Protein AF-0000000082472138 (afdb_homodimer)

Sequence (760 aa):
MKFISEAADKRIPCYRVLSDDGYPIAGSRFEQVDKETAVKMYKSMVTLQIMDNIFYEAQRQGRISFYLTSTGEEAINIATAAALTSDDVILPQYREPGILLWRGFTLQEFANQCFGNSADYGKGKQMPIHYGSNKHNFFTISSPIATQLPQAAGVAYSLKMDKKEACVVAFTGDGGTSEGDFHAGLNFAAVMDAPVLFICRNNGWAISTPISEQFRSDGVVVKGQA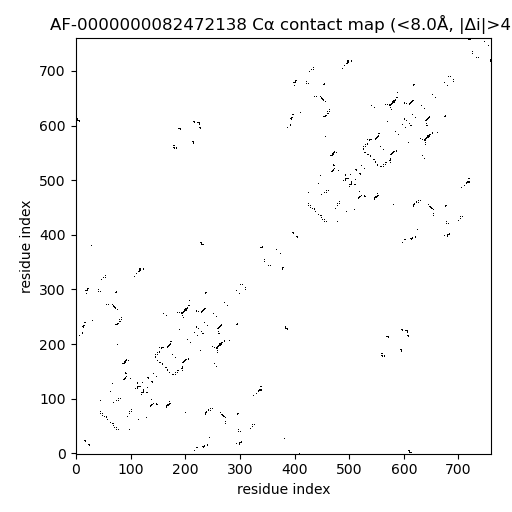YGIRSIRVDGNDALAVYNTIRAAREMVIHEQKPVLVEALSYRVGHHSTSDDSTKYRPVDEIEHWKTARNPLARFRKWVHKNGWWTDDEESELRGSIRKQLLNAIQVAEKMEKPVLAEMFSDVYDDLPSNLHEQEKSLRETIKRHRQDYPTDVPVMKFISEAADKRIPCYRVLSDDGYPIAGSRFEQVDKETAVKMYKSMVTLQIMDNIFYEAQRQGRISFYLTSTGEEAINIATAAALTSDDVILPQYREPGILLWRGFTLQEFANQCFGNSADYGKGKQMPIHYGSNKHNFFTISSPIATQLPQAAGVAYSLKMDKKEACVVAFTGDGGTSEGDFHAGLNFAAVMDAPVLFICRNNGWAISTPISEQFRSDGVVVKGQAYGIRSIRVDGNDALAVYNTIRAAREMVIHEQKPVLVEALSYRVGHHSTSDDSTKYRPVDEIEHWKTARNPLARFRKWVHKNGWWTDDEESELRGSIRKQLLNAIQVAEKMEKPVLAEMFSDVYDDLPSNLHEQEKSLRETIKRHRQDYPTDVPV

pLDDT: mean 95.64, std 3.48, range [78.56, 98.94]

InterPro domains:
  IPR001017 Dehydrogenase, E1 component [PF00676] (42-339)
  IPR029061 Thiamin diphosphate-binding fold [SSF52518] (12-375)
  IPR050771 Alpha-ketoacid dehydrogenase complex E1 component [PTHR43380] (1-379)

Secondary structure (DSSP, 8-state):
--PBPSS-SSPPP-B--B-TTSPBPTT---PPPPHHHHHHHHHHHHHHHHHHHHHHHHHHTTSSS-----TT-HHHHHHHHHHS-TTSEEE--TT-HHHHHHTT--HHHHHHHHHT-TTSTTTT-S-TT---BTTTTBPPPPSSTTTHHHHHHHHHHHHHHTT-S--EEEEEETGGGGSHHHHHHHHHHHHTT--EEEEEEE-SBSSS-BGGGT--SSTTGGGTGGGT-EEEEEETT-HHHHHHHHHHHHHHHHHH---EEEEEE----S-SSTT--GGGTS-HHHHHHHHHTT-HHHHHHHHHHHTTS--HHHHHHHHHHHHHHHHHHHHHHHHSPPPPGGGGG-SS-SS--HHHHHHHHHHHHHHHHTGGGS-TTS--/--PBPSS-SSPPP-B--B-TTSPBPTT---PPPPHHHHHHHHHHHHHHHHHHHHHHHHHHTTSSS-----TT-HHHHHHHHHHS-TTSEEE--TT-HHHHHHTT--HHHHHHHHHT-TTSTTTT-S-TT---BTTTTBPPPPSSTTTHHHHHHHHHHHHHHTT-S--EEEEEETGGGGSHHHHHHHHHHHHTT--EEEEEEE-SBSSS-BGGGT--SSTTGGGTGGGT-EEEEEETT-HHHHHHHHHHHHHHHHHH---EEEEEE----S-SSTT--GGGTS-HHHHHHHHTTT-HHHHHHHHHHHTTS--HHHHHHHHHHHHHHHHHHHHHHHHSPPPPGGGGG-SS-SS--HHHHHHHHHHHHHHHHTGGGS-TTS--

Radius of gyration: 31.31 Å; Cα contacts (8 Å, |Δi|>4): 1517; chains: 2; bounding box: 52×92×88 Å

Nearest PDB structures (foldseek):
  1olx-assembly1_A  TM=9.785E-01  e=4.254E-46  Homo sapiens
  1wci-assembly1_A-2  TM=9.791E-01  e=1.326E-44  Homo sapiens
  1dtw-assembly1_A-2  TM=9.789E-01  e=1.338E-43  Homo sapiens
  1v16-assembly1_A-2  TM=9.692E-01  e=1.879E-41  Homo sapiens
  2bfe-assembly1_A-2  TM=9.745E-01  e=9.422E-41  Homo sapiens

Foldseek 3Di:
DDDDDLADPDFADAQFQADLLQHGDPPRDFDDDDLVLLVLLLLLLLLLQLLQVVVLVCVVVVQFPWDFHLFFQSLLQRLLLSLFDLPAAEAEALNRCSNVVNLPCDLLQLLLQRNLACSHPLLNPDHRSQHDDPNSNYHGHDHDFLQCLLVQLVVQLVCVVVLHLYHYEYEGEQQSCLDPSVVVSLQSLAVSLGLYEYEYEYQQDDQQDGSVRRDDYSGDQVCCVVRVAAEHHYASLRNRRSNRVSNVQSVCSSVRSGYYYYYHYIHDLDHRISVDDNVVRDPPVVSVCSNPSSRSSSNSVSNSVVVVSDDPVNVVVSSVVSNVSNVVSNVVSSPGARRAPCSNQDDPDPDGDPVSVVVVVVVVVVCVVVVVPDDPRHHD/DDDDDLADPDFADAQFQADLLQHGDPPRDFDDDDLVLLVLLLLLLLLLQLLQVVVLVCVVVVQFPWDFHLFFQSLLQRLLLSLFDLPAAEAEALHRCSNVVNLPCDLLQLLLQRNLACSHPLLNPDHRSQHDDPNSNYHGHDHDFLQCLLVQLVVQLVCVVVLHLYHYEYEGELQSCLDPSVVVSLQSLAVSLGLYEYEYEYQQDDQQDGSVRRDDYSGDQVCCVVRVAAEHHYASLRNRRSNRVSNVQSVCSSVRSGYYYYYHYIHDLDHRISVGDNVVRDPPVVSVCSNPSVRSSSNSVSNSVVVVSDDPVNVVVSSVVSNVVNVVSNVVSSPGARRAPCSNQDDPDPDGDPVSVVVVVVVVVVCVVVVVPDDPRHHD

Organism: NCBI:txid158383

Structure (mmCIF, N/CA/C/O backbone):
data_AF-0000000082472138-model_v1
#
loop_
_entity.id
_entity.type
_entity.pdbx_description
1 polymer '3-methyl-2-oxobutanoate dehydrogenase (2-methylpropanoyl-transferring)'
#
loop_
_atom_site.group_PDB
_atom_site.id
_atom_site.type_symbol
_atom_site.label_atom_id
_atom_site.label_alt_id
_atom_site.label_comp_id
_atom_site.label_asym_id
_atom_site.label_entity_id
_atom_site.label_seq_id
_atom_site.pdbx_PDB_ins_code
_atom_site.Cartn_x
_atom_site.Cartn_y
_atom_site.Cartn_z
_atom_site.occupancy
_atom_site.B_iso_or_equiv
_atom_site.auth_seq_id
_atom_site.auth_comp_id
_atom_site.auth_asym_id
_atom_site.auth_atom_id
_atom_site.pdbx_PDB_model_num
ATOM 1 N N . MET A 1 1 ? 6.844 6.023 27.75 1 93.31 1 MET A N 1
ATOM 2 C CA . MET A 1 1 ? 6.91 6.137 26.297 1 93.31 1 MET A CA 1
ATOM 3 C C . MET A 1 1 ? 7.574 4.906 25.672 1 93.31 1 MET A C 1
ATOM 5 O O . MET A 1 1 ? 8.75 4.645 25.938 1 93.31 1 MET A O 1
ATOM 9 N N . LYS A 1 2 ? 6.844 4.145 24.953 1 91.62 2 LYS A N 1
ATOM 10 C CA . LYS A 1 2 ? 7.387 2.914 24.391 1 91.62 2 LYS A CA 1
ATOM 11 C C . LYS A 1 2 ? 7.152 2.861 22.875 1 91.62 2 LYS A C 1
ATOM 13 O O . LYS A 1 2 ? 6.008 2.83 22.422 1 91.62 2 LYS A O 1
ATOM 18 N N . PHE A 1 3 ? 8.25 2.869 22.109 1 96.19 3 PHE A N 1
ATOM 19 C CA . PHE A 1 3 ? 8.188 2.662 20.672 1 96.19 3 PHE A CA 1
ATOM 20 C C . PHE A 1 3 ? 8.156 1.175 20.344 1 96.19 3 PHE A C 1
ATOM 22 O O . PHE A 1 3 ? 8.852 0.377 20.969 1 96.19 3 PHE A O 1
ATOM 29 N N . ILE A 1 4 ? 7.289 0.869 19.438 1 94.25 4 ILE A N 1
ATOM 30 C CA . ILE A 1 4 ? 7.297 -0.477 18.875 1 94.25 4 ILE A CA 1
ATOM 31 C C . ILE A 1 4 ? 8.508 -0.647 17.953 1 94.25 4 ILE A C 1
ATOM 33 O O . ILE A 1 4 ? 8.75 0.186 17.078 1 94.25 4 ILE A O 1
ATOM 37 N N . SER A 1 5 ? 9.219 -1.74 18.156 1 93.19 5 SER A N 1
ATOM 38 C CA . SER A 1 5 ? 10.406 -1.979 17.359 1 93.19 5 SER A CA 1
ATOM 39 C C . SER A 1 5 ? 10.047 -2.2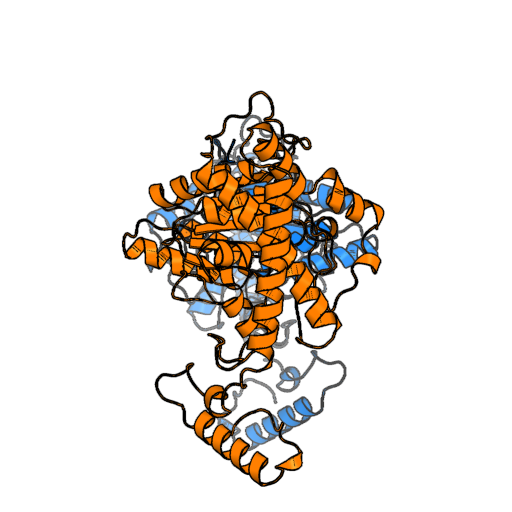25 15.898 1 93.19 5 SER A C 1
ATOM 41 O O . SER A 1 5 ? 8.93 -2.645 15.586 1 93.19 5 SER A O 1
ATOM 43 N N . GLU A 1 6 ? 10.961 -1.932 15.031 1 91.56 6 GLU A N 1
ATOM 44 C CA . GLU A 1 6 ? 10.773 -2.133 13.602 1 91.56 6 GLU A CA 1
ATOM 45 C C . GLU A 1 6 ? 10.672 -3.617 13.258 1 91.56 6 GLU A C 1
ATOM 47 O O . GLU A 1 6 ? 10.125 -3.982 12.219 1 91.56 6 GLU A O 1
ATOM 52 N N . ALA A 1 7 ? 11.273 -4.43 14.055 1 87 7 ALA A N 1
ATOM 53 C CA . ALA A 1 7 ? 11.195 -5.879 13.891 1 87 7 ALA A CA 1
ATOM 54 C C . ALA A 1 7 ? 11.023 -6.574 15.242 1 87 7 ALA A C 1
ATOM 56 O O . ALA A 1 7 ? 11.445 -6.051 16.281 1 87 7 ALA A O 1
ATOM 57 N N . ALA A 1 8 ? 10.391 -7.73 15.188 1 84.44 8 ALA A N 1
ATOM 58 C CA . ALA A 1 8 ? 10.305 -8.547 16.391 1 84.44 8 ALA A CA 1
ATOM 59 C C . ALA A 1 8 ? 11.672 -9.109 16.781 1 84.44 8 ALA A C 1
ATOM 61 O O . ALA A 1 8 ? 12.578 -9.164 15.945 1 84.44 8 ALA A O 1
ATOM 62 N N . ASP A 1 9 ? 11.805 -9.328 18 1 85.75 9 ASP A N 1
ATOM 63 C CA . ASP A 1 9 ? 13.062 -9.875 18.5 1 85.75 9 ASP A CA 1
ATOM 64 C C . ASP A 1 9 ? 13.438 -11.164 17.781 1 85.75 9 ASP A C 1
ATOM 66 O O . ASP A 1 9 ? 14.602 -11.391 17.453 1 85.75 9 ASP A O 1
ATOM 70 N N . LYS A 1 10 ? 12.352 -11.938 17.562 1 90.88 10 LYS A N 1
ATOM 71 C CA . LYS A 1 10 ? 12.539 -13.172 16.812 1 90.88 10 LYS A CA 1
ATOM 72 C C . LYS A 1 10 ? 11.781 -13.133 15.484 1 90.88 10 LYS A C 1
ATOM 74 O O . LYS A 1 10 ? 10.656 -12.625 15.422 1 90.88 10 LYS A O 1
ATOM 79 N N . ARG A 1 11 ? 12.453 -13.688 14.5 1 92.94 11 ARG A N 1
ATOM 80 C CA . ARG A 1 11 ? 11.797 -13.773 13.195 1 92.94 11 ARG A CA 1
ATOM 81 C C . ARG A 1 11 ? 10.602 -14.719 13.25 1 92.94 11 ARG A C 1
ATOM 83 O O . ARG A 1 11 ? 10.578 -15.656 14.047 1 92.94 11 ARG A O 1
ATOM 90 N N . ILE A 1 12 ? 9.648 -14.445 12.438 1 94.69 12 ILE A N 1
ATOM 91 C CA . ILE A 1 12 ? 8.492 -15.328 12.344 1 94.69 12 ILE A CA 1
ATOM 92 C C . ILE A 1 12 ? 8.945 -16.719 11.883 1 94.69 12 ILE A C 1
ATOM 94 O O . ILE A 1 12 ? 9.664 -16.844 10.891 1 94.69 12 ILE A O 1
ATOM 98 N N . PRO A 1 13 ? 8.547 -17.75 12.594 1 94.94 13 PRO A N 1
ATOM 99 C CA . PRO A 1 13 ? 8.977 -19.094 12.211 1 94.94 13 PRO A CA 1
ATOM 100 C C . PRO A 1 13 ? 8.391 -19.547 10.875 1 94.94 13 PRO A C 1
ATOM 102 O O . PRO A 1 13 ? 7.328 -19.062 10.469 1 94.94 13 PRO A O 1
ATOM 105 N N . CYS A 1 14 ? 9.094 -20.422 10.25 1 96.25 14 CYS A N 1
ATOM 106 C CA . CYS A 1 14 ? 8.695 -21.016 8.984 1 96.25 14 CYS A CA 1
ATOM 107 C C . CYS A 1 14 ? 8.219 -22.453 9.188 1 96.25 14 CYS A C 1
ATOM 109 O O . CYS A 1 14 ? 8.969 -23.297 9.664 1 96.25 14 CYS A O 1
ATOM 111 N N . TYR A 1 15 ? 6.953 -22.75 8.867 1 97.19 15 TYR A N 1
ATOM 112 C CA . TYR A 1 15 ? 6.391 -24.078 9.031 1 97.19 15 TYR A CA 1
ATOM 113 C C . TYR A 1 15 ? 7.012 -25.062 8.039 1 97.19 15 TYR A C 1
ATOM 115 O O . TYR A 1 15 ? 7.113 -24.766 6.848 1 97.19 15 TYR A O 1
ATOM 123 N N . ARG A 1 16 ? 7.461 -26.172 8.516 1 96.56 16 ARG A N 1
ATOM 124 C CA . ARG A 1 16 ? 8.078 -27.25 7.746 1 96.56 16 ARG A CA 1
ATOM 125 C C . ARG A 1 16 ? 7.613 -28.609 8.234 1 96.56 16 ARG A C 1
ATOM 127 O O . ARG A 1 16 ? 7.289 -28.781 9.414 1 96.56 16 ARG A O 1
ATOM 134 N N . VAL A 1 17 ? 7.562 -29.531 7.324 1 96.94 17 VAL A N 1
ATOM 135 C CA . VAL A 1 17 ? 7.141 -30.891 7.66 1 96.94 17 VAL A CA 1
ATOM 136 C C . VAL A 1 17 ? 8.258 -31.875 7.332 1 96.94 17 VAL A C 1
ATOM 138 O O . VAL A 1 17 ? 8.516 -32.812 8.102 1 96.94 17 VAL A O 1
ATOM 141 N N . LEU A 1 18 ? 8.945 -31.625 6.219 1 96.75 18 LEU A N 1
ATOM 142 C CA . LEU A 1 18 ? 9.992 -32.531 5.766 1 96.75 18 LEU A CA 1
ATOM 143 C C . LEU A 1 18 ? 11.375 -31.906 5.938 1 96.75 18 LEU A C 1
ATOM 145 O O . LEU A 1 18 ? 11.547 -30.703 5.719 1 96.75 18 LEU A O 1
ATOM 149 N N . SER A 1 19 ? 12.305 -32.719 6.328 1 94.75 19 SER A N 1
ATOM 150 C CA . SER A 1 19 ? 13.711 -32.344 6.215 1 94.75 19 SER A CA 1
ATOM 151 C C . SER A 1 19 ? 14.156 -32.312 4.758 1 94.75 19 SER A C 1
ATOM 153 O O . SER A 1 19 ? 13.438 -32.781 3.873 1 94.75 19 SER A O 1
ATOM 155 N N . ASP A 1 20 ? 15.367 -31.828 4.547 1 91.94 20 ASP A N 1
ATOM 156 C CA . ASP A 1 20 ? 15.891 -31.75 3.189 1 91.94 20 ASP A CA 1
ATOM 157 C C . ASP A 1 20 ? 16.125 -33.156 2.605 1 91.94 20 ASP A C 1
ATOM 159 O O . ASP A 1 20 ? 16.156 -33.312 1.385 1 91.94 20 ASP A O 1
ATOM 163 N N . ASP A 1 21 ? 16.172 -34.094 3.508 1 93 21 ASP A N 1
ATOM 164 C CA . ASP A 1 21 ? 16.406 -35.469 3.057 1 93 21 ASP A CA 1
ATOM 165 C C . ASP A 1 21 ? 15.109 -36.25 2.932 1 93 21 ASP A C 1
ATOM 167 O O . ASP A 1 21 ? 15.117 -37.438 2.678 1 93 21 ASP A O 1
ATOM 171 N N . GLY A 1 22 ? 14.016 -35.531 3.109 1 93.25 22 GLY A N 1
ATOM 172 C CA . GLY A 1 22 ? 12.719 -36.156 2.844 1 93.25 22 GLY A CA 1
ATOM 173 C C . GLY A 1 22 ? 12.156 -36.875 4.043 1 93.25 22 GLY A C 1
ATOM 174 O O . GLY A 1 22 ? 11.234 -37.688 3.898 1 93.25 22 GLY A O 1
ATOM 175 N N . TYR A 1 23 ? 12.711 -36.625 5.238 1 94 23 TYR A N 1
ATOM 176 C CA . TYR A 1 23 ? 12.172 -37.219 6.461 1 94 23 TYR A CA 1
ATOM 177 C C . TYR A 1 23 ? 11.266 -36.25 7.188 1 94 23 TYR A C 1
ATOM 179 O O . TYR A 1 23 ? 11.555 -35.031 7.242 1 94 23 TYR A O 1
ATOM 187 N N . PRO A 1 24 ? 10.188 -36.812 7.703 1 93.12 24 PRO A N 1
ATOM 188 C CA . PRO A 1 24 ? 9.391 -35.906 8.555 1 93.12 24 PRO A CA 1
ATOM 189 C C . PRO A 1 24 ? 10.18 -35.375 9.75 1 93.12 24 PRO A C 1
ATOM 191 O O . PRO A 1 24 ? 10.898 -36.156 10.406 1 93.12 24 PRO A O 1
ATOM 194 N N . ILE A 1 25 ? 10.125 -34.125 9.922 1 93.19 25 ILE A N 1
ATOM 195 C CA . ILE A 1 25 ? 10.805 -33.5 11.055 1 93.19 25 ILE A CA 1
ATOM 196 C C . ILE A 1 25 ? 10.094 -33.875 12.352 1 93.19 25 ILE A C 1
ATOM 198 O O . ILE A 1 25 ? 8.859 -33.844 12.43 1 93.19 25 ILE A O 1
ATOM 202 N N . ALA A 1 26 ? 10.891 -34.188 13.367 1 86 26 ALA A N 1
ATOM 203 C CA . ALA A 1 26 ? 10.344 -34.625 14.648 1 86 26 ALA A CA 1
ATOM 204 C C . ALA A 1 26 ? 9.492 -33.5 15.281 1 86 26 ALA A C 1
ATOM 206 O O . ALA A 1 26 ? 9.906 -32.344 15.32 1 86 26 ALA A O 1
ATOM 207 N N . GLY A 1 27 ? 8.273 -33.875 15.633 1 81.88 27 GLY A N 1
ATOM 208 C CA . GLY A 1 27 ? 7.414 -32.938 16.328 1 81.88 27 GLY A CA 1
ATOM 209 C C . GLY A 1 27 ? 6.516 -32.156 15.391 1 81.88 27 GLY A C 1
ATOM 210 O O . GLY A 1 27 ? 5.645 -31.406 15.836 1 81.88 27 GLY A O 1
ATOM 211 N N . SER A 1 28 ? 6.781 -32.406 14.062 1 80.88 28 SER A N 1
ATOM 212 C CA . SER A 1 28 ? 5.922 -31.688 13.133 1 80.88 28 SER A CA 1
ATOM 213 C C . SER A 1 28 ? 4.52 -32.281 13.086 1 80.88 28 SER A C 1
ATOM 215 O O . SER A 1 28 ? 4.355 -33.5 13.031 1 80.88 28 SER A O 1
ATOM 217 N N . ARG A 1 29 ? 3.551 -31.594 13.484 1 79.12 29 ARG A N 1
ATOM 218 C CA . ARG A 1 29 ? 2.148 -31.984 13.406 1 79.12 29 ARG A CA 1
ATOM 219 C C . ARG A 1 29 ? 1.564 -31.656 12.031 1 79.12 29 ARG A C 1
ATOM 221 O O . ARG A 1 29 ? 1.619 -30.5 11.594 1 79.12 29 ARG A O 1
ATOM 228 N N . PHE A 1 30 ? 1.234 -32.656 11.195 1 83 30 PHE A N 1
ATOM 229 C CA . PHE A 1 30 ? 0.628 -32.438 9.891 1 83 30 PHE A CA 1
ATOM 230 C C . PHE A 1 30 ? -0.34 -33.562 9.547 1 83 30 PHE A C 1
ATOM 232 O O . PHE A 1 30 ? -0.307 -34.625 10.164 1 83 30 PHE A O 1
ATOM 239 N N . GLU A 1 31 ? -1.216 -33.219 8.703 1 85.12 31 GLU A N 1
ATOM 240 C CA . GLU A 1 31 ? -2.127 -34.25 8.195 1 85.12 31 GLU A CA 1
ATOM 241 C C . GLU A 1 31 ? -1.461 -35.094 7.105 1 85.12 31 GLU A C 1
ATOM 243 O O . GLU A 1 31 ? -0.902 -34.531 6.148 1 85.12 31 GLU A O 1
ATOM 248 N N . GLN A 1 32 ? -1.66 -36.344 7.344 1 86.44 32 GLN A N 1
ATOM 249 C CA . GLN A 1 32 ? -1.041 -37.25 6.383 1 86.44 32 GLN A CA 1
ATOM 250 C C . GLN A 1 32 ? -1.772 -37.219 5.043 1 86.44 32 GLN A C 1
ATOM 252 O O . GLN A 1 32 ? -3.002 -37.156 5.004 1 86.44 32 GLN A O 1
ATOM 257 N N . VAL A 1 33 ? -0.966 -37.156 4.016 1 93.06 33 VAL A N 1
ATOM 258 C CA . VAL A 1 33 ? -1.485 -37.281 2.656 1 93.06 33 VAL A CA 1
ATOM 259 C C . VAL A 1 33 ? -1.488 -38.719 2.213 1 93.06 33 VAL A C 1
ATOM 261 O O . VAL A 1 33 ? -0.535 -39.469 2.477 1 93.06 33 VAL A O 1
ATOM 264 N N . ASP A 1 34 ? -2.613 -39.188 1.674 1 95.38 34 ASP A N 1
ATOM 265 C CA . ASP A 1 34 ? -2.693 -40.562 1.251 1 95.38 34 ASP A CA 1
ATOM 266 C C . ASP A 1 34 ? -1.783 -40.844 0.054 1 95.38 34 ASP A C 1
ATOM 268 O O . ASP A 1 34 ? -1.344 -39.906 -0.617 1 95.38 34 ASP A O 1
ATOM 272 N N . LYS A 1 35 ? -1.529 -42.062 -0.158 1 97.19 35 LYS A N 1
ATOM 273 C CA . LYS A 1 35 ? -0.603 -42.5 -1.201 1 97.19 35 LYS A CA 1
ATOM 274 C C . LYS A 1 35 ? -1.034 -42 -2.568 1 97.19 35 LYS A C 1
ATOM 276 O O . LYS A 1 35 ? -0.212 -41.469 -3.334 1 97.19 35 LYS A O 1
ATOM 281 N N . GLU A 1 36 ? -2.234 -42.125 -2.877 1 98.06 36 GLU A N 1
ATOM 282 C CA . GLU A 1 36 ? -2.742 -41.719 -4.188 1 98.06 36 GLU A CA 1
ATOM 283 C C . GLU A 1 36 ? -2.498 -40.25 -4.453 1 98.06 36 GLU A C 1
ATOM 285 O O . GLU A 1 36 ? -2 -39.875 -5.516 1 98.06 36 GLU A O 1
ATOM 290 N N . THR A 1 37 ? -2.854 -39.469 -3.508 1 97.94 37 THR A N 1
ATOM 291 C CA . THR A 1 37 ? -2.666 -38.031 -3.631 1 97.94 37 THR A CA 1
ATOM 292 C C . THR A 1 37 ? -1.183 -37.688 -3.703 1 97.94 37 THR A C 1
ATOM 294 O O . THR A 1 37 ? -0.772 -36.844 -4.52 1 97.94 37 THR A O 1
ATOM 297 N N . ALA A 1 38 ? -0.408 -38.281 -2.871 1 98.12 38 ALA A N 1
ATOM 298 C CA . ALA A 1 38 ? 1.027 -38 -2.824 1 98.12 38 ALA A CA 1
ATOM 299 C C . ALA A 1 38 ? 1.692 -38.344 -4.156 1 98.12 38 ALA A C 1
ATOM 301 O O . ALA A 1 38 ? 2.5 -37.562 -4.668 1 98.12 38 ALA A O 1
ATOM 302 N N . VAL A 1 39 ? 1.375 -39.469 -4.668 1 98.56 39 VAL A N 1
ATOM 303 C CA . VAL A 1 39 ? 1.971 -39.906 -5.922 1 98.56 39 VAL A CA 1
ATOM 304 C C . VAL A 1 39 ? 1.513 -39 -7.062 1 98.56 39 VAL A C 1
ATOM 306 O O . VAL A 1 39 ? 2.307 -38.656 -7.938 1 98.56 39 VAL A O 1
ATOM 309 N N . LYS A 1 40 ? 0.264 -38.656 -7.055 1 98.69 40 LYS A N 1
ATOM 310 C CA . LYS A 1 40 ? -0.233 -37.75 -8.062 1 98.69 40 LYS A CA 1
ATOM 311 C C . LYS A 1 40 ? 0.493 -36.406 -7.98 1 98.69 40 LYS A C 1
ATOM 313 O O . LYS A 1 40 ? 0.813 -35.781 -9.008 1 98.69 40 LYS A O 1
ATOM 318 N N . MET A 1 41 ? 0.666 -35.938 -6.793 1 98.75 41 MET A N 1
ATOM 319 C CA . MET A 1 41 ? 1.412 -34.688 -6.609 1 98.75 41 MET A CA 1
ATOM 320 C C . MET A 1 41 ? 2.811 -34.812 -7.211 1 98.75 41 MET A C 1
ATOM 322 O O . MET A 1 41 ? 3.25 -33.906 -7.938 1 98.75 41 MET A O 1
ATOM 326 N N . TYR A 1 42 ? 3.469 -35.875 -6.891 1 98.75 42 TYR A N 1
ATOM 327 C CA . TYR A 1 42 ? 4.828 -36.031 -7.395 1 98.75 42 TYR A CA 1
ATOM 328 C C . TYR A 1 42 ? 4.844 -36.094 -8.914 1 98.75 42 TYR A C 1
ATOM 330 O O . TYR A 1 42 ? 5.656 -35.406 -9.555 1 98.75 42 TYR A O 1
ATOM 338 N N . LYS A 1 43 ? 3.977 -36.906 -9.469 1 98.81 43 LYS A N 1
ATOM 339 C CA . LYS A 1 43 ? 3.891 -37 -10.922 1 98.81 43 LYS A CA 1
ATOM 340 C C . LYS A 1 43 ? 3.637 -35.625 -11.562 1 98.81 43 LYS A C 1
ATOM 342 O O . LYS A 1 43 ? 4.219 -35.312 -12.594 1 98.81 43 LYS A O 1
ATOM 347 N N . SER A 1 44 ? 2.801 -34.875 -10.969 1 98.88 44 SER A N 1
ATOM 348 C CA . SER A 1 44 ? 2.473 -33.562 -11.484 1 98.88 44 SER A CA 1
ATOM 349 C C . SER A 1 44 ? 3.664 -32.625 -11.367 1 98.88 44 SER A C 1
ATOM 351 O O . SER A 1 44 ? 3.887 -31.781 -12.242 1 98.88 44 SER A O 1
ATOM 353 N N . MET A 1 45 ? 4.371 -32.688 -10.289 1 98.81 45 MET A N 1
ATOM 354 C CA . MET A 1 45 ? 5.566 -31.859 -10.133 1 98.81 45 MET A CA 1
ATOM 355 C C . MET A 1 45 ? 6.598 -32.188 -11.211 1 98.81 45 MET A C 1
ATOM 357 O O . MET A 1 45 ? 7.207 -31.281 -11.781 1 98.81 45 MET A O 1
ATOM 361 N N . VAL A 1 46 ? 6.785 -33.469 -11.461 1 98.69 46 VAL A N 1
ATOM 362 C CA . VAL A 1 46 ? 7.703 -33.906 -12.5 1 98.69 46 VAL A CA 1
ATOM 363 C C . VAL A 1 46 ? 7.23 -33.375 -13.859 1 98.69 46 VAL A C 1
ATOM 365 O O . VAL A 1 46 ? 8.031 -32.875 -14.648 1 98.69 46 VAL A O 1
ATOM 368 N N . THR A 1 47 ? 5.973 -33.562 -14.086 1 98.88 47 THR A N 1
ATOM 369 C CA . THR A 1 47 ? 5.398 -33.094 -15.344 1 98.88 47 THR A CA 1
ATOM 370 C C . THR A 1 47 ? 5.629 -31.594 -15.531 1 98.88 47 THR A C 1
ATOM 372 O O . THR A 1 47 ? 6 -31.156 -16.625 1 98.88 47 THR A O 1
ATOM 375 N N . LEU A 1 48 ? 5.391 -30.875 -14.508 1 98.62 48 LEU A N 1
ATOM 376 C CA . LEU A 1 48 ? 5.598 -29.422 -14.539 1 98.62 48 LEU A CA 1
ATOM 377 C C . LEU A 1 48 ? 7.047 -29.094 -14.875 1 98.62 48 LEU A C 1
ATOM 379 O O . LEU A 1 48 ? 7.316 -28.203 -15.672 1 98.62 48 LEU A O 1
ATOM 383 N N . GLN A 1 49 ? 7.98 -29.75 -14.258 1 98.06 49 GLN A N 1
ATOM 384 C CA . GLN A 1 49 ? 9.398 -29.516 -14.5 1 98.06 49 GLN A CA 1
ATOM 385 C C . GLN A 1 49 ? 9.766 -29.797 -15.961 1 98.06 49 GLN A C 1
ATOM 387 O O . GLN A 1 49 ? 10.477 -29.016 -16.594 1 98.06 49 GLN A O 1
ATOM 392 N N . ILE A 1 50 ? 9.312 -30.922 -16.469 1 98.44 50 ILE A N 1
ATOM 393 C CA . ILE A 1 50 ? 9.617 -31.312 -17.844 1 98.44 50 ILE A CA 1
ATOM 394 C C . ILE A 1 50 ? 8.984 -30.312 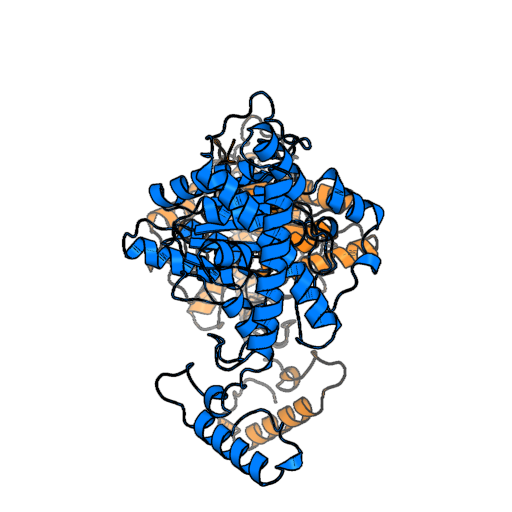-18.812 1 98.44 50 ILE A C 1
ATOM 396 O O . ILE A 1 50 ? 9.609 -29.906 -19.797 1 98.44 50 ILE A O 1
ATOM 400 N N . MET A 1 51 ? 7.762 -29.969 -18.531 1 98.5 51 MET A N 1
ATOM 401 C CA . MET A 1 51 ? 7.055 -29 -19.359 1 98.5 51 MET A CA 1
ATOM 402 C C . MET A 1 51 ? 7.836 -27.688 -19.438 1 98.5 51 MET A C 1
ATOM 404 O O . MET A 1 51 ? 8.031 -27.141 -20.531 1 98.5 51 MET A O 1
ATOM 408 N N . ASP A 1 52 ? 8.273 -27.203 -18.312 1 97.5 52 ASP A N 1
ATOM 409 C CA . ASP A 1 52 ? 9.047 -25.969 -18.25 1 97.5 52 ASP A CA 1
ATOM 410 C C . ASP A 1 52 ? 10.32 -26.078 -19.094 1 97.5 52 ASP A C 1
ATOM 412 O O . ASP A 1 52 ? 10.648 -25.172 -19.844 1 97.5 52 ASP A O 1
ATOM 416 N N . ASN A 1 53 ? 11 -27.141 -18.938 1 97.06 53 ASN A N 1
ATOM 417 C CA . ASN A 1 53 ? 12.25 -27.328 -19.672 1 97.06 53 ASN A CA 1
ATOM 418 C C . ASN A 1 53 ? 12.023 -27.344 -21.172 1 97.06 53 ASN A C 1
ATOM 420 O O . ASN A 1 53 ? 12.766 -26.703 -21.922 1 97.06 53 ASN A O 1
ATOM 424 N N . ILE A 1 54 ? 11.062 -28.047 -21.562 1 98 54 ILE A N 1
ATOM 425 C CA . ILE A 1 54 ? 10.812 -28.25 -22.984 1 98 54 ILE A CA 1
ATOM 426 C C . ILE A 1 54 ? 10.328 -26.938 -23.609 1 98 54 ILE A C 1
ATOM 428 O O . ILE A 1 54 ? 10.797 -26.547 -24.688 1 98 54 ILE A O 1
ATOM 432 N N . PHE A 1 55 ? 9.383 -26.25 -23 1 97.94 55 PHE A N 1
ATOM 433 C CA . PHE A 1 55 ? 8.898 -25 -23.547 1 97.94 55 PHE A CA 1
ATOM 434 C C . PHE A 1 55 ? 9.992 -23.938 -23.5 1 97.94 55 PHE A C 1
ATOM 436 O O . PHE A 1 55 ? 10.062 -23.078 -24.391 1 97.94 55 PHE A O 1
ATOM 443 N N . TYR A 1 56 ? 10.773 -23.953 -22.469 1 96.88 56 TYR A N 1
ATOM 444 C CA . TYR A 1 56 ? 11.922 -23.062 -22.406 1 96.88 56 TYR A CA 1
ATOM 445 C C . TYR A 1 56 ? 12.828 -23.266 -23.625 1 96.88 56 TYR A C 1
ATOM 447 O O . TYR A 1 56 ? 13.25 -22.297 -24.25 1 96.88 56 TYR A O 1
ATOM 455 N N . GLU A 1 57 ? 13.133 -24.469 -23.922 1 96.38 57 GLU A N 1
ATOM 456 C CA . GLU A 1 57 ? 13.969 -24.797 -25.078 1 96.38 57 GLU A CA 1
ATOM 457 C C . GLU A 1 57 ? 13.289 -24.391 -26.375 1 96.38 57 GLU A C 1
ATOM 459 O O . GLU A 1 57 ? 13.953 -23.906 -27.312 1 96.38 57 GLU A O 1
ATOM 464 N N . ALA A 1 58 ? 12.016 -24.641 -26.438 1 97 58 ALA A N 1
ATOM 465 C CA . ALA A 1 58 ? 11.266 -24.234 -27.625 1 97 58 ALA A CA 1
ATOM 466 C C . ALA A 1 58 ? 11.398 -22.719 -27.859 1 97 58 ALA A C 1
ATOM 468 O O . ALA A 1 58 ? 11.516 -22.281 -29 1 97 58 ALA A O 1
ATOM 469 N N . GLN A 1 59 ? 11.312 -21.953 -26.844 1 96.94 59 GLN A N 1
ATOM 470 C CA . GLN A 1 59 ? 11.477 -20.5 -26.953 1 96.94 59 GLN A CA 1
ATOM 471 C C . GLN A 1 59 ? 12.891 -20.141 -27.391 1 96.94 59 GLN A C 1
ATOM 473 O O . GLN A 1 59 ? 13.07 -19.266 -28.234 1 96.94 59 GLN A O 1
ATOM 478 N N . ARG A 1 60 ? 13.906 -20.797 -26.844 1 95.38 60 ARG A N 1
ATOM 479 C CA . ARG A 1 60 ? 15.305 -20.547 -27.203 1 95.38 60 ARG A CA 1
ATOM 480 C C . ARG A 1 60 ? 15.547 -20.844 -28.672 1 95.38 60 ARG A C 1
ATOM 482 O O . ARG A 1 60 ? 16.391 -20.203 -29.312 1 95.38 60 ARG A O 1
ATOM 489 N N . GLN A 1 61 ? 14.758 -21.719 -29.219 1 95.94 61 GLN A N 1
ATOM 490 C CA . GLN A 1 61 ? 14.852 -22.094 -30.625 1 95.94 61 GLN A CA 1
ATOM 491 C C . GLN A 1 61 ? 14.039 -21.141 -31.5 1 95.94 61 GLN A C 1
ATOM 493 O O . GLN A 1 61 ? 14.039 -21.266 -32.719 1 95.94 61 GLN A O 1
ATOM 498 N N . GLY A 1 62 ? 13.344 -20.25 -30.891 1 95.19 62 GLY A N 1
ATOM 499 C CA . GLY A 1 62 ? 12.594 -19.25 -31.641 1 95.19 62 GLY A CA 1
ATOM 500 C C . GLY A 1 62 ? 11.219 -19.734 -32.062 1 95.19 62 GLY A C 1
ATOM 501 O O . GLY A 1 62 ? 10.562 -19.109 -32.906 1 95.19 62 GLY A O 1
ATOM 502 N N . ARG A 1 63 ? 10.789 -20.844 -31.453 1 94.88 63 ARG A N 1
ATOM 503 C CA . ARG A 1 63 ? 9.508 -21.422 -31.859 1 94.88 63 ARG A CA 1
ATOM 504 C C . ARG A 1 63 ? 8.344 -20.719 -31.156 1 94.88 63 ARG A C 1
ATOM 506 O O . ARG A 1 63 ? 7.238 -20.672 -31.703 1 94.88 63 ARG A O 1
ATOM 513 N N . ILE A 1 64 ? 8.539 -20.312 -29.984 1 95.44 64 ILE A N 1
ATOM 514 C CA . ILE A 1 64 ? 7.582 -19.469 -29.281 1 95.44 64 ILE A CA 1
ATOM 515 C C . ILE A 1 64 ? 8.258 -18.188 -28.828 1 95.44 64 ILE A C 1
ATOM 517 O O . ILE A 1 64 ? 9.492 -18.125 -28.734 1 95.44 64 ILE A O 1
ATOM 521 N N . SER A 1 65 ? 7.492 -17.156 -28.578 1 93.69 65 SER A N 1
ATOM 522 C CA . SER A 1 65 ? 8.039 -15.805 -28.453 1 93.69 65 SER A CA 1
ATOM 523 C C . SER A 1 65 ? 8.508 -15.523 -27.031 1 93.69 65 SER A C 1
ATOM 525 O O . SER A 1 65 ? 9.375 -14.68 -26.812 1 93.69 65 SER A O 1
ATOM 527 N N . PHE A 1 66 ? 7.945 -16.219 -26.094 1 94.75 66 PHE A N 1
ATOM 528 C CA . PHE A 1 66 ? 8.164 -15.875 -24.688 1 94.75 66 PHE A CA 1
ATOM 529 C C . PHE A 1 66 ? 7.871 -17.062 -23.797 1 94.75 66 PHE A C 1
ATOM 531 O O . PHE A 1 66 ? 7.027 -17.906 -24.125 1 94.75 66 PHE A O 1
ATOM 538 N N . TYR A 1 67 ? 8.633 -17.172 -22.688 1 96.25 67 TYR A N 1
ATOM 539 C CA . TYR A 1 67 ? 8.312 -18.203 -21.703 1 96.25 67 TYR A CA 1
ATOM 540 C C . TYR A 1 67 ? 8.906 -17.875 -20.344 1 96.25 67 TYR A C 1
ATOM 542 O O . TYR A 1 67 ? 9.914 -17.156 -20.266 1 96.25 67 TYR A O 1
ATOM 550 N N . LEU A 1 68 ? 8.25 -18.25 -19.281 1 95.44 68 LEU A N 1
ATOM 551 C CA . LEU A 1 68 ? 8.711 -18.188 -17.906 1 95.44 68 LEU A CA 1
ATOM 552 C C . LEU A 1 68 ? 8.633 -19.562 -17.25 1 95.44 68 LEU A C 1
ATOM 554 O O . LEU A 1 68 ? 7.633 -20.266 -17.391 1 95.44 68 LEU A O 1
ATOM 558 N N . THR A 1 69 ? 9.688 -19.906 -16.547 1 95 69 THR A N 1
ATOM 559 C CA . THR A 1 69 ? 9.695 -21.203 -15.898 1 95 69 THR A CA 1
ATOM 560 C C . THR A 1 69 ? 9.258 -21.078 -14.438 1 95 69 THR A C 1
ATOM 562 O O . THR A 1 69 ? 9.336 -20 -13.859 1 95 69 THR A O 1
ATOM 565 N N . SER A 1 70 ? 8.758 -22.125 -13.891 1 96.25 70 SER A N 1
ATOM 566 C CA . SER A 1 70 ? 8.461 -22.234 -12.469 1 96.25 70 SER A CA 1
ATOM 567 C C . SER A 1 70 ? 9.469 -23.141 -11.766 1 96.25 70 SER A C 1
ATOM 569 O O . SER A 1 70 ? 9.172 -23.719 -10.719 1 96.25 70 SER A O 1
ATOM 571 N N . THR A 1 71 ? 10.656 -23.234 -12.375 1 95.38 71 THR A N 1
ATOM 572 C CA . THR A 1 71 ? 11.672 -24.141 -11.852 1 95.38 71 THR A CA 1
ATOM 573 C C . THR A 1 71 ? 12.062 -23.75 -10.43 1 95.38 71 THR A C 1
ATOM 575 O O . THR A 1 71 ? 12.398 -22.594 -10.164 1 95.38 71 THR A O 1
ATOM 578 N N . GLY A 1 72 ? 12.023 -24.688 -9.539 1 95.88 72 GLY A N 1
ATOM 579 C CA . GLY A 1 72 ? 12.344 -24.453 -8.141 1 95.88 72 GLY A CA 1
ATOM 580 C C . GLY A 1 72 ? 11.117 -24.188 -7.289 1 95.88 72 GLY A C 1
ATOM 581 O O . GLY A 1 72 ? 11.203 -24.125 -6.059 1 95.88 72 GLY A O 1
ATOM 582 N N . GLU A 1 73 ? 9.961 -24.031 -7.91 1 97.81 73 GLU A N 1
ATOM 583 C CA . GLU A 1 73 ? 8.75 -23.641 -7.199 1 97.81 73 GLU A CA 1
ATOM 584 C C . GLU A 1 73 ? 7.617 -24.625 -7.441 1 97.81 73 GLU A C 1
ATOM 586 O O . GLU A 1 73 ? 6.441 -24.281 -7.305 1 97.81 73 GLU A O 1
ATOM 591 N N . GLU A 1 74 ? 7.941 -25.859 -7.852 1 98.44 74 GLU A N 1
ATOM 592 C CA . GLU A 1 74 ? 6.957 -26.875 -8.227 1 98.44 74 GLU A CA 1
ATOM 593 C C . GLU A 1 74 ? 6.062 -27.234 -7.047 1 98.44 74 GLU A C 1
ATOM 595 O O . GLU A 1 74 ? 4.867 -27.484 -7.219 1 98.44 74 GLU A O 1
ATOM 600 N N . ALA A 1 75 ? 6.645 -27.25 -5.871 1 98.62 75 ALA A N 1
ATOM 601 C CA . ALA A 1 75 ? 5.898 -27.641 -4.68 1 98.62 75 ALA A CA 1
ATOM 602 C C . ALA A 1 75 ? 4.766 -26.656 -4.391 1 98.62 75 ALA A C 1
ATOM 604 O O . ALA A 1 75 ? 3.654 -27.062 -4.051 1 98.62 75 ALA A O 1
ATOM 605 N N . ILE A 1 76 ? 5.035 -25.359 -4.484 1 98.75 76 ILE A N 1
ATOM 606 C CA . ILE A 1 76 ? 4.008 -24.359 -4.242 1 98.75 76 ILE A CA 1
ATOM 607 C C . ILE A 1 76 ? 2.852 -24.547 -5.223 1 98.75 76 ILE A C 1
ATOM 609 O O . ILE A 1 76 ? 1.684 -24.516 -4.828 1 98.75 76 ILE A O 1
ATOM 613 N N . ASN A 1 77 ? 3.154 -24.766 -6.473 1 98.62 77 ASN A N 1
ATOM 614 C CA . ASN A 1 77 ? 2.156 -24.953 -7.523 1 98.62 77 ASN A CA 1
ATOM 615 C C . ASN A 1 77 ? 1.256 -26.156 -7.238 1 98.62 77 ASN A C 1
ATOM 617 O O . ASN A 1 77 ? 0.048 -26 -7.051 1 98.62 77 ASN A O 1
ATOM 621 N N . ILE A 1 78 ? 1.884 -27.266 -7.121 1 98.88 78 ILE A N 1
ATOM 622 C CA . ILE A 1 78 ? 1.142 -28.531 -7.16 1 98.88 78 ILE A CA 1
ATOM 623 C C . ILE A 1 78 ? 0.503 -28.797 -5.801 1 98.88 78 ILE A C 1
ATOM 625 O O . ILE A 1 78 ? -0.655 -29.203 -5.723 1 98.88 78 ILE A O 1
ATOM 629 N N . ALA A 1 79 ? 1.23 -28.562 -4.719 1 98.81 79 ALA A N 1
ATOM 630 C CA . ALA A 1 79 ? 0.692 -28.844 -3.389 1 98.81 79 ALA A CA 1
ATOM 631 C C . ALA A 1 79 ? -0.478 -27.922 -3.068 1 98.81 79 ALA A C 1
ATOM 633 O O . ALA A 1 79 ? -1.435 -28.328 -2.402 1 98.81 79 ALA A O 1
ATOM 634 N N . THR A 1 80 ? -0.381 -26.641 -3.51 1 98.88 80 THR A N 1
ATOM 635 C CA . THR A 1 80 ? -1.512 -25.734 -3.338 1 98.88 80 THR A CA 1
ATOM 636 C C . THR A 1 80 ? -2.744 -26.266 -4.066 1 98.88 80 THR A C 1
ATOM 638 O O . THR A 1 80 ? -3.832 -26.328 -3.49 1 98.88 80 THR A O 1
ATOM 641 N N . ALA A 1 81 ? -2.562 -26.625 -5.289 1 98.75 81 ALA A N 1
ATOM 642 C CA . ALA A 1 81 ? -3.67 -27.125 -6.098 1 98.75 81 ALA A CA 1
ATOM 643 C C . ALA A 1 81 ? -4.293 -28.359 -5.469 1 98.75 81 ALA A C 1
ATOM 645 O O . ALA A 1 81 ? -5.52 -28.516 -5.453 1 98.75 81 ALA A O 1
ATOM 646 N N . ALA A 1 82 ? -3.449 -29.25 -4.996 1 98.62 82 ALA A N 1
ATOM 647 C CA . ALA A 1 82 ? -3.906 -30.5 -4.41 1 98.62 82 ALA A CA 1
ATOM 648 C C . ALA A 1 82 ? -4.746 -30.25 -3.162 1 98.62 82 ALA A C 1
ATOM 650 O O . ALA A 1 82 ? -5.613 -31.047 -2.816 1 98.62 82 ALA A O 1
ATOM 651 N N . ALA A 1 83 ? -4.488 -29.172 -2.492 1 98.44 83 ALA A N 1
ATOM 652 C CA . ALA A 1 83 ? -5.16 -28.859 -1.233 1 98.44 83 ALA A CA 1
ATOM 653 C C . ALA A 1 83 ? -6.473 -28.125 -1.479 1 98.44 83 ALA A C 1
ATOM 655 O O . ALA A 1 83 ? -7.262 -27.922 -0.553 1 98.44 83 ALA A O 1
ATOM 656 N N . LEU A 1 84 ? -6.742 -27.719 -2.684 1 98.38 84 LEU A N 1
ATOM 657 C CA . LEU A 1 84 ? -7.93 -26.938 -3.045 1 98.38 84 LEU A CA 1
ATOM 658 C C . LEU A 1 84 ? -8.953 -27.828 -3.748 1 98.38 84 LEU A C 1
ATOM 660 O O . LEU A 1 84 ? -8.688 -28.984 -4.039 1 98.38 84 LEU A O 1
ATOM 664 N N . THR A 1 85 ? -10.109 -27.312 -3.971 1 97.69 85 THR A N 1
ATOM 665 C CA . THR A 1 85 ? -11.133 -27.984 -4.766 1 97.69 85 THR A CA 1
ATOM 666 C C . THR A 1 85 ? -11.32 -27.281 -6.105 1 97.69 85 THR A C 1
ATOM 668 O O . THR A 1 85 ? -10.852 -26.156 -6.289 1 97.69 85 THR A O 1
ATOM 671 N N . SER A 1 86 ? -11.992 -27.938 -7.016 1 96.81 86 SER A N 1
ATOM 672 C CA . SER A 1 86 ? -12.219 -27.375 -8.344 1 96.81 86 SER A CA 1
ATOM 673 C C . SER A 1 86 ? -13.18 -26.188 -8.289 1 96.81 86 SER A C 1
ATOM 675 O O . SER A 1 86 ? -13.281 -25.422 -9.25 1 96.81 86 SER A O 1
ATOM 677 N N . ASP A 1 87 ? -13.828 -26.016 -7.156 1 96.88 87 ASP A N 1
ATOM 678 C CA . ASP A 1 87 ? -14.781 -24.922 -7.004 1 96.88 87 ASP A CA 1
ATOM 679 C C . ASP A 1 87 ? -14.07 -23.625 -6.609 1 96.88 87 ASP A C 1
ATOM 681 O O . ASP A 1 87 ? -14.641 -22.547 -6.738 1 96.88 87 ASP A O 1
ATOM 685 N N . ASP A 1 88 ? -12.938 -23.781 -6.039 1 98.69 88 ASP A N 1
ATOM 686 C CA . ASP A 1 88 ? -12.18 -22.594 -5.684 1 98.69 88 ASP A CA 1
ATOM 687 C C . ASP A 1 88 ? -11.719 -21.844 -6.934 1 98.69 88 ASP A C 1
ATOM 689 O O . ASP A 1 88 ? -11.383 -22.453 -7.945 1 98.69 88 ASP A O 1
ATOM 693 N N . VAL A 1 89 ? -11.75 -20.531 -6.863 1 98.81 89 VAL A N 1
ATOM 694 C CA . VAL A 1 89 ? -11.398 -19.703 -8.008 1 98.81 89 VAL A CA 1
ATOM 695 C C . VAL A 1 89 ? -9.953 -19.234 -7.879 1 98.81 89 VAL A C 1
ATOM 697 O O . VAL A 1 89 ? -9.547 -18.734 -6.832 1 98.81 89 VAL A O 1
ATOM 700 N N . ILE A 1 90 ? -9.234 -19.391 -8.969 1 98.81 90 ILE A N 1
ATOM 701 C CA . ILE A 1 90 ? -7.809 -19.109 -8.93 1 98.81 90 ILE A CA 1
ATOM 702 C C . ILE A 1 90 ? -7.523 -17.828 -9.711 1 98.81 90 ILE A C 1
ATOM 704 O O . ILE A 1 90 ? -7.906 -17.703 -10.875 1 98.81 90 ILE A O 1
ATOM 708 N N . LEU A 1 91 ? -6.949 -16.844 -9.094 1 98.75 91 LEU A N 1
ATOM 709 C CA . LEU A 1 91 ? -6.348 -15.688 -9.742 1 98.75 91 LEU A CA 1
ATOM 710 C C . LEU A 1 91 ? -4.828 -15.75 -9.672 1 98.75 91 LEU A C 1
ATOM 712 O O . LEU A 1 91 ? -4.223 -15.227 -8.734 1 98.75 91 LEU A O 1
ATOM 716 N N . PRO A 1 92 ? -4.246 -16.328 -10.68 1 97.94 92 PRO A N 1
ATOM 717 C CA . PRO A 1 92 ? -2.812 -16.641 -10.656 1 97.94 92 PRO A CA 1
ATOM 718 C C . PRO A 1 92 ? -1.95 -15.453 -11.094 1 97.94 92 PRO A C 1
ATOM 720 O O . PRO A 1 92 ? -2.479 -14.43 -11.539 1 97.94 92 PRO A O 1
ATOM 723 N N . GLN A 1 93 ? -0.713 -15.602 -10.812 1 96.12 93 GLN A N 1
ATOM 724 C CA . GLN A 1 93 ? 0.333 -14.891 -11.539 1 96.12 93 GLN A CA 1
ATOM 725 C C . GLN A 1 93 ? 0.971 -15.789 -12.602 1 96.12 93 GLN A C 1
ATOM 727 O O . GLN A 1 93 ? 0.596 -16.953 -12.734 1 96.12 93 GLN A O 1
ATOM 732 N N . TYR A 1 94 ? 1.921 -15.375 -13.367 1 95.06 94 TYR A N 1
ATOM 733 C CA . TYR A 1 94 ? 2.422 -16.062 -14.555 1 95.06 94 TYR A CA 1
ATOM 734 C C . TYR A 1 94 ? 3.352 -17.203 -14.172 1 95.06 94 TYR A C 1
ATOM 736 O O . TYR A 1 94 ? 3.971 -17.828 -15.039 1 95.06 94 TYR A O 1
ATOM 744 N N . ARG A 1 95 ? 3.408 -17.578 -12.914 1 96.44 95 ARG A N 1
ATOM 745 C CA . ARG A 1 95 ? 4.301 -18.672 -12.523 1 96.44 95 ARG A CA 1
ATOM 746 C C . ARG A 1 95 ? 3.523 -19.828 -11.898 1 96.44 95 ARG A C 1
ATOM 748 O O . ARG A 1 95 ? 4.105 -20.688 -11.234 1 96.44 95 ARG A O 1
ATOM 755 N N . GLU A 1 96 ? 2.229 -19.859 -12.102 1 97.69 96 GLU A N 1
ATOM 756 C CA . GLU A 1 96 ? 1.449 -20.891 -11.445 1 97.69 96 GLU A CA 1
ATOM 757 C C . GLU A 1 96 ? 0.749 -21.781 -12.469 1 97.69 96 GLU A C 1
ATOM 759 O O . GLU A 1 96 ? -0.415 -22.156 -12.289 1 97.69 96 GLU A O 1
ATOM 764 N N . PRO A 1 97 ? 1.438 -22.234 -13.516 1 98.19 97 PRO A N 1
ATOM 765 C CA . PRO A 1 97 ? 0.779 -23.141 -14.453 1 98.19 97 PRO A CA 1
ATOM 766 C C . PRO A 1 97 ? 0.438 -24.484 -13.828 1 98.19 97 PRO A C 1
ATOM 768 O O . PRO A 1 97 ? -0.443 -25.203 -14.32 1 98.19 97 PRO A O 1
ATOM 771 N N . GLY A 1 98 ? 1.171 -24.875 -12.742 1 98.62 98 GLY A N 1
ATOM 772 C CA . GLY A 1 98 ? 0.969 -26.156 -12.086 1 98.62 98 GLY A CA 1
ATOM 773 C C . GLY A 1 98 ? -0.437 -26.344 -11.547 1 98.62 98 GLY A C 1
ATOM 774 O O . GLY A 1 98 ? -0.941 -27.469 -11.477 1 98.62 98 GLY A O 1
ATOM 775 N N . ILE A 1 99 ? -1.06 -25.281 -11.172 1 98.56 99 ILE A N 1
ATOM 776 C CA . ILE A 1 99 ? -2.424 -25.359 -10.664 1 98.56 99 ILE A CA 1
ATOM 777 C C . ILE A 1 99 ? -3.367 -25.781 -11.781 1 98.56 99 ILE A C 1
ATOM 779 O O . ILE A 1 99 ? -4.227 -26.656 -11.586 1 98.56 99 ILE A O 1
ATOM 783 N N . LEU A 1 100 ? -3.158 -25.172 -12.891 1 97.94 100 LEU A N 1
ATOM 784 C CA . LEU A 1 100 ? -3.949 -25.531 -14.062 1 97.94 100 LEU A CA 1
ATOM 785 C C . LEU A 1 100 ? -3.689 -26.984 -14.477 1 97.94 100 LEU A C 1
ATOM 787 O O . LEU A 1 100 ? -4.621 -27.703 -14.836 1 97.94 100 LEU A O 1
ATOM 791 N N . LEU A 1 101 ? -2.426 -27.344 -14.461 1 98.62 101 LEU A N 1
ATOM 792 C CA . LEU A 1 101 ? -2.041 -28.719 -14.766 1 98.62 101 LEU A CA 1
ATOM 793 C C . LEU A 1 101 ? -2.762 -29.703 -13.852 1 98.62 101 LEU A C 1
ATOM 795 O O . LEU A 1 101 ? -3.33 -30.688 -14.32 1 98.62 101 LEU A O 1
ATOM 799 N N . TRP A 1 102 ? -2.777 -29.438 -12.617 1 98.69 102 TRP A N 1
ATOM 800 C CA . TRP A 1 102 ? -3.414 -30.281 -11.617 1 98.69 102 TRP A CA 1
ATOM 801 C C . TRP A 1 102 ? -4.91 -30.422 -11.883 1 98.69 102 TRP A C 1
ATOM 803 O O . TRP A 1 102 ? -5.496 -31.484 -11.664 1 98.69 102 TRP A O 1
ATOM 813 N N . ARG A 1 103 ? -5.488 -29.344 -12.406 1 98.31 103 ARG A N 1
ATOM 814 C CA . ARG A 1 103 ? -6.934 -29.297 -12.594 1 98.31 103 ARG A CA 1
ATOM 815 C C . ARG A 1 103 ? -7.336 -29.906 -13.93 1 98.31 103 ARG A C 1
ATOM 817 O O . ARG A 1 103 ? -8.508 -29.891 -14.305 1 98.31 103 ARG A O 1
ATOM 824 N N . GLY A 1 104 ? -6.348 -30.328 -14.703 1 98.06 104 GLY A N 1
ATOM 825 C CA . GLY A 1 104 ? -6.688 -31.141 -15.859 1 98.06 104 GLY A CA 1
ATOM 826 C C . GLY A 1 104 ? -6.426 -30.422 -17.172 1 98.06 104 GLY A C 1
ATOM 827 O O . GLY A 1 104 ? -6.73 -30.953 -18.25 1 98.06 104 GLY A O 1
ATOM 828 N N . PHE A 1 105 ? -5.926 -29.234 -17.109 1 98.38 105 PHE A N 1
ATOM 829 C CA . PHE A 1 105 ? -5.469 -28.578 -18.328 1 98.38 105 PHE A CA 1
ATOM 830 C C . PHE A 1 105 ? -4.398 -29.422 -19.031 1 98.38 105 PHE A C 1
ATOM 832 O O . PHE A 1 105 ? -3.383 -29.75 -18.422 1 98.38 105 PHE A O 1
ATOM 839 N N . THR A 1 106 ? -4.605 -29.797 -20.219 1 98.38 106 THR A N 1
ATOM 840 C CA . THR A 1 106 ? -3.764 -30.797 -20.875 1 98.38 106 THR A CA 1
ATOM 841 C C . THR A 1 106 ? -2.488 -30.156 -21.406 1 98.38 106 THR A C 1
ATOM 843 O O . THR A 1 106 ? -2.434 -28.938 -21.625 1 98.38 106 THR A O 1
ATOM 846 N N . LEU A 1 107 ? -1.51 -31 -21.656 1 98.69 107 LEU A N 1
ATOM 847 C CA . LEU A 1 107 ? -0.262 -30.547 -22.25 1 98.69 107 LEU A CA 1
ATOM 848 C C . LEU A 1 107 ? -0.514 -29.922 -23.625 1 98.69 107 LEU A C 1
ATOM 850 O O . LEU A 1 107 ? 0.147 -28.938 -24 1 98.69 107 LEU A O 1
ATOM 854 N N . GLN A 1 108 ? -1.475 -30.438 -24.328 1 98.62 108 GLN A N 1
ATOM 855 C CA . GLN A 1 108 ? -1.836 -29.891 -25.641 1 98.62 108 GLN A CA 1
ATOM 856 C C . GLN A 1 108 ? -2.408 -28.484 -25.5 1 98.62 108 GLN A C 1
ATOM 858 O O . GLN A 1 108 ? -2.107 -27.609 -26.297 1 98.62 108 GLN A O 1
ATOM 863 N N . GLU A 1 109 ? -3.227 -28.281 -24.516 1 98.5 109 GLU A N 1
ATOM 864 C CA . GLU A 1 109 ? -3.799 -26.969 -24.281 1 98.5 109 GLU A CA 1
ATOM 865 C C . GLU A 1 109 ? -2.717 -25.953 -23.922 1 98.5 109 GLU A C 1
ATOM 867 O O . GLU A 1 109 ? -2.746 -24.812 -24.391 1 98.5 109 GLU A O 1
ATOM 872 N N . PHE A 1 110 ? -1.755 -26.375 -23.078 1 98.69 110 PHE A N 1
ATOM 873 C CA . PHE A 1 110 ? -0.623 -25.5 -22.781 1 98.69 110 PHE A CA 1
ATOM 874 C C . PHE A 1 110 ? 0.121 -25.125 -24.047 1 98.69 110 PHE A C 1
ATOM 876 O O . PHE A 1 110 ? 0.445 -23.953 -24.266 1 98.69 110 PHE A O 1
ATOM 883 N N . ALA A 1 111 ? 0.4 -26.141 -24.875 1 98.69 111 ALA A N 1
ATOM 884 C CA . ALA A 1 111 ? 1.125 -25.906 -26.109 1 98.69 111 ALA A CA 1
ATOM 885 C C . ALA A 1 111 ? 0.352 -24.969 -27.031 1 98.69 111 ALA A C 1
ATOM 887 O O . ALA A 1 111 ? 0.93 -24.047 -27.609 1 98.69 111 ALA A O 1
ATOM 888 N N . ASN A 1 112 ? -0.932 -25.219 -27.172 1 98.44 112 ASN A N 1
ATOM 889 C CA . ASN A 1 112 ? -1.759 -24.359 -28 1 98.44 112 ASN A CA 1
ATOM 890 C C . ASN A 1 112 ? -1.656 -22.891 -27.578 1 98.44 112 ASN A C 1
ATOM 892 O O . ASN A 1 112 ? -1.552 -22 -28.422 1 98.44 112 ASN A O 1
ATOM 896 N N . GLN A 1 113 ? -1.758 -22.609 -26.344 1 98.25 113 GLN A N 1
ATOM 897 C CA . GLN A 1 113 ? -1.68 -21.25 -25.828 1 98.25 113 GLN A CA 1
ATOM 898 C C . GLN A 1 113 ? -0.309 -20.641 -26.109 1 98.25 113 GLN A C 1
ATOM 900 O O . GLN A 1 113 ? -0.212 -19.484 -26.516 1 98.25 113 GLN A O 1
ATOM 905 N N . CYS A 1 114 ? 0.752 -21.375 -25.859 1 98.06 114 CYS A N 1
ATOM 906 C CA . CYS A 1 114 ? 2.104 -20.859 -26.062 1 98.06 114 CYS A CA 1
ATOM 907 C C . CYS A 1 114 ? 2.344 -20.531 -27.531 1 98.06 114 CYS A C 1
ATOM 909 O O . CYS A 1 114 ? 3.062 -19.578 -27.844 1 98.06 114 CYS A O 1
ATOM 911 N N . PHE A 1 115 ? 1.72 -21.266 -28.422 1 97.12 115 PHE A N 1
ATOM 912 C CA . PHE A 1 115 ? 1.909 -21.047 -29.844 1 97.12 115 PHE A CA 1
ATOM 913 C C . PHE A 1 115 ? 0.882 -20.062 -30.375 1 97.12 115 PHE A C 1
ATOM 915 O O . PHE A 1 115 ? 0.966 -19.625 -31.531 1 97.12 115 PHE A O 1
ATOM 922 N N . GLY A 1 116 ? -0.13 -19.688 -29.609 1 95.75 116 GLY A N 1
ATOM 923 C CA . GLY A 1 116 ? -1.146 -18.734 -30.016 1 95.75 116 GLY A CA 1
ATOM 924 C C . GLY A 1 116 ? -1.938 -19.188 -31.219 1 95.75 116 GLY A C 1
ATOM 925 O O . GLY A 1 116 ? -2.18 -18.406 -32.156 1 95.75 116 GLY A O 1
ATOM 926 N N . ASN A 1 117 ? -2.201 -20.453 -31.297 1 96.25 117 ASN A N 1
ATOM 927 C CA . ASN A 1 117 ? -2.887 -20.984 -32.469 1 96.25 117 ASN A CA 1
ATOM 928 C C . ASN A 1 117 ? -4.402 -20.953 -32.281 1 96.25 117 ASN A C 1
ATOM 930 O O . ASN A 1 117 ? -4.91 -20.375 -31.328 1 96.25 117 ASN A O 1
ATOM 934 N N . SER A 1 118 ? -5.18 -21.516 -33.219 1 95.19 118 SER A N 1
ATOM 935 C CA . SER A 1 118 ? -6.633 -21.375 -33.281 1 95.19 118 SER A CA 1
ATOM 936 C C . SER A 1 118 ? -7.305 -22.172 -32.156 1 95.19 118 SER A C 1
ATOM 938 O O . SER A 1 118 ? -8.484 -21.969 -31.859 1 95.19 118 SER A O 1
ATOM 940 N N . ALA A 1 119 ? -6.559 -23.078 -31.516 1 96.38 119 ALA A N 1
ATOM 941 C CA . ALA A 1 119 ? -7.117 -23.875 -30.422 1 96.38 119 ALA A CA 1
ATOM 942 C C . ALA A 1 119 ? -6.84 -23.234 -29.078 1 96.38 119 ALA A C 1
ATOM 944 O O . ALA A 1 119 ? -7.312 -23.719 -28.031 1 96.38 119 ALA A O 1
ATOM 945 N N . ASP A 1 120 ? -6.105 -22.172 -29.078 1 96.44 120 ASP A N 1
ATOM 946 C CA . ASP A 1 120 ? -5.863 -21.391 -27.875 1 96.44 120 ASP A CA 1
ATOM 947 C C . ASP A 1 120 ? -7.152 -20.734 -27.375 1 96.44 120 ASP A C 1
ATOM 949 O O . ASP A 1 120 ? -7.852 -20.062 -28.125 1 96.44 120 ASP A O 1
ATOM 953 N N . TYR A 1 121 ? -7.414 -20.875 -26.094 1 94.75 121 TYR A N 1
ATOM 954 C CA . TYR A 1 121 ? -8.633 -20.312 -25.516 1 94.75 121 TYR A CA 1
ATOM 955 C C . TYR A 1 121 ? -8.641 -18.797 -25.656 1 94.75 121 TYR A C 1
ATOM 957 O O . TYR A 1 121 ? -9.703 -18.172 -25.766 1 94.75 121 TYR A O 1
ATOM 965 N N . GLY A 1 122 ? -7.484 -18.172 -25.672 1 92.88 122 GLY A N 1
ATOM 966 C CA . GLY A 1 122 ? -7.352 -16.734 -25.828 1 92.88 122 GLY A CA 1
ATOM 967 C C . GLY A 1 122 ? -7.254 -16.312 -27.281 1 92.88 122 GLY A C 1
ATOM 968 O O . GLY A 1 122 ? -7.16 -15.117 -27.578 1 92.88 122 GLY A O 1
ATOM 969 N N . LYS A 1 123 ? -7.238 -17.219 -28.188 1 92.94 123 LYS A N 1
ATOM 970 C CA . LYS A 1 123 ? -7.242 -16.984 -29.625 1 92.94 123 LYS A CA 1
ATOM 971 C C . LYS A 1 123 ? -6.031 -16.141 -30.047 1 92.94 123 LYS A C 1
ATOM 973 O O . LYS A 1 123 ? -6.156 -15.234 -30.875 1 92.94 123 LYS A O 1
ATOM 978 N N . GLY A 1 124 ? -4.988 -16.328 -29.375 1 91.31 124 GLY A N 1
ATOM 979 C CA . GLY A 1 124 ? -3.73 -15.695 -29.75 1 91.31 124 GLY A CA 1
ATOM 980 C C . GLY A 1 124 ? -3.625 -14.25 -29.297 1 91.31 124 GLY A C 1
ATOM 981 O O . GLY A 1 124 ? -2.678 -13.547 -29.656 1 91.31 124 GLY A O 1
ATOM 982 N N . LYS A 1 125 ? -4.508 -13.797 -28.484 1 91.5 125 LYS A N 1
ATOM 983 C CA . LYS A 1 125 ? -4.551 -12.391 -28.109 1 91.5 125 LYS A CA 1
ATOM 984 C C . LYS A 1 125 ? -3.678 -12.133 -26.875 1 91.5 125 LYS A C 1
ATOM 986 O O . LYS A 1 125 ? -3.449 -10.977 -26.5 1 91.5 125 LYS A O 1
ATOM 991 N N . GLN A 1 126 ? -3.197 -13.203 -26.234 1 92.25 126 GLN A N 1
ATOM 992 C CA . GLN A 1 126 ? -2.365 -13.094 -25.047 1 92.25 126 GLN A CA 1
ATOM 993 C C . GLN A 1 126 ? -0.948 -13.594 -25.312 1 92.25 126 GLN A C 1
ATOM 995 O O . GLN A 1 126 ? -0.738 -14.445 -26.188 1 92.25 126 GLN A O 1
ATOM 1000 N N . MET A 1 127 ? -0.065 -13.047 -24.516 1 93.5 127 MET A N 1
ATOM 1001 C CA . MET A 1 127 ? 1.304 -13.547 -24.594 1 93.5 127 MET A CA 1
ATOM 1002 C C . MET A 1 127 ? 1.384 -14.992 -24.109 1 93.5 127 MET A C 1
ATOM 1004 O O . MET A 1 127 ? 0.575 -15.422 -23.281 1 93.5 127 MET A O 1
ATOM 1008 N N . PRO A 1 128 ? 2.404 -15.719 -24.672 1 95.31 128 PRO A N 1
ATOM 1009 C CA . PRO A 1 128 ? 2.604 -17.062 -24.125 1 95.31 128 PRO A CA 1
ATOM 1010 C C . PRO A 1 128 ? 2.648 -17.078 -22.594 1 95.31 128 PRO A C 1
ATOM 1012 O O . PRO A 1 128 ? 3.186 -16.156 -21.984 1 95.31 128 PRO A O 1
ATOM 1015 N N . ILE A 1 129 ? 2.049 -18.141 -21.984 1 96.56 129 ILE A N 1
ATOM 1016 C CA . ILE A 1 129 ? 2.049 -18.484 -20.578 1 96.56 129 ILE A CA 1
ATOM 1017 C C . ILE A 1 129 ? 0.929 -17.734 -19.859 1 96.56 129 ILE A C 1
ATOM 1019 O O . ILE A 1 129 ? 0.67 -17.969 -18.672 1 96.56 129 ILE A O 1
ATOM 1023 N N . HIS A 1 130 ? 0.328 -16.734 -20.484 1 97.06 130 HIS A N 1
ATOM 1024 C CA . HIS A 1 130 ? -0.817 -16.062 -19.891 1 97.06 130 HIS A CA 1
ATOM 1025 C C . HIS A 1 130 ? -2.09 -16.891 -20.047 1 97.06 130 HIS A C 1
ATOM 1027 O O . HIS A 1 130 ? -3.039 -16.453 -20.703 1 97.06 130 HIS A O 1
ATOM 1033 N N . TYR A 1 131 ? -2.135 -17.938 -19.406 1 97.62 131 TYR A N 1
ATOM 1034 C CA . TYR A 1 131 ? -3.191 -18.938 -19.469 1 97.62 131 TYR A CA 1
ATOM 1035 C C . TYR A 1 131 ? -4.48 -18.422 -18.859 1 97.62 131 TYR A C 1
ATOM 1037 O O . TYR A 1 131 ? -4.457 -17.484 -18.047 1 97.62 131 TYR A O 1
ATOM 1045 N N . GLY A 1 132 ? -5.582 -18.953 -19.219 1 96.81 132 GLY A N 1
ATOM 1046 C CA . GLY A 1 132 ? -6.914 -18.781 -18.656 1 96.81 132 GLY A CA 1
ATOM 1047 C C . GLY A 1 132 ? -7.867 -19.906 -19.031 1 96.81 132 GLY A C 1
ATOM 1048 O O . GLY A 1 132 ? -7.773 -20.469 -20.125 1 96.81 132 GLY A O 1
ATOM 1049 N N . SER A 1 133 ? -8.703 -20.25 -18.125 1 97.75 133 SER A N 1
ATOM 1050 C CA . SER A 1 133 ? -9.664 -21.328 -18.391 1 97.75 133 SER A CA 1
ATOM 1051 C C . SER A 1 133 ? -10.898 -21.203 -17.5 1 97.75 133 SER A C 1
ATOM 1053 O O . SER A 1 133 ? -10.812 -21.406 -16.297 1 97.75 133 SER A O 1
ATOM 1055 N N . ASN A 1 134 ? -12.031 -20.938 -18.109 1 96.25 134 ASN A N 1
ATOM 1056 C CA . ASN A 1 134 ? -13.289 -20.906 -17.375 1 96.25 134 ASN A CA 1
ATOM 1057 C C . ASN A 1 134 ? -13.633 -22.266 -16.781 1 96.25 134 ASN A C 1
ATOM 1059 O O . ASN A 1 134 ? -14.078 -22.359 -15.641 1 96.25 134 ASN A O 1
ATOM 1063 N N . LYS A 1 135 ? -13.328 -23.25 -17.562 1 96.94 135 LYS A N 1
ATOM 1064 C CA . LYS A 1 135 ? -13.641 -24.625 -17.172 1 96.94 135 LYS A CA 1
ATOM 1065 C C . LYS A 1 135 ? -12.93 -25 -15.883 1 96.94 135 LYS A C 1
ATOM 1067 O O . LYS A 1 135 ? -13.469 -25.781 -15.078 1 96.94 135 LYS A O 1
ATOM 1072 N N . HIS A 1 136 ? -11.805 -24.453 -15.625 1 98.25 136 HIS A N 1
ATOM 1073 C CA . HIS A 1 136 ? -10.977 -24.859 -14.492 1 98.25 136 HIS A CA 1
ATOM 1074 C C . HIS A 1 136 ? -10.961 -23.781 -13.406 1 98.25 136 HIS A C 1
ATOM 1076 O O . HIS A 1 136 ? -10.117 -23.797 -12.508 1 98.25 136 HIS A O 1
ATOM 1082 N N . ASN A 1 137 ? -11.852 -22.719 -13.492 1 98.19 137 ASN A N 1
ATOM 1083 C CA . ASN A 1 137 ? -11.922 -21.609 -12.547 1 98.19 137 ASN A CA 1
ATOM 1084 C C . ASN A 1 137 ? -10.562 -20.953 -12.352 1 98.19 137 ASN A C 1
ATOM 1086 O O . ASN A 1 137 ? -10.117 -20.75 -11.219 1 98.19 137 ASN A O 1
ATOM 1090 N N . PHE A 1 138 ? -9.984 -20.688 -13.469 1 98.5 138 PHE A N 1
ATOM 1091 C CA . PHE A 1 138 ? -8.656 -20.094 -13.547 1 98.5 138 PHE A CA 1
ATOM 1092 C C . PHE A 1 138 ? -8.68 -18.812 -14.375 1 98.5 138 PHE A C 1
ATOM 1094 O O . PHE A 1 138 ? -8.773 -18.859 -15.602 1 98.5 138 PHE A O 1
ATOM 1101 N N . PHE A 1 139 ? -8.586 -17.688 -13.703 1 97.81 139 PHE A N 1
ATOM 1102 C CA . PHE A 1 139 ? -8.648 -16.391 -14.375 1 97.81 139 PHE A CA 1
ATOM 1103 C C . PHE A 1 139 ? -7.449 -16.203 -15.289 1 97.81 139 PHE A C 1
ATOM 1105 O O . PHE A 1 139 ? -6.355 -16.688 -15 1 97.81 139 PHE A O 1
ATOM 1112 N N . THR A 1 140 ? -7.699 -15.469 -16.344 1 96.81 140 THR A N 1
ATOM 1113 C CA . THR A 1 140 ? -6.613 -15.18 -17.281 1 96.81 140 THR A CA 1
ATOM 1114 C C . THR A 1 140 ? -5.547 -14.32 -16.609 1 96.81 140 THR A C 1
ATOM 1116 O O . THR A 1 140 ? -5.867 -13.336 -15.93 1 96.81 140 THR A O 1
ATOM 1119 N N . ILE A 1 141 ? -4.34 -14.68 -16.844 1 96.62 141 ILE A N 1
ATOM 1120 C CA . ILE A 1 141 ? -3.193 -14.023 -16.219 1 96.62 141 ILE A CA 1
ATOM 1121 C C . ILE A 1 141 ? -3 -12.641 -16.828 1 96.62 141 ILE A C 1
ATOM 1123 O O . ILE A 1 141 ? -3.125 -12.461 -18.031 1 96.62 141 ILE A O 1
ATOM 1127 N N . SER A 1 142 ? -2.811 -11.703 -15.93 1 93.25 142 SER A N 1
ATOM 1128 C CA . SER A 1 142 ? -2.389 -10.359 -16.328 1 93.25 142 SER A CA 1
ATOM 1129 C C . SER A 1 142 ? -0.891 -10.164 -16.125 1 93.25 142 SER A C 1
ATOM 1131 O O . SER A 1 142 ? -0.333 -10.633 -15.125 1 93.25 142 SER A O 1
ATOM 1133 N N . SER A 1 143 ? -0.308 -9.453 -17.062 1 90.5 143 SER A N 1
ATOM 1134 C CA . SER A 1 143 ? 1.141 -9.281 -17.016 1 90.5 143 SER A CA 1
ATOM 1135 C C . SER A 1 143 ? 1.543 -8.359 -15.859 1 90.5 143 SER A C 1
ATOM 1137 O O . SER A 1 143 ? 2.527 -8.625 -15.164 1 90.5 143 SER A O 1
ATOM 1139 N N . PRO A 1 144 ? 0.85 -7.227 -15.773 1 92 144 PRO A N 1
ATOM 1140 C CA . PRO A 1 144 ? 1.229 -6.352 -14.656 1 92 144 PRO A CA 1
ATOM 1141 C C . PRO A 1 144 ? 1.035 -7.016 -13.297 1 92 144 PRO A C 1
ATOM 1143 O O . PRO A 1 144 ? 0.002 -7.641 -13.047 1 92 144 PRO A O 1
ATOM 1146 N N . ILE A 1 145 ? 1.998 -6.828 -12.477 1 92.31 145 ILE A N 1
ATOM 1147 C CA . ILE A 1 145 ? 2.014 -7.57 -11.219 1 92.31 145 ILE A CA 1
ATOM 1148 C C . ILE A 1 145 ? 1.012 -6.957 -10.25 1 92.31 145 ILE A C 1
ATOM 1150 O O . ILE A 1 145 ? 0.796 -5.742 -10.25 1 92.31 145 ILE A O 1
ATOM 1154 N N . ALA A 1 146 ? 0.385 -7.77 -9.438 1 95.31 146 ALA A N 1
ATOM 1155 C CA . ALA A 1 146 ? -0.477 -7.465 -8.297 1 95.31 146 ALA A CA 1
ATOM 1156 C C . ALA A 1 146 ? -1.876 -7.066 -8.758 1 95.31 146 ALA A C 1
ATOM 1158 O O . ALA A 1 146 ? -2.791 -6.934 -7.945 1 95.31 146 ALA A O 1
ATOM 1159 N N . THR A 1 147 ? -2.143 -6.93 -10.062 1 95.44 147 THR A N 1
ATOM 1160 C CA . THR A 1 147 ? -3.434 -6.48 -10.578 1 95.44 147 THR A CA 1
ATOM 1161 C C . THR A 1 147 ? -4.547 -7.43 -10.148 1 95.44 147 THR A C 1
ATOM 1163 O O . THR A 1 147 ? -5.688 -7.008 -9.953 1 95.44 147 THR A O 1
ATOM 1166 N N . GLN A 1 148 ? -4.254 -8.68 -10.008 1 97.38 148 GLN A N 1
ATOM 1167 C CA . GLN A 1 148 ? -5.258 -9.695 -9.719 1 97.38 148 GLN A CA 1
ATOM 1168 C C . GLN A 1 148 ? -5.699 -9.625 -8.258 1 97.38 148 GLN A C 1
ATOM 1170 O O . GLN A 1 148 ? -6.723 -10.203 -7.883 1 97.38 148 GLN A O 1
ATOM 1175 N N . LEU A 1 149 ? -4.988 -8.922 -7.398 1 98.12 149 LEU A N 1
ATOM 1176 C CA . LEU A 1 149 ? -5.246 -8.969 -5.965 1 98.12 149 LEU A CA 1
ATOM 1177 C C . LEU A 1 149 ? -6.523 -8.219 -5.613 1 98.12 149 LEU A C 1
ATOM 1179 O O . LEU A 1 149 ? -7.395 -8.75 -4.918 1 98.12 149 LEU A O 1
ATOM 1183 N N . PRO A 1 150 ? -6.684 -6.914 -6.059 1 97.62 150 PRO A N 1
ATOM 1184 C CA . PRO A 1 150 ? -7.988 -6.289 -5.812 1 97.62 150 PRO A CA 1
ATOM 1185 C C . PRO A 1 150 ? -9.133 -7.039 -6.484 1 97.62 150 PRO A C 1
ATOM 1187 O O . PRO A 1 150 ? -10.25 -7.078 -5.949 1 97.62 150 PRO A O 1
ATOM 1190 N N . GLN A 1 151 ? -8.93 -7.613 -7.688 1 98.25 151 GLN A N 1
ATOM 1191 C CA . GLN A 1 151 ? -9.945 -8.422 -8.359 1 98.25 151 GLN A CA 1
ATOM 1192 C C . GLN A 1 151 ? -10.367 -9.602 -7.488 1 98.25 151 GLN A C 1
ATOM 1194 O O . GLN A 1 151 ? -11.547 -9.938 -7.414 1 98.25 151 GLN A O 1
ATOM 1199 N N . ALA A 1 152 ? -9.359 -10.219 -6.887 1 98.69 152 ALA A N 1
ATOM 1200 C CA . ALA A 1 152 ? -9.625 -11.375 -6.027 1 98.69 152 ALA A CA 1
ATOM 1201 C C . ALA A 1 152 ? -10.594 -11.008 -4.902 1 98.69 152 ALA A C 1
ATOM 1203 O O . ALA A 1 152 ? -11.484 -11.781 -4.566 1 98.69 152 ALA A O 1
ATOM 1204 N N . ALA A 1 153 ? -10.359 -9.852 -4.277 1 98.06 153 ALA A N 1
ATOM 1205 C CA . ALA A 1 153 ? -11.258 -9.383 -3.223 1 98.06 153 ALA A CA 1
ATOM 1206 C C . ALA A 1 153 ? -12.688 -9.258 -3.736 1 98.06 153 ALA A C 1
ATOM 1208 O O . ALA A 1 153 ? -13.641 -9.648 -3.049 1 98.06 153 ALA A O 1
ATOM 1209 N N . GLY A 1 154 ? -12.828 -8.688 -4.961 1 97.94 154 GLY A N 1
ATOM 1210 C CA . GLY A 1 154 ? -14.148 -8.562 -5.555 1 97.94 154 GLY A CA 1
ATOM 1211 C C . GLY A 1 154 ? -14.805 -9.906 -5.836 1 97.94 154 GLY A C 1
ATOM 1212 O O . GLY A 1 154 ? -15.984 -10.102 -5.531 1 97.94 154 GLY A O 1
ATOM 1213 N N . VAL A 1 155 ? -14.039 -10.82 -6.441 1 98.44 155 VAL A N 1
ATOM 1214 C CA . VAL A 1 155 ? -14.547 -12.148 -6.766 1 98.44 155 VAL A CA 1
ATOM 1215 C C . VAL A 1 155 ? -14.953 -12.875 -5.484 1 98.44 155 VAL A C 1
ATOM 1217 O O . VAL A 1 155 ? -16.016 -13.492 -5.426 1 98.44 155 VAL A O 1
ATOM 1220 N N . ALA A 1 156 ? -14.125 -12.789 -4.492 1 98.44 156 ALA A N 1
ATOM 1221 C CA . ALA A 1 156 ? -14.398 -13.453 -3.219 1 98.44 156 ALA A CA 1
ATOM 1222 C C . ALA A 1 156 ? -15.656 -12.891 -2.568 1 98.44 156 ALA A C 1
ATOM 1224 O O . ALA A 1 156 ? -16.438 -13.641 -1.974 1 98.44 156 ALA A O 1
ATOM 1225 N N . TYR A 1 157 ? -15.781 -11.609 -2.639 1 97.31 157 TYR A N 1
ATOM 1226 C CA . TYR A 1 157 ? -16.984 -10.977 -2.092 1 97.31 157 TYR A CA 1
ATOM 1227 C C . TYR A 1 157 ? -18.234 -11.5 -2.789 1 97.31 157 TYR A C 1
ATOM 1229 O O . TYR A 1 157 ? -19.266 -11.695 -2.152 1 97.31 157 TYR A O 1
ATOM 1237 N N . SER A 1 158 ? -18.141 -11.711 -4.105 1 97.19 158 SER A N 1
ATOM 1238 C CA . SER A 1 158 ? -19.25 -12.281 -4.859 1 97.19 158 SER A CA 1
ATOM 1239 C C . SER A 1 158 ? -19.562 -13.695 -4.383 1 97.19 158 SER A C 1
ATOM 1241 O O . SER A 1 158 ? -20.734 -14.055 -4.223 1 97.19 158 SER A O 1
ATOM 1243 N N . LEU A 1 159 ? -18.531 -14.547 -4.184 1 97 159 LEU A N 1
ATOM 1244 C CA . LEU A 1 159 ? -18.734 -15.898 -3.67 1 97 159 LEU A CA 1
ATOM 1245 C C . LEU A 1 159 ? -19.453 -15.867 -2.328 1 97 159 LEU A C 1
ATOM 1247 O O . LEU A 1 159 ? -20.344 -16.688 -2.084 1 97 159 LEU A O 1
ATOM 1251 N N . LYS A 1 160 ? -19.047 -14.945 -1.488 1 96.31 160 LYS A N 1
ATOM 1252 C CA . LYS A 1 160 ? -19.672 -14.773 -0.179 1 96.31 160 LYS A CA 1
ATOM 1253 C C . LYS A 1 160 ? -21.156 -14.422 -0.315 1 96.31 160 LYS A C 1
ATOM 1255 O O . LYS A 1 160 ? -22 -15 0.366 1 96.31 160 LYS A O 1
ATOM 1260 N N . MET A 1 161 ? -21.422 -13.5 -1.161 1 96.81 161 MET A N 1
ATOM 1261 C CA . MET A 1 161 ? -22.797 -13.078 -1.375 1 96.81 161 MET A CA 1
ATOM 1262 C C . MET A 1 161 ? -23.656 -14.234 -1.877 1 96.81 161 MET A C 1
ATOM 1264 O O . MET A 1 161 ? -24.828 -14.344 -1.519 1 96.81 161 MET A O 1
ATOM 1268 N N . ASP A 1 162 ? -23.078 -15.125 -2.631 1 96.88 162 ASP A N 1
ATOM 1269 C CA . ASP A 1 162 ? -23.781 -16.266 -3.209 1 96.88 162 ASP A CA 1
ATOM 1270 C C . ASP A 1 162 ? -23.766 -17.453 -2.252 1 96.88 162 ASP A C 1
ATOM 1272 O O . ASP A 1 162 ? -24.297 -18.531 -2.574 1 96.88 162 ASP A O 1
ATOM 1276 N N . LYS A 1 163 ? -23.125 -17.344 -1.106 1 95.88 163 LYS A N 1
ATOM 1277 C CA . LYS A 1 163 ? -23.047 -18.359 -0.062 1 95.88 163 LYS A CA 1
ATOM 1278 C C . LYS A 1 163 ? -22.438 -19.656 -0.596 1 95.88 163 LYS A C 1
ATOM 1280 O O . LYS A 1 163 ? -22.938 -20.734 -0.333 1 95.88 163 LYS A O 1
ATOM 1285 N N . LYS A 1 164 ? -21.453 -19.469 -1.463 1 95.06 164 LYS A N 1
ATOM 1286 C CA . LYS A 1 164 ? -20.734 -20.625 -1.978 1 95.06 164 LYS A CA 1
ATOM 1287 C C . LYS A 1 164 ? -19.719 -21.141 -0.963 1 95.06 164 LYS A C 1
ATOM 1289 O O . LYS A 1 164 ? -19.078 -20.344 -0.265 1 95.06 164 LYS A O 1
ATOM 1294 N N . GLU A 1 165 ? -19.547 -22.422 -0.927 1 95.31 165 GLU A N 1
ATOM 1295 C CA . GLU A 1 165 ? -18.5 -23.016 -0.091 1 95.31 165 GLU A CA 1
ATOM 1296 C C . GLU A 1 165 ? -17.188 -23.141 -0.847 1 95.31 165 GLU A C 1
ATOM 1298 O O . GLU A 1 165 ? -16.672 -24.25 -1.04 1 95.31 165 GLU A O 1
ATOM 1303 N N . ALA A 1 166 ? -16.719 -22.062 -1.292 1 97.38 166 ALA A N 1
ATOM 1304 C CA . ALA A 1 166 ? -15.477 -21.938 -2.053 1 97.38 166 ALA A CA 1
ATOM 1305 C C . ALA A 1 166 ? -14.734 -20.656 -1.706 1 97.38 166 ALA A C 1
ATOM 1307 O O . ALA A 1 166 ? -15.32 -19.734 -1.139 1 97.38 166 ALA A O 1
ATOM 1308 N N . CYS A 1 167 ? -13.492 -20.641 -1.954 1 97.94 167 CYS A N 1
ATOM 1309 C CA . CYS A 1 167 ? -12.695 -19.438 -1.724 1 97.94 167 CYS A CA 1
ATOM 1310 C C . CYS A 1 167 ? -11.961 -19.016 -2.992 1 97.94 167 CYS A C 1
ATOM 1312 O O . CYS A 1 167 ? -12.031 -19.719 -4.008 1 97.94 167 CYS A O 1
ATOM 1314 N N . VAL A 1 168 ? -11.484 -17.828 -2.941 1 98.81 168 VAL A N 1
ATOM 1315 C CA . VAL A 1 168 ? -10.625 -17.312 -4.004 1 98.81 168 VAL A CA 1
ATOM 1316 C C . VAL A 1 168 ? -9.164 -17.406 -3.58 1 98.81 168 VAL A C 1
ATOM 1318 O O . VAL A 1 168 ? -8.82 -17.078 -2.441 1 98.81 168 VAL A O 1
ATOM 1321 N N . VAL A 1 169 ? -8.328 -17.906 -4.445 1 98.88 169 VAL A N 1
ATOM 1322 C CA . VAL A 1 169 ? -6.891 -18 -4.203 1 98.88 169 VAL A CA 1
ATOM 1323 C C . VAL A 1 169 ? -6.148 -17.062 -5.152 1 98.88 169 VAL A C 1
ATOM 1325 O O . VAL A 1 169 ? -6.238 -17.203 -6.375 1 98.88 169 VAL A O 1
ATOM 1328 N N . ALA A 1 170 ? -5.504 -16.125 -4.602 1 98.81 170 ALA A N 1
ATOM 1329 C CA . ALA A 1 170 ? -4.75 -15.156 -5.402 1 98.81 170 ALA A CA 1
ATOM 1330 C C . ALA A 1 170 ? -3.252 -15.281 -5.152 1 98.81 170 ALA A C 1
ATOM 1332 O O . ALA A 1 170 ? -2.811 -15.336 -4 1 98.81 170 ALA A O 1
ATOM 1333 N N . PHE A 1 171 ? -2.518 -15.336 -6.211 1 98.56 171 PHE A N 1
ATOM 1334 C CA . PHE A 1 171 ? -1.07 -15.484 -6.117 1 98.56 171 PHE A CA 1
ATOM 1335 C C . PHE A 1 171 ? -0.369 -14.172 -6.438 1 98.56 171 PHE A C 1
ATOM 1337 O O . PHE A 1 171 ? -0.823 -13.414 -7.293 1 98.56 171 PHE A O 1
ATOM 1344 N N . THR A 1 172 ? 0.708 -13.922 -5.75 1 98.06 172 THR A N 1
ATOM 1345 C CA . THR A 1 172 ? 1.598 -12.812 -6.059 1 98.06 172 THR A CA 1
ATOM 1346 C C . THR A 1 172 ? 3.039 -13.148 -5.699 1 98.06 172 THR A C 1
ATOM 1348 O O . THR A 1 172 ? 3.287 -14.031 -4.871 1 98.06 172 THR A O 1
ATOM 1351 N N . GLY A 1 173 ? 3.957 -12.625 -6.422 1 97.44 173 GLY A N 1
ATOM 1352 C CA . GLY A 1 173 ? 5.355 -12.719 -6.031 1 97.44 173 GLY A CA 1
ATOM 1353 C C . GLY A 1 173 ? 5.766 -11.672 -5.016 1 97.44 173 GLY A C 1
ATOM 1354 O O . GLY A 1 173 ? 5 -10.75 -4.727 1 97.44 173 GLY A O 1
ATOM 1355 N N . ASP A 1 174 ? 6.992 -11.859 -4.434 1 97.19 174 ASP A N 1
ATOM 1356 C CA . ASP A 1 174 ? 7.512 -10.891 -3.477 1 97.19 174 ASP A CA 1
ATOM 1357 C C . ASP A 1 174 ? 7.57 -9.492 -4.086 1 97.19 174 ASP A C 1
ATOM 1359 O O . ASP A 1 174 ? 7.285 -8.5 -3.412 1 97.19 174 ASP A O 1
ATOM 1363 N N . GLY A 1 175 ? 7.957 -9.406 -5.355 1 95.81 175 GLY A N 1
ATOM 1364 C CA . GLY A 1 175 ? 7.992 -8.102 -6.008 1 95.81 175 GLY A CA 1
ATOM 1365 C C . GLY A 1 175 ? 6.648 -7.406 -6.016 1 95.81 175 GLY A C 1
ATOM 1366 O O . GLY A 1 175 ? 6.578 -6.18 -5.891 1 95.81 175 GLY A O 1
ATOM 1367 N N . GLY A 1 176 ? 5.602 -8.164 -6.203 1 96.19 176 GLY A N 1
ATOM 1368 C CA . GLY A 1 176 ? 4.258 -7.613 -6.258 1 96.19 176 GLY A CA 1
ATOM 1369 C C . GLY A 1 176 ? 3.799 -7.023 -4.938 1 96.19 176 GLY A C 1
ATOM 1370 O O . GLY A 1 176 ? 2.846 -6.246 -4.895 1 96.19 176 GLY A O 1
ATOM 1371 N N . THR A 1 177 ? 4.445 -7.344 -3.822 1 96.19 177 THR A N 1
ATOM 1372 C CA . THR A 1 177 ? 4.039 -6.883 -2.5 1 96.19 177 THR A CA 1
ATOM 1373 C C . THR A 1 177 ? 4.457 -5.434 -2.279 1 96.19 177 THR A C 1
ATOM 1375 O O . THR A 1 177 ? 4.059 -4.809 -1.294 1 96.19 177 THR A O 1
ATOM 1378 N N . SER A 1 178 ? 5.227 -4.883 -3.193 1 93 178 SER A N 1
ATOM 1379 C CA . SER A 1 178 ? 5.645 -3.486 -3.121 1 93 178 SER A CA 1
ATOM 1380 C C . SER A 1 178 ? 4.766 -2.602 -3.998 1 93 178 SER A C 1
ATOM 1382 O O . SER A 1 178 ? 4.977 -1.389 -4.074 1 93 178 SER A O 1
ATOM 1384 N N . GLU A 1 179 ? 3.805 -3.213 -4.641 1 93.06 179 GLU A N 1
ATOM 1385 C CA . GLU A 1 179 ? 2.887 -2.467 -5.496 1 93.06 179 GLU A CA 1
ATOM 1386 C C . GLU A 1 179 ? 1.668 -1.987 -4.715 1 93.06 179 GLU A C 1
ATOM 1388 O O . GLU A 1 179 ? 1.238 -2.643 -3.762 1 93.06 179 GLU A O 1
ATOM 1393 N N . GLY A 1 180 ? 1.062 -0.872 -5.121 1 93.56 180 GLY A N 1
ATOM 1394 C CA . GLY A 1 180 ? -0.115 -0.315 -4.473 1 93.56 180 GLY A CA 1
ATOM 1395 C C . GLY A 1 180 ? -1.292 -1.272 -4.449 1 93.56 180 GLY A C 1
ATOM 1396 O O . GLY A 1 180 ? -2.033 -1.327 -3.465 1 93.56 180 GLY A O 1
ATOM 1397 N N . ASP A 1 181 ? -1.466 -2.027 -5.477 1 95.56 181 ASP A N 1
ATOM 1398 C CA . ASP A 1 181 ? -2.607 -2.928 -5.602 1 95.56 181 ASP A CA 1
ATOM 1399 C C . ASP A 1 181 ? -2.555 -4.031 -4.547 1 95.56 181 ASP A C 1
ATOM 1401 O O . ASP A 1 181 ? -3.592 -4.543 -4.121 1 95.56 181 ASP A O 1
ATOM 1405 N N . PHE A 1 182 ? -1.322 -4.387 -4.191 1 97.88 182 PHE A N 1
ATOM 1406 C CA . PHE A 1 182 ? -1.184 -5.359 -3.117 1 97.88 182 PHE A CA 1
ATOM 1407 C C . PHE A 1 182 ? -1.867 -4.867 -1.848 1 97.88 182 PHE A C 1
ATOM 1409 O O . PHE A 1 182 ? -2.676 -5.582 -1.254 1 97.88 182 PHE A O 1
ATOM 1416 N N . HIS A 1 183 ? -1.636 -3.719 -1.526 1 96.38 183 HIS A N 1
ATOM 1417 C CA . HIS A 1 183 ? -2.156 -3.115 -0.304 1 96.38 183 HIS A CA 1
ATOM 1418 C C . HIS A 1 183 ? -3.66 -2.881 -0.403 1 96.38 183 HIS A C 1
ATOM 1420 O O . HIS A 1 183 ? -4.402 -3.172 0.54 1 96.38 183 HIS A O 1
ATOM 1426 N N . ALA A 1 184 ? -4.066 -2.357 -1.492 1 96.19 184 ALA A N 1
ATOM 1427 C CA . ALA A 1 184 ? -5.492 -2.123 -1.7 1 96.19 184 ALA A CA 1
ATOM 1428 C C . ALA A 1 184 ? -6.277 -3.43 -1.643 1 96.19 184 ALA A C 1
ATOM 1430 O O . ALA A 1 184 ? -7.332 -3.5 -1.005 1 96.19 184 ALA A O 1
ATOM 1431 N N . GLY A 1 185 ? -5.77 -4.457 -2.352 1 97.81 185 GLY A N 1
ATOM 1432 C CA . GLY A 1 185 ? -6.445 -5.746 -2.383 1 97.81 185 GLY A CA 1
ATOM 1433 C C . GLY A 1 185 ? -6.605 -6.367 -1.008 1 97.81 185 GLY A C 1
ATOM 1434 O O . GLY A 1 185 ? -7.703 -6.789 -0.635 1 97.81 185 GLY A O 1
ATOM 1435 N N . LEU A 1 186 ? -5.508 -6.434 -0.232 1 98.19 186 LEU A N 1
ATOM 1436 C CA . LEU A 1 186 ? -5.551 -7.035 1.098 1 98.19 186 LEU A CA 1
ATOM 1437 C C . LEU A 1 186 ? -6.449 -6.227 2.027 1 98.19 186 LEU A C 1
ATOM 1439 O O . LEU A 1 186 ? -7.254 -6.797 2.77 1 98.19 186 LEU A O 1
ATOM 1443 N N . ASN A 1 187 ? -6.332 -4.918 1.986 1 97.19 187 ASN A N 1
ATOM 1444 C CA . ASN A 1 187 ? -7.145 -4.062 2.844 1 97.19 187 ASN A CA 1
ATOM 1445 C C . ASN A 1 187 ? -8.633 -4.23 2.557 1 97.19 187 ASN A C 1
ATOM 1447 O O . ASN A 1 187 ? -9.438 -4.332 3.482 1 97.19 187 ASN A O 1
ATOM 1451 N N . PHE A 1 188 ? -8.984 -4.223 1.295 1 96.88 188 PHE A N 1
ATOM 1452 C CA . PHE A 1 188 ? -10.391 -4.375 0.915 1 96.88 188 PHE A CA 1
ATOM 1453 C C . PHE A 1 188 ? -10.922 -5.734 1.351 1 96.88 188 PHE A C 1
ATOM 1455 O O . PHE A 1 188 ? -12.055 -5.84 1.832 1 96.88 188 PHE A O 1
ATOM 1462 N N . ALA A 1 189 ? -10.117 -6.758 1.12 1 98.25 189 ALA A N 1
ATOM 1463 C CA . ALA A 1 189 ? -10.531 -8.094 1.528 1 98.25 189 ALA A CA 1
ATOM 1464 C C . ALA A 1 189 ? -10.773 -8.164 3.033 1 98.25 189 ALA A C 1
ATOM 1466 O O . ALA A 1 189 ? -11.742 -8.773 3.488 1 98.25 189 ALA A O 1
ATOM 1467 N N . ALA A 1 190 ? -9.898 -7.566 3.803 1 97.81 190 ALA A N 1
ATOM 1468 C CA . ALA A 1 190 ? -10.016 -7.566 5.258 1 97.81 190 ALA A CA 1
ATOM 1469 C C . ALA A 1 190 ? -11.281 -6.84 5.707 1 97.81 190 ALA A C 1
ATOM 1471 O O . ALA A 1 190 ? -12.055 -7.367 6.504 1 97.81 190 ALA A O 1
ATOM 1472 N N . VAL A 1 191 ? -11.523 -5.672 5.184 1 97 191 VAL A N 1
ATOM 1473 C CA . VAL A 1 191 ? -12.625 -4.812 5.609 1 97 191 VAL A CA 1
ATOM 1474 C C . VAL A 1 191 ? -13.961 -5.445 5.215 1 97 191 VAL A C 1
ATOM 1476 O O . VAL A 1 191 ? -14.938 -5.363 5.961 1 97 191 VAL A O 1
ATOM 1479 N N . MET A 1 192 ? -13.984 -6.105 4.062 1 96.62 192 MET A N 1
ATOM 1480 C CA . MET A 1 192 ? -15.227 -6.684 3.553 1 96.62 192 MET A CA 1
ATOM 1481 C C . MET A 1 192 ? -15.391 -8.125 4.027 1 96.62 192 MET A C 1
ATOM 1483 O O . MET A 1 192 ? -16.359 -8.789 3.662 1 96.62 192 MET A O 1
ATOM 1487 N N . ASP A 1 193 ? -14.438 -8.562 4.836 1 96.31 193 ASP A N 1
ATOM 1488 C CA . ASP A 1 193 ? -14.453 -9.961 5.254 1 96.31 193 ASP A CA 1
ATOM 1489 C C . ASP A 1 193 ? -14.641 -10.891 4.055 1 96.31 193 ASP A C 1
ATOM 1491 O O . ASP A 1 193 ? -15.531 -11.734 4.051 1 96.31 193 ASP A O 1
ATOM 1495 N N . ALA A 1 194 ? -13.812 -10.727 3.053 1 97.38 194 ALA A N 1
ATOM 1496 C CA . ALA A 1 194 ? -13.898 -11.531 1.833 1 97.38 194 ALA A CA 1
ATOM 1497 C C . ALA A 1 194 ? -13.055 -12.797 1.952 1 97.38 194 ALA A C 1
ATOM 1499 O O . ALA A 1 194 ? -11.945 -12.766 2.494 1 97.38 194 ALA A O 1
ATOM 1500 N N . PRO A 1 195 ? -13.562 -13.914 1.509 1 98.31 195 PRO A N 1
ATOM 1501 C CA . PRO A 1 195 ? -12.859 -15.195 1.636 1 98.31 195 PRO A CA 1
ATOM 1502 C C . PRO A 1 195 ? -11.75 -15.367 0.601 1 98.31 195 PRO A C 1
ATOM 1504 O O . PRO A 1 195 ? -11.867 -16.203 -0.298 1 98.31 195 PRO A O 1
ATOM 1507 N N . VAL A 1 196 ? -10.727 -14.719 0.777 1 98.81 196 VAL A N 1
ATOM 1508 C CA . VAL A 1 196 ? -9.578 -14.773 -0.118 1 98.81 196 VAL A CA 1
ATOM 1509 C C . VAL A 1 196 ? -8.398 -15.438 0.593 1 98.81 196 VAL A C 1
ATOM 1511 O O . VAL A 1 196 ? -8.117 -15.141 1.755 1 98.81 196 VAL A O 1
ATOM 1514 N N . LEU A 1 197 ? -7.824 -16.359 -0.019 1 98.88 197 LEU A N 1
ATOM 1515 C CA . LEU A 1 197 ? -6.52 -16.875 0.356 1 98.88 197 LEU A CA 1
ATOM 1516 C C . LEU A 1 197 ? -5.414 -16.25 -0.487 1 98.88 197 LEU A C 1
ATOM 1518 O O . LEU A 1 197 ? -5.25 -16.594 -1.66 1 98.88 197 LEU A O 1
ATOM 1522 N N . PHE A 1 198 ? -4.707 -15.305 0.138 1 98.88 198 PHE A N 1
ATOM 1523 C CA . PHE A 1 198 ? -3.572 -14.688 -0.547 1 98.88 198 PHE A CA 1
ATOM 1524 C C . PHE A 1 198 ? -2.314 -15.531 -0.373 1 98.88 198 PHE A C 1
ATOM 1526 O O . PHE A 1 198 ? -1.934 -15.867 0.752 1 98.88 198 PHE A O 1
ATOM 1533 N N . ILE A 1 199 ? -1.669 -15.859 -1.437 1 98.88 199 ILE A N 1
ATOM 1534 C CA . ILE A 1 199 ? -0.422 -16.609 -1.384 1 98.88 199 ILE A CA 1
ATOM 1535 C C . ILE A 1 199 ? 0.699 -15.805 -2.031 1 98.88 199 ILE A C 1
ATOM 1537 O O . ILE A 1 199 ? 0.649 -15.508 -3.229 1 98.88 199 ILE A O 1
ATOM 1541 N N . CYS A 1 200 ? 1.631 -15.438 -1.25 1 98.75 200 CYS A N 1
ATOM 1542 C CA . CYS A 1 200 ? 2.832 -14.789 -1.765 1 98.75 200 CYS A CA 1
ATOM 1543 C C . CYS A 1 200 ? 3.943 -15.805 -1.996 1 98.75 200 CYS A C 1
ATOM 1545 O O . CYS A 1 200 ? 4.469 -16.375 -1.044 1 98.75 200 CYS A O 1
ATOM 1547 N N . ARG A 1 201 ? 4.23 -16.031 -3.215 1 98.25 201 ARG A N 1
ATOM 1548 C CA . ARG A 1 201 ? 5.426 -16.797 -3.564 1 98.25 201 ARG A CA 1
ATOM 1549 C C . ARG A 1 201 ? 6.684 -15.953 -3.416 1 98.25 201 ARG A C 1
ATOM 1551 O O . ARG A 1 201 ? 7.047 -15.211 -4.332 1 98.25 201 ARG A O 1
ATOM 1558 N N . ASN A 1 202 ? 7.301 -16.047 -2.293 1 98.12 202 ASN A N 1
ATOM 1559 C CA . ASN A 1 202 ? 8.539 -15.328 -2.033 1 98.12 202 ASN A CA 1
ATOM 1560 C C . ASN A 1 202 ? 9.766 -16.125 -2.471 1 98.12 202 ASN A C 1
ATOM 1562 O O . ASN A 1 202 ? 10.367 -16.828 -1.661 1 98.12 202 ASN A O 1
ATOM 1566 N N . ASN A 1 203 ? 10.109 -15.922 -3.729 1 96.94 203 ASN A N 1
ATOM 1567 C CA . ASN A 1 203 ? 11.227 -16.688 -4.262 1 96.94 203 ASN A CA 1
ATOM 1568 C C . ASN A 1 203 ? 12.531 -15.891 -4.211 1 96.94 203 ASN A C 1
ATOM 1570 O O . ASN A 1 203 ? 13.508 -16.25 -4.859 1 96.94 203 ASN A O 1
ATOM 1574 N N . GLY A 1 204 ? 12.477 -14.758 -3.539 1 95.69 204 GLY A N 1
ATOM 1575 C CA . GLY A 1 204 ? 13.68 -14.008 -3.209 1 95.69 204 GLY A CA 1
ATOM 1576 C C . GLY A 1 204 ? 13.984 -12.906 -4.207 1 95.69 204 GLY A C 1
ATOM 1577 O O . GLY A 1 204 ? 14.844 -12.055 -3.957 1 95.69 204 GLY A O 1
ATOM 1578 N N . TRP A 1 205 ? 13.234 -12.938 -5.363 1 93.75 205 TRP A N 1
ATOM 1579 C CA . TRP A 1 205 ? 13.617 -12.016 -6.426 1 93.75 205 TRP A CA 1
ATOM 1580 C C . TRP A 1 205 ? 12.383 -11.5 -7.168 1 93.75 205 TRP A C 1
ATOM 1582 O O . TRP A 1 205 ? 11.539 -12.289 -7.602 1 93.75 205 TRP A O 1
ATOM 1592 N N . ALA A 1 206 ? 12.344 -10.125 -7.336 1 93 206 ALA A N 1
ATOM 1593 C CA . ALA A 1 206 ? 11.492 -9.641 -8.422 1 93 206 ALA A CA 1
ATOM 1594 C C . ALA A 1 206 ? 12.102 -9.953 -9.781 1 93 206 ALA A C 1
ATOM 1596 O O . ALA A 1 206 ? 12.539 -11.078 -10.023 1 93 206 ALA A O 1
ATOM 1597 N N . ILE A 1 207 ? 12.117 -9.031 -10.727 1 90.25 207 ILE A N 1
ATOM 1598 C CA . ILE A 1 207 ? 12.828 -9.32 -11.969 1 90.25 207 ILE A CA 1
ATOM 1599 C C . ILE A 1 207 ? 14.32 -9.438 -11.695 1 90.25 207 ILE A C 1
ATOM 1601 O O . ILE A 1 207 ? 14.898 -10.523 -11.812 1 90.25 207 ILE A O 1
ATOM 1605 N N . SER A 1 208 ? 14.93 -8.414 -11.164 1 91.62 208 SER A N 1
ATOM 1606 C CA . SER A 1 208 ? 16.359 -8.367 -10.883 1 91.62 208 SER A CA 1
ATOM 1607 C C . SER A 1 208 ? 16.641 -7.777 -9.5 1 91.62 208 SER A C 1
ATOM 1609 O O . SER A 1 208 ? 17.797 -7.574 -9.125 1 91.62 208 SER A O 1
ATOM 1611 N N . THR A 1 209 ? 15.664 -7.488 -8.742 1 92.88 209 THR A N 1
ATOM 1612 C CA . THR A 1 209 ? 15.789 -6.859 -7.434 1 92.88 209 THR A CA 1
ATOM 1613 C C . THR A 1 209 ? 15.617 -7.887 -6.32 1 92.88 209 THR A C 1
ATOM 1615 O O . THR A 1 209 ? 14.562 -8.508 -6.191 1 92.88 209 THR A O 1
ATOM 1618 N N . PRO A 1 210 ? 16.656 -8.062 -5.531 1 94.38 210 PRO A N 1
ATOM 1619 C CA . PRO A 1 210 ? 16.516 -8.992 -4.402 1 94.38 210 PRO A CA 1
ATOM 1620 C C . PRO A 1 210 ? 15.602 -8.453 -3.303 1 94.38 210 PRO A C 1
ATOM 1622 O O . PRO A 1 210 ? 15.383 -7.242 -3.219 1 94.38 210 PRO A O 1
ATOM 1625 N N . ILE A 1 211 ? 15.086 -9.266 -2.451 1 93.62 211 ILE A N 1
ATOM 1626 C CA . ILE A 1 211 ? 14.133 -8.883 -1.41 1 93.62 211 ILE A CA 1
ATOM 1627 C C . ILE A 1 211 ? 14.789 -7.883 -0.458 1 93.62 211 ILE A C 1
ATOM 1629 O O . ILE A 1 211 ? 14.109 -7.016 0.102 1 93.62 211 ILE A O 1
ATOM 1633 N N . SER A 1 212 ? 16.109 -7.945 -0.268 1 91.75 212 SER A N 1
ATOM 1634 C CA . SER A 1 212 ? 16.828 -7.039 0.634 1 91.75 212 SER A CA 1
ATOM 1635 C C . SER A 1 212 ? 16.734 -5.598 0.147 1 91.75 212 SER A C 1
ATOM 1637 O O . SER A 1 212 ? 16.922 -4.66 0.928 1 91.75 212 SER A O 1
ATOM 1639 N N . GLU A 1 213 ? 16.453 -5.469 -1.105 1 94.38 213 GLU A N 1
ATOM 1640 C CA . GLU A 1 213 ? 16.328 -4.137 -1.688 1 94.38 213 GLU A CA 1
ATOM 1641 C C . GLU A 1 213 ? 14.859 -3.787 -1.926 1 94.38 213 GLU A C 1
ATOM 1643 O O . GLU A 1 213 ? 14.547 -2.711 -2.441 1 94.38 213 GLU A O 1
ATOM 1648 N N . GLN A 1 214 ? 13.992 -4.664 -1.527 1 94.31 214 GLN A N 1
ATOM 1649 C CA . GLN A 1 214 ? 12.562 -4.457 -1.765 1 94.31 214 GLN A CA 1
ATOM 1650 C C . GLN A 1 214 ? 11.867 -3.953 -0.504 1 94.31 214 GLN A C 1
ATOM 1652 O O . GLN A 1 214 ? 10.992 -3.092 -0.576 1 94.31 214 GLN A O 1
ATOM 1657 N N . PHE A 1 215 ? 12.133 -4.473 0.614 1 94.81 215 PHE A N 1
ATOM 1658 C CA . PHE A 1 215 ? 11.5 -4.105 1.877 1 94.81 215 PHE A CA 1
ATOM 1659 C C . PHE A 1 215 ? 12.414 -4.441 3.053 1 94.81 215 PHE A C 1
ATOM 1661 O O . PHE A 1 215 ? 13.344 -5.238 2.914 1 94.81 215 PHE A O 1
ATOM 1668 N N . ARG A 1 216 ? 12.172 -3.889 4.211 1 95.38 216 ARG A N 1
ATOM 1669 C CA . ARG A 1 216 ? 12.977 -4.094 5.41 1 95.38 216 ARG A CA 1
ATOM 1670 C C . ARG A 1 216 ? 12.242 -4.965 6.422 1 95.38 216 ARG A C 1
ATOM 1672 O O . ARG A 1 216 ? 12.812 -5.375 7.434 1 95.38 216 ARG A O 1
ATOM 1679 N N . SER A 1 217 ? 11.008 -5.266 6.184 1 94.44 217 SER A N 1
ATOM 1680 C CA . SER A 1 217 ? 10.195 -6.055 7.105 1 94.44 217 SER A CA 1
ATOM 1681 C C . SER A 1 217 ? 10.656 -7.508 7.145 1 94.44 217 SER A C 1
ATOM 1683 O O . SER A 1 217 ? 11.406 -7.949 6.27 1 94.44 217 SER A O 1
ATOM 1685 N N . ASP A 1 218 ? 10.297 -8.211 8.164 1 95.12 218 ASP A N 1
ATOM 1686 C CA . ASP A 1 218 ? 10.539 -9.648 8.258 1 95.12 218 ASP A CA 1
ATOM 1687 C C . ASP A 1 218 ? 9.672 -10.414 7.266 1 95.12 218 ASP A C 1
ATOM 1689 O O . ASP A 1 218 ? 8.789 -11.172 7.66 1 95.12 218 ASP A O 1
ATOM 1693 N N . GLY A 1 219 ? 10.039 -10.188 5.977 1 95.31 219 GLY A N 1
ATOM 1694 C CA . GLY A 1 219 ? 9.273 -10.812 4.906 1 95.31 219 GLY A CA 1
ATOM 1695 C C . GLY A 1 219 ? 7.906 -10.188 4.703 1 95.31 219 GLY A C 1
ATOM 1696 O O . GLY A 1 219 ? 7.715 -9 4.977 1 95.31 219 GLY A O 1
ATOM 1697 N N . VAL A 1 220 ? 7.066 -11.008 4.062 1 97.38 220 VAL A N 1
ATOM 1698 C CA . VAL A 1 220 ? 5.738 -10.531 3.68 1 97.38 220 VAL A CA 1
ATOM 1699 C C . VAL A 1 220 ? 4.723 -10.914 4.75 1 97.38 220 VAL A C 1
ATOM 1701 O O . VAL A 1 220 ? 3.703 -10.242 4.918 1 97.38 220 VAL A O 1
ATOM 1704 N N . VAL A 1 221 ? 5.027 -11.93 5.523 1 97.69 221 VAL A N 1
ATOM 1705 C CA . VAL A 1 221 ? 4.09 -12.539 6.465 1 97.69 221 VAL A CA 1
ATOM 1706 C C . VAL A 1 221 ? 3.652 -11.5 7.5 1 97.69 221 VAL A C 1
ATOM 1708 O O . VAL A 1 221 ? 2.492 -11.484 7.918 1 97.69 221 VAL A O 1
ATOM 1711 N N . VAL A 1 222 ? 4.5 -10.586 7.887 1 95.44 222 VAL A N 1
ATOM 1712 C CA . VAL A 1 222 ? 4.219 -9.648 8.969 1 95.44 222 VAL A CA 1
ATOM 1713 C C . VAL A 1 222 ? 3.291 -8.547 8.461 1 95.44 222 VAL A C 1
ATOM 1715 O O . VAL A 1 222 ? 2.725 -7.789 9.258 1 95.44 222 VAL A O 1
ATOM 1718 N N . LYS A 1 223 ? 3.174 -8.461 7.156 1 96.25 223 LYS A N 1
ATOM 1719 C CA . LYS A 1 223 ? 2.279 -7.453 6.59 1 96.25 223 LYS A CA 1
ATOM 1720 C C . LYS A 1 223 ? 0.82 -7.789 6.875 1 96.25 223 LYS A C 1
ATOM 1722 O O . LYS A 1 223 ? -0.047 -6.914 6.82 1 96.25 223 LYS A O 1
ATOM 1727 N N . GLY A 1 224 ? 0.522 -9.055 7.141 1 96.88 224 GLY A N 1
ATOM 1728 C CA . GLY A 1 224 ? -0.84 -9.461 7.445 1 96.88 224 GLY A CA 1
ATOM 1729 C C . GLY A 1 224 ? -1.464 -8.664 8.57 1 96.88 224 GLY A C 1
ATOM 1730 O O . GLY A 1 224 ? -2.592 -8.18 8.453 1 96.88 224 GLY A O 1
ATOM 1731 N N . GLN A 1 225 ? -0.739 -8.445 9.625 1 94.06 225 GLN A N 1
ATOM 1732 C CA . GLN A 1 225 ? -1.25 -7.723 10.789 1 94.06 225 GLN A CA 1
ATOM 1733 C C . GLN A 1 225 ? -1.561 -6.27 10.445 1 94.06 225 GLN A C 1
ATOM 1735 O O . GLN A 1 225 ? -2.449 -5.66 11.047 1 94.06 225 GLN A O 1
ATOM 1740 N N . ALA A 1 226 ? -0.826 -5.77 9.531 1 95.38 226 ALA A N 1
ATOM 1741 C CA . ALA A 1 226 ? -1.052 -4.395 9.094 1 95.38 226 ALA A CA 1
ATOM 1742 C C . ALA A 1 226 ? -2.434 -4.234 8.469 1 95.38 226 ALA A C 1
ATOM 1744 O O . ALA A 1 226 ? -2.926 -3.115 8.312 1 95.38 226 ALA A O 1
ATOM 1745 N N . TYR A 1 227 ? -3.078 -5.363 8.125 1 96.62 227 TYR A N 1
ATOM 1746 C CA . TYR A 1 227 ? -4.398 -5.332 7.512 1 96.62 227 TYR A CA 1
ATOM 1747 C C . TYR A 1 227 ? -5.414 -6.098 8.352 1 96.62 227 TYR A C 1
ATOM 1749 O O . TYR A 1 227 ? -6.578 -6.234 7.961 1 96.62 227 TYR A O 1
ATOM 1757 N N . GLY A 1 228 ? -4.973 -6.633 9.461 1 96.69 228 GLY A N 1
ATOM 1758 C CA . GLY A 1 228 ? -5.855 -7.48 10.242 1 96.69 228 GLY A CA 1
ATOM 1759 C C . GLY A 1 228 ? -6.125 -8.828 9.586 1 96.69 228 GLY A C 1
ATOM 1760 O O . GLY A 1 228 ? -7.254 -9.312 9.609 1 96.69 228 GLY A O 1
ATOM 1761 N N . ILE A 1 229 ? -5.156 -9.375 9.008 1 98.19 229 ILE A N 1
ATOM 1762 C CA . ILE A 1 229 ? -5.293 -10.641 8.297 1 98.19 229 ILE A CA 1
ATOM 1763 C C . ILE A 1 229 ? -4.41 -11.703 8.953 1 98.19 229 ILE A C 1
ATOM 1765 O O . ILE A 1 229 ? -3.221 -11.477 9.18 1 98.19 229 ILE A O 1
ATOM 1769 N N . ARG A 1 230 ? -5.02 -12.828 9.312 1 98 230 ARG A N 1
ATOM 1770 C CA . ARG A 1 230 ? -4.266 -13.984 9.789 1 98 230 ARG A CA 1
ATOM 1771 C C . ARG A 1 230 ? -3.262 -14.453 8.742 1 98 230 ARG A C 1
ATOM 1773 O O . ARG A 1 230 ? -3.568 -14.477 7.551 1 98 230 ARG A O 1
ATOM 1780 N N . SER A 1 231 ? -1.978 -14.82 9.156 1 98.5 231 SER A N 1
ATOM 1781 C CA . SER A 1 231 ? -0.924 -15.109 8.188 1 98.5 231 SER A CA 1
ATOM 1782 C C . SER A 1 231 ? -0.039 -16.25 8.656 1 98.5 231 SER A C 1
ATOM 1784 O O . SER A 1 231 ? -0.021 -16.578 9.844 1 98.5 231 SER A O 1
ATOM 1786 N N . ILE A 1 232 ? 0.665 -16.828 7.801 1 98.69 232 ILE A N 1
ATOM 1787 C CA . ILE A 1 232 ? 1.602 -17.891 8.125 1 98.69 232 ILE A CA 1
ATOM 1788 C C . ILE A 1 232 ? 2.746 -17.906 7.117 1 98.69 232 ILE A C 1
ATOM 1790 O O . ILE A 1 232 ? 2.557 -17.547 5.949 1 98.69 232 ILE A O 1
ATOM 1794 N N . ARG A 1 233 ? 3.945 -18.203 7.609 1 98.5 233 ARG A N 1
ATOM 1795 C CA . ARG A 1 233 ? 5.109 -18.469 6.77 1 98.5 233 ARG A CA 1
ATOM 1796 C C . ARG A 1 233 ? 5.367 -19.969 6.641 1 98.5 233 ARG A C 1
ATOM 1798 O O . ARG A 1 233 ? 5.402 -20.688 7.641 1 98.5 233 ARG A O 1
ATOM 1805 N N . VAL A 1 234 ? 5.523 -20.422 5.43 1 98.5 234 VAL A N 1
ATOM 1806 C CA . VAL A 1 234 ? 5.703 -21.844 5.188 1 98.5 234 VAL A CA 1
ATOM 1807 C C . VAL A 1 234 ? 6.883 -22.062 4.242 1 98.5 234 VAL A C 1
ATOM 1809 O O . VAL A 1 234 ? 7.191 -21.203 3.412 1 98.5 234 VAL A O 1
ATOM 1812 N N . ASP A 1 235 ? 7.547 -23.156 4.387 1 98.31 235 ASP A N 1
ATOM 1813 C CA . ASP A 1 235 ? 8.57 -23.578 3.434 1 98.31 235 ASP A CA 1
ATOM 1814 C C . ASP A 1 235 ? 7.945 -24 2.107 1 98.31 235 ASP A C 1
ATOM 1816 O O . ASP A 1 235 ? 7.434 -25.109 1.987 1 98.31 235 ASP A O 1
ATOM 1820 N N . GLY A 1 236 ? 8.102 -23.156 1.148 1 98.56 236 GLY A N 1
ATOM 1821 C CA . GLY A 1 236 ? 7.465 -23.359 -0.142 1 98.56 236 GLY A CA 1
ATOM 1822 C C . GLY A 1 236 ? 8.078 -24.516 -0.927 1 98.56 236 GLY A C 1
ATOM 1823 O O . GLY A 1 236 ? 7.496 -24.969 -1.911 1 98.56 236 GLY A O 1
ATOM 1824 N N . ASN A 1 237 ? 9.195 -25 -0.482 1 98.31 237 ASN A N 1
ATOM 1825 C CA . ASN A 1 237 ? 9.844 -26.125 -1.153 1 98.31 237 ASN A CA 1
ATOM 1826 C C . ASN A 1 237 ? 9.5 -27.453 -0.478 1 98.31 237 ASN A C 1
ATOM 1828 O O . ASN A 1 237 ? 9.961 -28.516 -0.914 1 98.31 237 ASN A O 1
ATOM 1832 N N . ASP A 1 238 ? 8.789 -27.406 0.583 1 98.25 238 ASP A N 1
ATOM 1833 C CA . ASP A 1 238 ? 8.25 -28.578 1.273 1 98.25 238 ASP A CA 1
ATOM 1834 C C . ASP A 1 238 ? 6.793 -28.828 0.872 1 98.25 238 ASP A C 1
ATOM 1836 O O . ASP A 1 238 ? 5.875 -28.234 1.445 1 98.25 238 ASP A O 1
ATOM 1840 N N . ALA A 1 239 ? 6.617 -29.766 0.008 1 98.19 239 ALA A N 1
ATOM 1841 C CA . ALA A 1 239 ? 5.301 -30 -0.579 1 98.19 239 ALA A CA 1
ATOM 1842 C C . ALA A 1 239 ? 4.281 -30.375 0.497 1 98.19 239 ALA A C 1
ATOM 1844 O O . ALA A 1 239 ? 3.123 -29.953 0.428 1 98.19 239 ALA A O 1
ATOM 1845 N N . LEU A 1 240 ? 4.691 -31.109 1.445 1 97.94 240 LEU A N 1
ATOM 1846 C CA . LEU A 1 240 ? 3.766 -31.5 2.502 1 97.94 240 LEU A CA 1
ATOM 1847 C C . LEU A 1 240 ? 3.406 -30.312 3.381 1 97.94 240 LEU A C 1
ATOM 1849 O O . LEU A 1 240 ? 2.26 -30.188 3.814 1 97.94 240 LEU A O 1
ATOM 1853 N N . ALA A 1 241 ? 4.367 -29.484 3.668 1 98.12 241 ALA A N 1
ATOM 1854 C CA . ALA A 1 241 ? 4.09 -28.266 4.445 1 98.12 241 ALA A CA 1
ATOM 1855 C C . ALA A 1 241 ? 3.113 -27.359 3.713 1 98.12 241 ALA A C 1
ATOM 1857 O O . ALA A 1 241 ? 2.184 -26.828 4.316 1 98.12 241 ALA A O 1
ATOM 1858 N N . VAL A 1 242 ? 3.385 -27.188 2.418 1 98.62 242 VAL A N 1
ATOM 1859 C CA . VAL A 1 242 ? 2.51 -26.344 1.616 1 98.62 242 VAL A CA 1
ATOM 1860 C C . VAL A 1 242 ? 1.1 -26.922 1.593 1 98.62 242 VAL A C 1
ATOM 1862 O O . VAL A 1 242 ? 0.121 -26.219 1.836 1 98.62 242 VAL A O 1
ATOM 1865 N N . TYR A 1 243 ? 0.984 -28.188 1.354 1 98.5 243 TYR A N 1
ATOM 1866 C CA . TYR A 1 243 ? -0.309 -28.859 1.296 1 98.5 243 TYR A CA 1
ATOM 1867 C C . TYR A 1 243 ? -1.089 -28.656 2.59 1 98.5 243 TYR A C 1
ATOM 1869 O O . TYR A 1 243 ? -2.26 -28.266 2.561 1 98.5 243 TYR A O 1
ATOM 1877 N N . ASN A 1 244 ? -0.474 -28.922 3.658 1 98.19 244 ASN A N 1
ATOM 1878 C CA . ASN A 1 244 ? -1.135 -28.828 4.953 1 98.19 244 ASN A CA 1
ATOM 1879 C C . ASN A 1 244 ? -1.509 -27.375 5.285 1 98.19 244 ASN A C 1
ATOM 1881 O O . ASN A 1 244 ? -2.586 -27.125 5.824 1 98.19 244 ASN A O 1
ATOM 1885 N N . THR A 1 245 ? -0.611 -26.484 4.988 1 98.5 245 THR A N 1
ATOM 1886 C CA . THR A 1 245 ? -0.872 -25.062 5.242 1 98.5 245 THR A CA 1
ATOM 1887 C C . THR A 1 245 ? -2.082 -24.594 4.445 1 98.5 245 THR A C 1
ATOM 1889 O O . THR A 1 245 ? -2.975 -23.938 4.992 1 98.5 245 THR A O 1
ATOM 1892 N N . ILE A 1 246 ? -2.115 -24.922 3.174 1 98.81 246 ILE A N 1
ATOM 1893 C CA . ILE A 1 246 ? -3.178 -24.453 2.291 1 98.81 246 ILE A CA 1
ATOM 1894 C C . ILE A 1 246 ? -4.5 -25.109 2.684 1 98.81 246 ILE A C 1
ATOM 1896 O O . ILE A 1 246 ? -5.551 -24.453 2.654 1 98.81 246 ILE A O 1
ATOM 1900 N N . ARG A 1 247 ? -4.445 -26.344 2.996 1 97.94 247 ARG A N 1
ATOM 1901 C CA . ARG A 1 247 ? -5.656 -27.031 3.449 1 97.94 247 ARG A CA 1
ATOM 1902 C C . ARG A 1 247 ? -6.242 -26.328 4.676 1 97.94 247 ARG A C 1
ATOM 1904 O O . ARG A 1 247 ? -7.438 -26.047 4.723 1 97.94 247 ARG A O 1
ATOM 1911 N N . ALA A 1 248 ? -5.422 -26.109 5.633 1 97.94 248 ALA A N 1
ATOM 1912 C CA . ALA A 1 248 ? -5.855 -25.453 6.855 1 97.94 248 ALA A CA 1
ATOM 1913 C C . ALA A 1 248 ? -6.355 -24.031 6.562 1 97.94 248 ALA A C 1
ATOM 1915 O O . ALA A 1 248 ? -7.391 -23.609 7.082 1 97.94 248 ALA A O 1
ATOM 1916 N N . ALA A 1 249 ? -5.605 -23.297 5.793 1 98.56 249 ALA A N 1
ATOM 1917 C CA . ALA A 1 249 ? -5.969 -21.922 5.445 1 98.56 249 ALA A CA 1
ATOM 1918 C C . ALA A 1 249 ? -7.305 -21.891 4.711 1 98.56 249 ALA A C 1
ATOM 1920 O O . ALA A 1 249 ? -8.133 -21.016 4.969 1 98.56 249 ALA A O 1
ATOM 1921 N N . ARG A 1 250 ? -7.465 -22.766 3.758 1 98.5 250 ARG A N 1
ATOM 1922 C CA . ARG A 1 250 ? -8.727 -22.828 3.027 1 98.5 250 ARG A CA 1
ATOM 1923 C C . ARG A 1 250 ? -9.898 -23.031 3.98 1 98.5 250 ARG A C 1
ATOM 1925 O O . ARG A 1 250 ? -10.938 -22.375 3.846 1 98.5 250 ARG A O 1
ATOM 1932 N N . GLU A 1 251 ? -9.734 -23.984 4.863 1 97.56 251 GLU A N 1
ATOM 1933 C CA . GLU A 1 251 ? -10.797 -24.234 5.836 1 97.56 251 GLU A CA 1
ATOM 1934 C C . GLU A 1 251 ? -11.117 -22.984 6.637 1 97.56 251 GLU A C 1
ATOM 1936 O O . GLU A 1 251 ? -12.289 -22.672 6.855 1 97.56 251 GLU A O 1
ATOM 1941 N N . MET A 1 252 ? -10.141 -22.312 7.035 1 97.56 252 MET A N 1
ATOM 1942 C CA . MET A 1 252 ? -10.32 -21.078 7.797 1 97.56 252 MET A CA 1
ATOM 1943 C C . MET A 1 252 ? -11.078 -20.047 6.977 1 97.56 252 MET A C 1
ATOM 1945 O O . MET A 1 252 ? -12.031 -19.438 7.465 1 97.56 252 MET A O 1
ATOM 1949 N N . VAL A 1 253 ? -10.641 -19.859 5.758 1 98.31 253 VAL A N 1
ATOM 1950 C CA . VAL A 1 253 ? -11.195 -18.828 4.875 1 98.31 253 VAL A CA 1
ATOM 1951 C C . VAL A 1 253 ? -12.664 -19.125 4.602 1 98.31 253 VAL A C 1
ATOM 1953 O O . VAL A 1 253 ? -13.492 -18.203 4.602 1 98.31 253 VAL A O 1
ATOM 1956 N N . ILE A 1 254 ? -13.008 -20.328 4.391 1 97.19 254 ILE A N 1
ATOM 1957 C CA . ILE A 1 254 ? -14.375 -20.719 4.062 1 97.19 254 ILE A CA 1
ATOM 1958 C C . ILE A 1 254 ? -15.258 -20.594 5.301 1 97.19 254 ILE A C 1
ATOM 1960 O O . ILE A 1 254 ? -16.359 -20.047 5.234 1 97.19 254 ILE A O 1
ATOM 1964 N N . HIS A 1 255 ? -14.781 -21.047 6.438 1 96.56 255 HIS A N 1
ATOM 1965 C CA . HIS A 1 255 ? -15.578 -21.094 7.652 1 96.56 255 HIS A CA 1
ATOM 1966 C C . HIS A 1 255 ? -15.742 -19.703 8.258 1 96.56 255 HIS A C 1
ATOM 1968 O O . HIS A 1 255 ? -16.812 -19.359 8.758 1 96.56 255 HIS A O 1
ATOM 1974 N N . GLU A 1 256 ? -14.688 -18.953 8.188 1 96.19 256 GLU A N 1
ATOM 1975 C CA . GLU A 1 256 ? -14.711 -17.672 8.867 1 96.19 256 GLU A CA 1
ATOM 1976 C C . GLU A 1 256 ? -15.078 -16.547 7.898 1 96.19 256 GLU A C 1
ATOM 1978 O O . GLU A 1 256 ? -15.406 -15.438 8.328 1 96.19 256 GLU A O 1
ATOM 1983 N N . GLN A 1 257 ? -14.938 -16.828 6.66 1 96.56 257 GLN A N 1
ATOM 1984 C CA . GLN A 1 257 ? -15.227 -15.836 5.625 1 96.56 257 GLN A CA 1
ATOM 1985 C C . GLN A 1 257 ? -14.352 -14.594 5.793 1 96.56 257 GLN A C 1
ATOM 1987 O O . GLN A 1 257 ? -14.852 -13.469 5.746 1 96.56 257 GLN A O 1
ATOM 1992 N N . LYS A 1 258 ? -13.109 -14.766 6.133 1 97.12 258 LYS A N 1
ATOM 1993 C CA . LYS A 1 258 ? -12.062 -13.75 6.258 1 97.12 258 LYS A CA 1
ATOM 1994 C C . LYS A 1 258 ? -10.812 -14.148 5.488 1 97.12 258 LYS A C 1
ATOM 1996 O O . LYS A 1 258 ? -10.555 -15.344 5.289 1 97.12 258 LYS A O 1
ATOM 2001 N N . PRO A 1 259 ? -10.102 -13.203 5.059 1 98.62 259 PRO A N 1
ATOM 2002 C CA . PRO A 1 259 ? -8.914 -13.547 4.281 1 98.62 259 PRO A CA 1
ATOM 2003 C C . PRO A 1 259 ? -7.789 -14.125 5.145 1 98.62 259 PRO A C 1
ATOM 2005 O O . PRO A 1 259 ? -7.762 -13.891 6.355 1 98.62 259 PRO A O 1
ATOM 2008 N N . VAL A 1 260 ? -6.91 -14.844 4.531 1 98.81 260 VAL A N 1
ATOM 2009 C CA . VAL A 1 260 ? -5.68 -15.375 5.109 1 98.81 260 VAL A CA 1
ATOM 2010 C C . VAL A 1 260 ? -4.508 -15.102 4.168 1 98.81 260 VAL A C 1
ATOM 2012 O O . VAL A 1 260 ? -4.676 -15.086 2.947 1 98.81 260 VAL A O 1
ATOM 2015 N N . LEU A 1 261 ? -3.348 -14.773 4.738 1 98.88 261 LEU A N 1
ATOM 2016 C CA . LEU A 1 261 ? -2.133 -14.531 3.971 1 98.88 261 LEU A CA 1
ATOM 2017 C C . LEU A 1 261 ? -1.102 -15.625 4.223 1 98.88 261 LEU A C 1
ATOM 2019 O O . LEU A 1 261 ? -0.767 -15.922 5.375 1 98.88 261 LEU A O 1
ATOM 2023 N N . VAL A 1 262 ? -0.646 -16.234 3.184 1 98.94 262 VAL A N 1
ATOM 2024 C CA . VAL A 1 262 ? 0.402 -17.25 3.252 1 98.94 262 VAL A CA 1
ATOM 2025 C C . VAL A 1 262 ? 1.653 -16.75 2.535 1 98.94 262 VAL A C 1
ATOM 2027 O O . VAL A 1 262 ? 1.592 -16.359 1.366 1 98.94 262 VAL A O 1
ATOM 2030 N N . GLU A 1 263 ? 2.709 -16.656 3.223 1 98.81 263 GLU A N 1
ATOM 2031 C CA . GLU A 1 263 ? 4.012 -16.438 2.598 1 98.81 263 GLU A CA 1
ATOM 2032 C C . GLU A 1 263 ? 4.754 -17.766 2.41 1 98.81 263 GLU A C 1
ATOM 2034 O O . GLU A 1 263 ? 5.148 -18.406 3.387 1 98.81 263 GLU A O 1
ATOM 2039 N N . ALA A 1 264 ? 4.891 -18.172 1.214 1 98.81 264 ALA A N 1
ATOM 2040 C CA . ALA A 1 264 ? 5.637 -19.375 0.881 1 98.81 264 ALA A CA 1
ATOM 2041 C C . ALA A 1 264 ? 7.059 -19.031 0.434 1 98.81 264 ALA A C 1
ATOM 2043 O O . ALA A 1 264 ? 7.258 -18.484 -0.649 1 98.81 264 ALA A O 1
ATOM 2044 N N . LEU A 1 265 ? 8.039 -19.438 1.221 1 98.31 265 LEU A N 1
ATOM 2045 C CA . LEU A 1 265 ? 9.438 -19.156 0.902 1 98.31 265 LEU A CA 1
ATOM 2046 C C . LEU A 1 265 ? 9.984 -20.172 -0.088 1 98.31 265 LEU A C 1
ATOM 2048 O O . LEU A 1 265 ? 9.82 -21.375 0.103 1 98.31 265 LEU A O 1
ATOM 2052 N N . SER A 1 266 ? 10.508 -19.688 -1.089 1 97.69 266 SER A N 1
ATOM 2053 C CA . SER A 1 266 ? 11.117 -20.5 -2.125 1 97.69 266 SER A CA 1
ATOM 2054 C C . SER A 1 266 ? 12.297 -19.797 -2.777 1 97.69 266 SER A C 1
ATOM 2056 O O . SER A 1 266 ? 12.953 -18.969 -2.146 1 97.69 266 SER A O 1
ATOM 2058 N N . TYR A 1 267 ? 12.734 -20.297 -3.936 1 96.81 267 TYR A N 1
ATOM 2059 C CA . TYR A 1 267 ? 13.812 -19.688 -4.699 1 96.81 267 TYR A CA 1
ATOM 2060 C C . TYR A 1 267 ? 13.578 -19.844 -6.195 1 96.81 267 TYR A C 1
ATOM 2062 O O . TYR A 1 267 ? 13.203 -20.922 -6.668 1 96.81 267 TYR A O 1
ATOM 2070 N N . ARG A 1 268 ? 13.742 -18.75 -6.871 1 94.62 268 ARG A N 1
ATOM 2071 C CA . ARG A 1 268 ? 13.656 -18.812 -8.328 1 94.62 268 ARG A CA 1
ATOM 2072 C C . ARG A 1 268 ? 14.93 -19.391 -8.93 1 94.62 268 ARG A C 1
ATOM 2074 O O . ARG A 1 268 ? 15.906 -18.672 -9.141 1 94.62 268 ARG A O 1
ATOM 2081 N N . VAL A 1 269 ? 14.891 -20.562 -9.312 1 94.75 269 VAL A N 1
ATOM 2082 C CA . VAL A 1 269 ? 16.094 -21.219 -9.82 1 94.75 269 VAL A CA 1
ATOM 2083 C C . VAL A 1 269 ? 16.359 -20.766 -11.25 1 94.75 269 VAL A C 1
ATOM 2085 O O . VAL A 1 269 ? 17.516 -20.484 -11.617 1 94.75 269 VAL A O 1
ATOM 2088 N N . GLY A 1 270 ? 15.367 -20.672 -12.047 1 92.31 270 GLY A N 1
ATOM 2089 C CA . GLY A 1 270 ? 15.531 -20.203 -13.414 1 92.31 270 GLY A CA 1
ATOM 2090 C C . GLY A 1 270 ? 15.664 -18.688 -13.516 1 92.31 270 GLY A C 1
ATOM 2091 O O . GLY A 1 270 ? 15.617 -18 -12.5 1 92.31 270 GLY A O 1
ATOM 2092 N N . HIS A 1 271 ? 15.828 -18.203 -14.734 1 92.38 271 HIS A N 1
ATOM 2093 C CA . HIS A 1 271 ? 15.773 -16.766 -14.992 1 92.38 271 HIS A CA 1
ATOM 2094 C C . HIS A 1 271 ? 14.383 -16.203 -14.734 1 92.38 271 HIS A C 1
ATOM 2096 O O . HIS A 1 271 ? 13.43 -16.969 -14.531 1 92.38 271 HIS A O 1
ATOM 2102 N N . HIS A 1 272 ? 14.32 -14.883 -14.641 1 91.69 272 HIS A N 1
ATOM 2103 C CA . HIS A 1 272 ? 12.992 -14.305 -14.539 1 91.69 272 HIS A CA 1
ATOM 2104 C C . HIS A 1 272 ? 12.117 -14.727 -15.719 1 91.69 272 HIS A C 1
ATOM 2106 O O . HIS A 1 272 ? 10.977 -15.164 -15.531 1 91.69 272 HIS A O 1
ATOM 2112 N N . SER A 1 273 ? 12.633 -14.5 -16.891 1 89.94 273 SER A N 1
ATOM 2113 C CA . SER A 1 273 ? 12.039 -14.922 -18.156 1 89.94 273 SER A CA 1
ATOM 2114 C C . SER A 1 273 ? 13.109 -15.258 -19.188 1 89.94 273 SER A C 1
ATOM 2116 O O . SER A 1 273 ? 14.305 -15.164 -18.906 1 89.94 273 SER A O 1
ATOM 2118 N N . THR A 1 274 ? 12.703 -15.695 -20.312 1 85.75 274 THR A N 1
ATOM 2119 C CA . THR A 1 274 ? 13.625 -15.984 -21.406 1 85.75 274 THR A CA 1
ATOM 2120 C C . THR A 1 274 ? 14.273 -14.703 -21.922 1 85.75 274 THR A C 1
ATOM 2122 O O . THR A 1 274 ? 15.242 -14.75 -22.672 1 85.75 274 THR A O 1
ATOM 2125 N N . SER A 1 275 ? 13.852 -13.586 -21.453 1 83.5 275 SER A N 1
ATOM 2126 C CA . SER A 1 275 ? 14.422 -12.305 -21.844 1 83.5 275 SER A CA 1
ATOM 2127 C C . SER A 1 275 ? 15.438 -11.805 -20.828 1 83.5 275 SER A C 1
ATOM 2129 O O . SER A 1 275 ? 15.969 -10.703 -20.953 1 83.5 275 SER A O 1
ATOM 2131 N N . ASP A 1 276 ? 15.602 -12.609 -19.875 1 85.25 276 ASP A N 1
ATOM 2132 C CA . ASP A 1 276 ? 16.453 -12.25 -18.75 1 85.25 276 ASP A CA 1
ATOM 2133 C C . ASP A 1 276 ? 17.672 -13.164 -18.672 1 85.25 276 ASP A C 1
ATOM 2135 O O . ASP A 1 276 ? 17.656 -14.281 -19.203 1 85.25 276 ASP A O 1
ATOM 2139 N N . ASP A 1 277 ? 18.766 -12.594 -18.156 1 88 277 ASP A N 1
ATOM 2140 C CA . ASP A 1 277 ? 19.938 -13.367 -17.766 1 88 277 ASP A CA 1
ATOM 2141 C C . ASP A 1 277 ? 20.328 -13.086 -16.312 1 88 277 ASP A C 1
ATOM 2143 O O . ASP A 1 277 ? 21.141 -12.195 -16.047 1 88 277 ASP A O 1
ATOM 2147 N N . SER A 1 278 ? 19.797 -13.93 -15.445 1 88.62 278 SER A N 1
ATOM 2148 C CA . SER A 1 278 ? 19.906 -13.672 -14.016 1 88.62 278 SER A CA 1
ATOM 2149 C C . SER A 1 278 ? 21.328 -13.922 -13.508 1 88.62 278 SER A C 1
ATOM 2151 O O . SER A 1 278 ? 21.672 -13.523 -12.398 1 88.62 278 SER A O 1
ATOM 2153 N N . THR A 1 279 ? 22.188 -14.57 -14.258 1 87.06 279 THR A N 1
ATOM 2154 C CA . THR A 1 279 ? 23.578 -14.805 -13.852 1 87.06 279 THR A CA 1
ATOM 2155 C C . THR A 1 279 ? 24.344 -13.492 -13.734 1 87.06 279 THR A C 1
ATOM 2157 O O . THR A 1 279 ? 25.422 -13.453 -13.141 1 87.06 279 THR A O 1
ATOM 2160 N N . LYS A 1 280 ? 23.797 -12.484 -14.234 1 88.31 280 LYS A N 1
ATOM 2161 C CA . LYS A 1 280 ? 24.438 -11.18 -14.188 1 88.31 280 LYS A CA 1
ATOM 2162 C C . LYS A 1 280 ? 24.281 -10.531 -12.812 1 88.31 280 LYS A C 1
ATOM 2164 O O . LYS A 1 280 ? 25.031 -9.625 -12.461 1 88.31 280 LYS A O 1
ATOM 2169 N N . TYR A 1 281 ? 23.281 -11.109 -12.016 1 91 281 TYR A N 1
ATOM 2170 C CA . TYR A 1 281 ? 23.047 -10.391 -10.766 1 91 281 TYR A CA 1
ATOM 2171 C C . TYR A 1 281 ? 22.844 -11.367 -9.609 1 91 281 TYR A C 1
ATOM 2173 O O . TYR A 1 281 ? 22.672 -10.953 -8.469 1 91 281 TYR A O 1
ATOM 2181 N N . ARG A 1 282 ? 22.844 -12.617 -9.867 1 93.12 282 ARG A N 1
ATOM 2182 C CA . ARG A 1 282 ? 22.734 -13.625 -8.82 1 93.12 282 ARG A CA 1
ATOM 2183 C C . ARG A 1 282 ? 23.969 -14.508 -8.781 1 93.12 282 ARG A C 1
ATOM 2185 O O . ARG A 1 282 ? 24.5 -14.914 -9.828 1 93.12 282 ARG A O 1
ATOM 2192 N N . PRO A 1 283 ? 24.438 -14.883 -7.633 1 91.81 283 PRO A N 1
ATOM 2193 C CA . PRO A 1 283 ? 25.594 -15.773 -7.551 1 91.81 283 PRO A CA 1
ATOM 2194 C C . PRO A 1 283 ? 25.281 -17.188 -8.039 1 91.81 283 PRO A C 1
ATOM 2196 O O . PRO A 1 283 ? 24.297 -17.781 -7.613 1 91.81 283 PRO A O 1
ATOM 2199 N N . VAL A 1 284 ? 26.172 -17.703 -8.789 1 92.44 284 VAL A N 1
ATOM 2200 C CA . VAL A 1 284 ? 25.984 -19.016 -9.406 1 92.44 284 VAL A CA 1
ATOM 2201 C C . VAL A 1 284 ? 25.922 -20.094 -8.328 1 92.44 284 VAL A C 1
ATOM 2203 O O . VAL A 1 284 ? 25.141 -21.047 -8.438 1 92.44 284 VAL A O 1
ATOM 2206 N N . ASP A 1 285 ? 26.703 -19.922 -7.324 1 94.5 285 ASP A N 1
ATOM 2207 C CA . ASP A 1 285 ? 26.734 -20.906 -6.25 1 94.5 285 ASP A CA 1
ATOM 2208 C C . ASP A 1 285 ? 25.391 -20.969 -5.512 1 94.5 285 ASP A C 1
ATOM 2210 O O . ASP A 1 285 ? 24.969 -22.047 -5.082 1 94.5 285 ASP A O 1
ATOM 2214 N N . GLU A 1 286 ? 24.797 -19.859 -5.363 1 93.94 286 GLU A N 1
ATOM 2215 C CA . GLU A 1 286 ? 23.469 -19.797 -4.734 1 93.94 286 GLU A CA 1
ATOM 2216 C C . GLU A 1 286 ? 22.438 -20.531 -5.574 1 93.94 286 GLU A C 1
ATOM 2218 O O . GLU A 1 286 ? 21.641 -21.328 -5.047 1 93.94 286 GLU A O 1
ATOM 2223 N N . ILE A 1 287 ? 22.438 -20.266 -6.82 1 94.38 287 ILE A N 1
ATOM 2224 C CA . ILE A 1 287 ? 21.5 -20.906 -7.738 1 94.38 287 ILE A CA 1
ATOM 2225 C C . ILE A 1 287 ? 21.688 -22.422 -7.684 1 94.38 287 ILE A C 1
ATOM 2227 O O . ILE A 1 287 ? 20.719 -23.172 -7.598 1 94.38 287 ILE A O 1
ATOM 2231 N N . GLU A 1 288 ? 22.922 -22.844 -7.684 1 94.69 288 GLU A N 1
ATOM 2232 C CA . GLU A 1 288 ? 23.234 -24.266 -7.672 1 94.69 288 GLU A CA 1
ATOM 2233 C C . GLU A 1 288 ? 22.781 -24.922 -6.367 1 94.69 288 GLU A C 1
ATOM 2235 O O . GLU A 1 288 ? 22.297 -26.062 -6.371 1 94.69 288 GLU A O 1
ATOM 2240 N N . HIS A 1 289 ? 22.984 -24.219 -5.324 1 94.81 289 HIS A N 1
ATOM 2241 C CA . HIS A 1 289 ? 22.562 -24.719 -4.02 1 94.81 289 HIS A CA 1
ATOM 2242 C C . HIS A 1 289 ? 21.062 -25 -3.994 1 94.81 289 HIS A C 1
ATOM 2244 O O . HIS A 1 289 ? 20.625 -26.062 -3.557 1 94.81 289 HIS A O 1
ATOM 2250 N N . TRP A 1 290 ? 20.297 -24.109 -4.5 1 94.69 290 TRP A N 1
ATOM 2251 C CA . TRP A 1 290 ? 18.844 -24.234 -4.477 1 94.69 290 TRP A CA 1
ATOM 2252 C C . TRP A 1 290 ? 18.375 -25.25 -5.512 1 94.69 290 TRP A C 1
ATOM 2254 O O . TRP A 1 290 ? 17.359 -25.922 -5.309 1 94.69 290 TRP A O 1
ATOM 2264 N N . LYS A 1 291 ? 19.094 -25.375 -6.555 1 94.12 291 LYS A N 1
ATOM 2265 C CA . LYS A 1 291 ? 18.781 -26.312 -7.617 1 94.12 291 LYS A CA 1
ATOM 2266 C C . LYS A 1 291 ? 18.984 -27.75 -7.16 1 94.12 291 LYS A C 1
ATOM 2268 O O . LYS A 1 291 ? 18.281 -28.656 -7.602 1 94.12 291 LYS A O 1
ATOM 2273 N N . THR A 1 292 ? 19.875 -27.922 -6.234 1 94 292 THR A N 1
ATOM 2274 C CA . THR A 1 292 ? 20.266 -29.266 -5.871 1 94 292 THR A CA 1
ATOM 2275 C C . THR A 1 292 ? 19.859 -29.594 -4.438 1 94 292 THR A C 1
ATOM 2277 O O . THR A 1 292 ? 18.797 -30.188 -4.207 1 94 292 THR A O 1
ATOM 2280 N N . ALA A 1 293 ? 20.391 -28.906 -3.451 1 92.5 293 ALA A N 1
ATOM 2281 C CA . ALA A 1 293 ? 20.234 -29.234 -2.039 1 92.5 293 ALA A CA 1
ATOM 2282 C C . ALA A 1 293 ? 18.828 -28.891 -1.551 1 92.5 293 ALA A C 1
ATOM 2284 O O . ALA A 1 293 ? 18.312 -29.547 -0.64 1 92.5 293 ALA A O 1
ATOM 2285 N N . ARG A 1 294 ? 18.234 -27.922 -2.141 1 94.56 294 ARG A N 1
ATOM 2286 C CA . ARG A 1 294 ? 16.938 -27.438 -1.647 1 94.56 294 ARG A CA 1
ATOM 2287 C C . ARG A 1 294 ? 15.844 -27.656 -2.688 1 94.56 294 ARG A C 1
ATOM 2289 O O . ARG A 1 294 ? 14.805 -26.984 -2.645 1 94.56 294 ARG A O 1
ATOM 2296 N N . ASN A 1 295 ? 16.094 -28.594 -3.568 1 96.69 295 ASN A N 1
ATOM 2297 C CA . ASN A 1 295 ? 15.164 -28.875 -4.66 1 96.69 295 ASN A CA 1
ATOM 2298 C C . ASN A 1 295 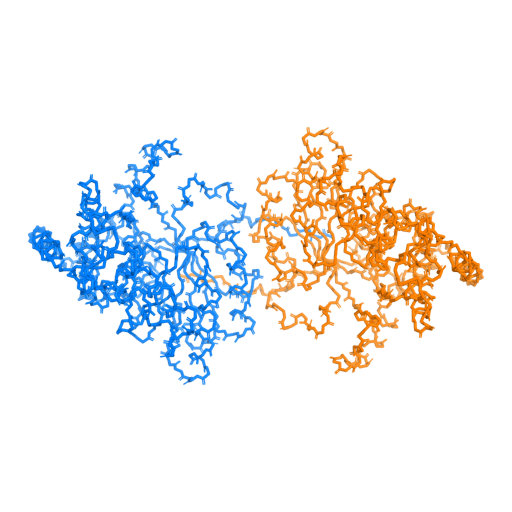? 13.867 -29.5 -4.145 1 96.69 295 ASN A C 1
ATOM 2300 O O . ASN A 1 295 ? 13.898 -30.578 -3.529 1 96.69 295 ASN A O 1
ATOM 2304 N N . PRO A 1 296 ? 12.766 -28.812 -4.383 1 98 296 PRO A N 1
ATOM 2305 C CA . PRO A 1 296 ? 11.508 -29.328 -3.852 1 98 296 PRO A CA 1
ATOM 2306 C C . PRO A 1 296 ? 11.133 -30.688 -4.445 1 98 296 PRO A C 1
ATOM 2308 O O . PRO A 1 296 ? 10.562 -31.531 -3.748 1 98 296 PRO A O 1
ATOM 2311 N N . LEU A 1 297 ? 11.398 -30.922 -5.711 1 97.44 297 LEU A N 1
ATOM 2312 C CA . LEU A 1 297 ? 11.094 -32.188 -6.363 1 97.44 297 LEU A CA 1
ATOM 2313 C C . LEU A 1 297 ? 11.906 -33.344 -5.75 1 97.44 297 LEU A C 1
ATOM 2315 O O . LEU A 1 297 ? 11.367 -34.406 -5.449 1 97.44 297 LEU A O 1
ATOM 2319 N N . ALA A 1 298 ? 13.211 -33.094 -5.617 1 97.38 298 ALA A N 1
ATOM 2320 C CA . ALA A 1 298 ? 14.094 -34.094 -5.035 1 97.38 298 ALA A CA 1
ATOM 2321 C C . ALA A 1 298 ? 13.664 -34.438 -3.609 1 97.38 298 ALA A C 1
ATOM 2323 O O . ALA A 1 298 ? 13.648 -35.625 -3.223 1 97.38 298 ALA A O 1
ATOM 2324 N N . ARG A 1 299 ? 13.367 -33.438 -2.822 1 97.62 299 ARG A N 1
ATOM 2325 C CA . ARG A 1 299 ? 12.938 -33.625 -1.44 1 97.62 299 ARG A CA 1
ATOM 2326 C C . ARG A 1 299 ? 11.672 -34.469 -1.368 1 97.62 299 ARG A C 1
ATOM 2328 O O . ARG A 1 299 ? 11.594 -35.406 -0.579 1 97.62 299 ARG A O 1
ATOM 2335 N N . PHE A 1 300 ? 10.703 -34.156 -2.143 1 98.19 300 PHE A N 1
ATOM 2336 C CA . PHE A 1 300 ? 9.43 -34.875 -2.125 1 98.19 300 PHE A CA 1
ATOM 2337 C C . PHE A 1 300 ? 9.594 -36.281 -2.67 1 98.19 300 PHE A C 1
ATOM 2339 O O . PHE A 1 300 ? 8.953 -37.219 -2.188 1 98.19 300 PHE A O 1
ATOM 2346 N N . ARG A 1 301 ? 10.414 -36.438 -3.686 1 98 301 ARG A N 1
ATOM 2347 C CA . ARG A 1 301 ? 10.695 -37.781 -4.23 1 98 301 ARG A CA 1
ATOM 2348 C C . ARG A 1 301 ? 11.242 -38.688 -3.154 1 98 301 ARG A C 1
ATOM 2350 O O . ARG A 1 301 ? 10.828 -39.844 -3.057 1 98 301 ARG A O 1
ATOM 2357 N N . LYS A 1 302 ? 12.195 -38.188 -2.426 1 97.62 302 LYS A N 1
ATOM 2358 C CA . LYS A 1 302 ? 12.773 -38.969 -1.347 1 97.62 302 LYS A CA 1
ATOM 2359 C C . LYS A 1 302 ? 11.695 -39.469 -0.385 1 97.62 302 LYS A C 1
ATOM 2361 O O . LYS A 1 302 ? 11.727 -40.625 0.06 1 97.62 302 LYS A O 1
ATOM 2366 N N . TRP A 1 303 ? 10.773 -38.625 -0.054 1 97.12 303 TRP A N 1
ATOM 2367 C CA . TRP A 1 303 ? 9.711 -38.969 0.892 1 97.12 303 TRP A CA 1
ATOM 2368 C C . TRP A 1 303 ? 8.797 -40.031 0.323 1 97.12 303 TRP A C 1
ATOM 2370 O O . TRP A 1 303 ? 8.484 -41.031 1.003 1 97.12 303 TRP A O 1
ATOM 2380 N N . VAL A 1 304 ? 8.359 -39.875 -0.977 1 97.5 304 VAL A N 1
ATOM 2381 C CA . VAL A 1 304 ? 7.449 -40.844 -1.581 1 97.5 304 VAL A CA 1
ATOM 2382 C C . VAL A 1 304 ? 8.156 -42.156 -1.773 1 97.5 304 VAL A C 1
ATOM 2384 O O . VAL A 1 304 ? 7.543 -43.219 -1.656 1 97.5 304 VAL A O 1
ATOM 2387 N N . HIS A 1 305 ? 9.406 -42.062 -2.131 1 97 305 HIS A N 1
ATOM 2388 C CA . HIS A 1 305 ? 10.211 -43.281 -2.305 1 97 305 HIS A CA 1
ATOM 2389 C C . HIS A 1 305 ? 10.383 -44 -0.983 1 97 305 HIS A C 1
ATOM 2391 O O . HIS A 1 305 ? 10.234 -45.25 -0.931 1 97 305 HIS A O 1
ATOM 2397 N N . LYS A 1 306 ? 10.688 -43.344 0.044 1 95.69 306 LYS A N 1
ATOM 2398 C CA . LYS A 1 306 ? 10.906 -43.938 1.363 1 95.69 306 LYS A CA 1
ATOM 2399 C C . LYS A 1 306 ? 9.641 -44.594 1.879 1 95.69 306 LYS A C 1
ATOM 2401 O O . LYS A 1 306 ? 9.719 -45.594 2.617 1 95.69 306 LYS A O 1
ATOM 2406 N N . ASN A 1 307 ? 8.539 -44.125 1.487 1 96 307 ASN A N 1
ATOM 2407 C CA . ASN A 1 307 ? 7.262 -44.719 1.871 1 96 307 ASN A CA 1
ATOM 2408 C C . ASN A 1 307 ? 6.918 -45.938 0.995 1 96 307 ASN A C 1
ATOM 2410 O O . ASN A 1 307 ? 5.863 -46.531 1.168 1 96 307 ASN A O 1
ATOM 2414 N N . GLY A 1 308 ? 7.766 -46.188 -0.003 1 97.25 308 GLY A N 1
ATOM 2415 C CA . GLY A 1 308 ? 7.555 -47.312 -0.903 1 97.25 308 GLY A CA 1
ATOM 2416 C C . GLY A 1 308 ? 6.512 -47.031 -1.969 1 97.25 308 GLY A C 1
ATOM 2417 O O . GLY A 1 308 ? 5.934 -47.969 -2.537 1 97.25 308 GLY A O 1
ATOM 2418 N N . TRP A 1 309 ? 6.219 -45.781 -2.213 1 97.94 309 TRP A N 1
ATOM 2419 C CA . TRP A 1 309 ? 5.113 -45.406 -3.088 1 97.94 309 TRP A CA 1
ATOM 2420 C C . TRP A 1 309 ? 5.609 -45.125 -4.496 1 97.94 309 TRP A C 1
ATOM 2422 O O . TRP A 1 309 ? 4.809 -44.938 -5.418 1 97.94 309 TRP A O 1
ATOM 2432 N N . TRP A 1 310 ? 6.914 -45.062 -4.742 1 97.56 310 TRP A N 1
ATOM 2433 C CA . TRP A 1 310 ? 7.512 -44.625 -6 1 97.56 310 TRP A CA 1
ATOM 2434 C C . TRP A 1 310 ? 8.867 -45.312 -6.219 1 97.56 310 TRP A C 1
ATOM 2436 O O . TRP A 1 310 ? 9.641 -45.469 -5.273 1 97.56 310 TRP A O 1
ATOM 2446 N N . THR A 1 311 ? 9.148 -45.719 -7.422 1 97.88 311 THR A N 1
ATOM 2447 C CA . THR A 1 311 ? 10.391 -46.406 -7.734 1 97.88 311 THR A CA 1
ATOM 2448 C C . THR A 1 311 ? 11.148 -45.688 -8.852 1 97.88 311 THR A C 1
ATOM 2450 O O . THR A 1 311 ? 10.594 -44.844 -9.547 1 97.88 311 THR A O 1
ATOM 2453 N N . ASP A 1 312 ? 12.336 -46.062 -9.016 1 97.5 312 ASP A N 1
ATOM 2454 C CA . ASP A 1 312 ? 13.164 -45.5 -10.07 1 97.5 312 ASP A CA 1
ATOM 2455 C C . ASP A 1 312 ? 12.633 -45.875 -11.453 1 97.5 312 ASP A C 1
ATOM 2457 O O . ASP A 1 312 ? 12.742 -45.094 -12.398 1 97.5 312 ASP A O 1
ATOM 2461 N N . ASP A 1 313 ? 12.164 -47.062 -11.562 1 97.69 313 ASP A N 1
ATOM 2462 C CA . ASP A 1 313 ? 11.594 -47.469 -12.836 1 97.69 313 ASP A CA 1
ATOM 2463 C C . ASP A 1 313 ? 10.367 -46.656 -13.203 1 97.69 313 ASP A C 1
ATOM 2465 O O . ASP A 1 313 ? 10.227 -46.219 -14.352 1 97.69 313 ASP A O 1
ATOM 2469 N N . GLU A 1 314 ? 9.484 -46.469 -12.227 1 97.88 314 GLU A N 1
ATOM 2470 C CA . GLU A 1 314 ? 8.328 -45.625 -12.438 1 97.88 314 GLU A CA 1
ATOM 2471 C C . GLU A 1 314 ? 8.75 -44.219 -12.82 1 97.88 314 GLU A C 1
ATOM 2473 O O . GLU A 1 314 ? 8.117 -43.562 -13.68 1 97.88 314 GLU A O 1
ATOM 2478 N N . GLU A 1 315 ? 9.812 -43.75 -12.172 1 97.94 315 GLU A N 1
ATOM 2479 C CA . GLU A 1 315 ? 10.359 -42.438 -12.461 1 97.94 315 GLU A CA 1
ATOM 2480 C C . GLU A 1 315 ? 10.781 -42.344 -13.922 1 97.94 315 GLU A C 1
ATOM 2482 O O . GLU A 1 315 ? 10.406 -41.375 -14.617 1 97.94 315 GLU A O 1
ATOM 2487 N N . SER A 1 316 ? 11.594 -43.25 -14.352 1 97.94 316 SER A N 1
ATOM 2488 C CA . SER A 1 316 ? 12.109 -43.25 -15.719 1 97.94 316 SER A CA 1
ATOM 2489 C C . SER A 1 316 ? 10.984 -43.344 -16.734 1 97.94 316 SER A C 1
ATOM 2491 O O . SER A 1 316 ? 11 -42.656 -17.766 1 97.94 316 SER A O 1
ATOM 2493 N N . GLU A 1 317 ? 10.078 -44.156 -16.469 1 98.31 317 GLU A N 1
ATOM 2494 C CA . GLU A 1 317 ? 8.938 -44.344 -17.359 1 98.31 317 GLU A CA 1
ATOM 2495 C C . GLU A 1 317 ? 8.109 -43.062 -17.453 1 98.31 317 GLU A C 1
ATOM 2497 O O . GLU A 1 317 ? 7.703 -42.656 -18.547 1 98.31 317 GLU A O 1
ATOM 2502 N N . LEU A 1 318 ? 7.805 -42.469 -16.344 1 98.38 318 LEU A N 1
ATOM 2503 C CA . LEU A 1 318 ? 7.027 -41.219 -16.312 1 98.38 318 LEU A CA 1
ATOM 2504 C C . LEU A 1 318 ? 7.719 -40.125 -17.125 1 98.38 318 LEU A C 1
ATOM 2506 O O . LEU A 1 318 ? 7.098 -39.5 -17.969 1 98.38 318 LEU A O 1
ATOM 2510 N N . ARG A 1 319 ? 8.953 -39.844 -16.859 1 98.38 319 ARG A N 1
ATOM 2511 C CA . ARG A 1 319 ? 9.711 -38.781 -17.516 1 98.38 319 ARG A CA 1
ATOM 2512 C C . ARG A 1 319 ? 9.758 -39 -19.031 1 98.38 319 ARG A C 1
ATOM 2514 O O . ARG A 1 319 ? 9.602 -38.062 -19.797 1 98.38 319 ARG A O 1
ATOM 2521 N N . GLY A 1 320 ? 10.055 -40.25 -19.391 1 98.31 320 GLY A N 1
ATOM 2522 C CA . GLY A 1 320 ? 10.062 -40.562 -20.812 1 98.31 320 GLY A CA 1
ATOM 2523 C C . GLY A 1 320 ? 8.711 -40.344 -21.469 1 98.31 320 GLY A C 1
ATOM 2524 O O . GLY A 1 320 ? 8.641 -39.781 -22.562 1 98.31 320 GLY A O 1
ATOM 2525 N N . SER A 1 321 ? 7.711 -40.812 -20.859 1 98.5 321 SER A N 1
ATOM 2526 C CA . SER A 1 321 ? 6.355 -40.688 -21.391 1 98.5 321 SER A CA 1
ATOM 2527 C C . SER A 1 321 ? 5.953 -39.219 -21.516 1 98.5 321 SER A C 1
ATOM 2529 O O . SER A 1 321 ? 5.398 -38.812 -22.531 1 98.5 321 SER A O 1
ATOM 2531 N N . ILE A 1 322 ? 6.188 -38.406 -20.5 1 98.56 322 ILE A N 1
ATOM 2532 C CA . ILE A 1 322 ? 5.812 -37 -20.5 1 98.56 322 ILE A CA 1
ATOM 2533 C C . ILE A 1 322 ? 6.574 -36.25 -21.594 1 98.56 322 ILE A C 1
ATOM 2535 O O . ILE A 1 322 ? 6.008 -35.406 -22.297 1 98.56 322 ILE A O 1
ATOM 2539 N N . ARG A 1 323 ? 7.852 -36.5 -21.703 1 98.5 323 ARG A N 1
ATOM 2540 C CA . ARG A 1 323 ? 8.648 -35.875 -22.75 1 98.5 323 ARG A CA 1
ATOM 2541 C C . ARG A 1 323 ? 8.062 -36.156 -24.125 1 98.5 323 ARG A C 1
ATOM 2543 O O . ARG A 1 323 ? 7.922 -35.219 -24.938 1 98.5 323 ARG A O 1
ATOM 2550 N N . LYS A 1 324 ? 7.719 -37.375 -24.328 1 98.5 324 LYS A N 1
ATOM 2551 C CA . LYS A 1 324 ? 7.125 -37.75 -25.609 1 98.5 324 LYS A CA 1
ATOM 2552 C C . LYS A 1 324 ? 5.805 -37.031 -25.844 1 98.5 324 LYS A C 1
ATOM 2554 O O . LYS A 1 324 ? 5.547 -36.531 -26.938 1 98.5 324 LYS A O 1
ATOM 2559 N N . GLN A 1 325 ? 5.016 -37.031 -24.891 1 98.56 325 GLN A N 1
ATOM 2560 C CA . GLN A 1 325 ? 3.719 -36.375 -24.984 1 98.56 325 GLN A CA 1
ATOM 2561 C C . GLN A 1 325 ? 3.881 -34.875 -25.297 1 98.56 325 GLN A C 1
ATOM 2563 O O . GLN A 1 325 ? 3.148 -34.344 -26.109 1 98.56 325 GLN A O 1
ATOM 2568 N N . LEU A 1 326 ? 4.812 -34.25 -24.641 1 98.44 326 LEU A N 1
ATOM 2569 C CA . LEU A 1 326 ? 5.027 -32.812 -24.812 1 98.44 326 LEU A CA 1
ATOM 2570 C C . LEU A 1 326 ? 5.578 -32.5 -26.188 1 98.44 326 LEU A C 1
ATOM 2572 O O . LEU A 1 326 ? 5.203 -31.5 -26.797 1 98.44 326 LEU A O 1
ATOM 2576 N N . LEU A 1 327 ? 6.531 -33.281 -26.641 1 98.19 327 LEU A N 1
ATOM 2577 C CA . LEU A 1 327 ? 7.078 -33.062 -27.984 1 98.19 327 LEU A CA 1
ATOM 2578 C C . LEU A 1 327 ? 5.996 -33.219 -29.047 1 98.19 327 LEU A C 1
ATOM 2580 O O . LEU A 1 327 ? 5.938 -32.469 -30 1 98.19 327 LEU A O 1
ATOM 2584 N N . ASN A 1 328 ? 5.16 -34.219 -28.828 1 98.5 328 ASN A N 1
ATOM 2585 C CA . ASN A 1 328 ? 4.023 -34.375 -29.734 1 98.5 328 ASN A CA 1
ATOM 2586 C C . ASN A 1 328 ? 3.072 -33.188 -29.672 1 98.5 328 ASN A C 1
ATOM 2588 O O . ASN A 1 328 ? 2.574 -32.719 -30.703 1 98.5 328 ASN A O 1
ATOM 2592 N N . ALA A 1 329 ? 2.773 -32.75 -28.5 1 98.62 329 ALA A N 1
ATOM 2593 C CA . ALA A 1 329 ? 1.895 -31.594 -28.328 1 98.62 329 ALA A CA 1
ATOM 2594 C C . ALA A 1 329 ? 2.439 -30.375 -29.047 1 98.62 329 ALA A C 1
ATOM 2596 O O . ALA A 1 329 ? 1.678 -29.609 -29.641 1 98.62 329 ALA A O 1
ATOM 2597 N N . ILE A 1 330 ? 3.693 -30.156 -28.984 1 98.19 330 ILE A N 1
ATOM 2598 C CA . ILE A 1 330 ? 4.344 -29.031 -29.625 1 98.19 330 ILE A CA 1
ATOM 2599 C C . ILE A 1 330 ? 4.219 -29.156 -31.141 1 98.19 330 ILE A C 1
ATOM 2601 O O . ILE A 1 330 ? 3.893 -28.188 -31.828 1 98.19 330 ILE A O 1
ATOM 2605 N N . GLN A 1 331 ? 4.465 -30.328 -31.641 1 97.94 331 GLN A N 1
ATOM 2606 C CA . GLN A 1 331 ? 4.363 -30.562 -33.094 1 97.94 331 GLN A CA 1
ATOM 2607 C C . GLN A 1 331 ? 2.951 -30.281 -33.594 1 97.94 331 GLN A C 1
ATOM 2609 O O . GLN A 1 331 ? 2.773 -29.656 -34.625 1 97.94 331 GLN A O 1
ATOM 2614 N N . VAL A 1 332 ? 2.006 -30.766 -32.875 1 98.31 332 VAL A N 1
ATOM 2615 C CA . VAL A 1 332 ? 0.607 -30.562 -33.25 1 98.31 332 VAL A CA 1
ATOM 2616 C C . VAL A 1 332 ? 0.275 -29.078 -33.188 1 98.31 332 VAL A C 1
ATOM 2618 O O . VAL A 1 332 ? -0.347 -28.531 -34.094 1 98.31 332 VAL A O 1
ATOM 2621 N N . ALA A 1 333 ? 0.665 -28.422 -32.156 1 97.94 333 ALA A N 1
ATOM 2622 C CA . ALA A 1 333 ? 0.371 -27 -31.953 1 97.94 333 ALA A CA 1
ATOM 2623 C C . ALA A 1 333 ? 1.014 -26.172 -33.062 1 97.94 333 ALA A C 1
ATOM 2625 O O . ALA A 1 333 ? 0.419 -25.203 -33.531 1 97.94 333 ALA A O 1
ATOM 2626 N N . GLU A 1 334 ? 2.213 -26.469 -33.406 1 95 334 GLU A N 1
ATOM 2627 C CA . GLU A 1 334 ? 2.977 -25.734 -34.406 1 95 334 GLU A CA 1
ATOM 2628 C C . GLU A 1 334 ? 2.309 -25.812 -35.781 1 95 334 GLU A C 1
ATOM 2630 O O . GLU A 1 334 ? 2.398 -24.875 -36.562 1 95 334 GLU A O 1
ATOM 2635 N N . LYS A 1 335 ? 1.646 -26.859 -36.062 1 95.19 335 LYS A N 1
ATOM 2636 C CA . LYS A 1 335 ? 1.021 -27.078 -37.344 1 95.19 335 LYS A CA 1
ATOM 2637 C C . LYS A 1 335 ? -0.373 -26.469 -37.406 1 95.19 335 LYS A C 1
ATOM 2639 O O . LYS A 1 335 ? -0.92 -26.25 -38.5 1 95.19 335 LYS A O 1
ATOM 2644 N N . MET A 1 336 ? -0.878 -26.234 -36.281 1 95.06 336 MET A N 1
ATOM 2645 C CA . MET A 1 336 ? -2.225 -25.672 -36.219 1 95.06 336 MET A CA 1
ATOM 2646 C C . MET A 1 336 ? -2.238 -24.234 -36.719 1 95.06 336 MET A C 1
ATOM 2648 O O . MET A 1 336 ? -1.317 -23.469 -36.438 1 95.06 336 MET A O 1
ATOM 2652 N N . GLU A 1 337 ? -3.309 -23.891 -37.375 1 93.88 337 GLU A N 1
ATOM 2653 C CA . GLU A 1 337 ? -3.43 -22.547 -37.969 1 93.88 337 GLU A CA 1
ATOM 2654 C C . GLU A 1 337 ? -3.561 -21.484 -36.875 1 93.88 337 GLU A C 1
ATOM 2656 O O . GLU A 1 337 ? -4.027 -21.781 -35.781 1 93.88 337 GLU A O 1
ATOM 2661 N N . LYS A 1 338 ? -3.152 -20.234 -37.25 1 94.44 338 LYS A N 1
ATOM 2662 C CA . LYS A 1 338 ? -3.402 -19.094 -36.406 1 94.44 338 LYS A CA 1
ATOM 2663 C C . LYS A 1 338 ? -4.867 -18.672 -36.469 1 94.44 338 LYS A C 1
ATOM 2665 O O . LYS A 1 338 ? -5.582 -19.016 -37.406 1 94.44 338 LYS A O 1
ATOM 2670 N N . PRO A 1 339 ? -5.297 -18.016 -35.406 1 94.69 339 PRO A N 1
ATOM 2671 C CA . PRO A 1 339 ? -6.664 -17.5 -35.469 1 94.69 339 PRO A CA 1
ATOM 2672 C C . PRO A 1 339 ? -6.855 -16.516 -36.625 1 94.69 339 PRO A C 1
ATOM 2674 O O . PRO A 1 339 ? -5.906 -15.852 -37.062 1 94.69 339 PRO A O 1
ATOM 2677 N N . VAL A 1 340 ? -8.078 -16.422 -37.062 1 92.88 340 VAL A N 1
ATOM 2678 C CA . VAL A 1 340 ? -8.391 -15.5 -38.156 1 92.88 340 VAL A CA 1
ATOM 2679 C C . VAL A 1 340 ? -8.297 -14.055 -37.688 1 92.88 340 VAL A C 1
ATOM 2681 O O . VAL A 1 340 ? -8.516 -13.781 -36.5 1 92.88 340 VAL A O 1
ATOM 2684 N N . LEU A 1 341 ? -8.07 -13.172 -38.594 1 91.5 341 LEU A N 1
ATOM 2685 C CA . LEU A 1 341 ? -7.863 -11.758 -38.312 1 91.5 341 LEU A CA 1
ATOM 2686 C C . LEU A 1 341 ? -9.055 -11.164 -37.562 1 91.5 341 LEU A C 1
ATOM 2688 O O . LEU A 1 341 ? -8.883 -10.328 -36.688 1 91.5 341 LEU A O 1
ATOM 2692 N N . ALA A 1 342 ? -10.234 -11.609 -37.906 1 90.5 342 ALA A N 1
ATOM 2693 C CA . ALA A 1 342 ? -11.469 -11.062 -37.344 1 90.5 342 ALA A CA 1
ATOM 2694 C C . ALA A 1 342 ? -11.516 -11.25 -35.844 1 90.5 342 ALA A C 1
ATOM 2696 O O . ALA A 1 342 ? -12.18 -10.484 -35.125 1 90.5 342 ALA A O 1
ATOM 2697 N N . GLU A 1 343 ? -10.789 -12.219 -35.344 1 92.38 343 GLU A N 1
ATOM 2698 C CA . GLU A 1 343 ? -10.789 -12.523 -33.906 1 92.38 343 GLU A CA 1
ATOM 2699 C C . GLU A 1 343 ? -10.172 -11.391 -33.125 1 92.38 343 GLU A C 1
ATOM 2701 O O . GLU A 1 343 ? -10.438 -11.25 -31.922 1 92.38 343 GLU A O 1
ATOM 2706 N N . MET A 1 344 ? -9.406 -10.547 -33.781 1 92.25 344 MET A N 1
ATOM 2707 C CA . MET A 1 344 ? -8.758 -9.414 -33.125 1 92.25 344 MET A CA 1
ATOM 2708 C C . MET A 1 344 ? -9.797 -8.461 -32.531 1 92.25 344 MET A C 1
ATOM 2710 O O . MET A 1 344 ? -9.516 -7.73 -31.578 1 92.25 344 MET A O 1
ATOM 2714 N N . PHE A 1 345 ? -11 -8.516 -33.062 1 93.5 345 PHE A N 1
ATOM 2715 C CA . PHE A 1 345 ? -11.977 -7.488 -32.719 1 93.5 345 PHE A CA 1
ATOM 2716 C C . PHE A 1 345 ? -13.125 -8.078 -31.906 1 93.5 345 PHE A C 1
ATOM 2718 O O . PHE A 1 345 ? -14.055 -7.367 -31.516 1 93.5 345 PHE A O 1
ATOM 2725 N N . SER A 1 346 ? -13.031 -9.305 -31.469 1 90.44 346 SER A N 1
ATOM 2726 C CA . SER A 1 346 ? -14.188 -9.969 -30.875 1 90.44 346 SER A CA 1
ATOM 2727 C C . SER A 1 346 ? -13.984 -10.195 -29.391 1 90.44 346 SER A C 1
ATOM 2729 O O . SER A 1 346 ? -12.891 -9.969 -28.859 1 90.44 346 SER A O 1
ATOM 2731 N N . ASP A 1 347 ? -15.016 -10.438 -28.656 1 88.81 347 ASP A N 1
ATOM 2732 C CA . ASP A 1 347 ? -15.078 -11.055 -27.328 1 88.81 347 ASP A CA 1
ATOM 2733 C C . ASP A 1 347 ? -14.93 -10.008 -26.234 1 88.81 347 ASP A C 1
ATOM 2735 O O . ASP A 1 347 ? -14.945 -10.336 -25.047 1 88.81 347 ASP A O 1
ATOM 2739 N N . VAL A 1 348 ? -14.711 -8.773 -26.594 1 87.69 348 VAL A N 1
ATOM 2740 C CA . VAL A 1 348 ? -14.594 -7.754 -25.562 1 87.69 348 VAL A CA 1
ATOM 2741 C C . VAL A 1 348 ? -15.945 -7.086 -25.328 1 87.69 348 VAL A C 1
ATOM 2743 O O . VAL A 1 348 ? -16.359 -6.867 -24.188 1 87.69 348 VAL A O 1
ATOM 2746 N N . TYR A 1 349 ? -16.594 -6.887 -26.422 1 92.62 349 TYR A N 1
ATOM 2747 C CA . TYR A 1 349 ? -17.891 -6.215 -26.359 1 92.62 349 TYR A CA 1
ATOM 2748 C C . TYR A 1 349 ? -19.016 -7.137 -26.844 1 92.62 349 TYR A C 1
ATOM 2750 O O . TYR A 1 349 ? -18.797 -7.996 -27.688 1 92.62 349 TYR A O 1
ATOM 2758 N N . ASP A 1 350 ? -20.141 -6.957 -26.297 1 93.31 350 ASP A N 1
ATOM 2759 C CA . ASP A 1 350 ? -21.297 -7.688 -26.797 1 93.31 350 ASP A CA 1
ATOM 2760 C C . ASP A 1 350 ? -21.625 -7.293 -28.234 1 93.31 350 ASP A C 1
ATOM 2762 O O . ASP A 1 350 ? -21.766 -8.156 -29.109 1 93.31 350 ASP A O 1
ATOM 2766 N N . ASP A 1 351 ? -21.75 -5.969 -28.281 1 93.62 351 ASP A N 1
ATOM 2767 C CA . ASP A 1 351 ? -21.891 -5.395 -29.609 1 93.62 351 ASP A CA 1
ATOM 2768 C C . ASP A 1 351 ? -20.641 -4.582 -29.984 1 93.62 351 ASP A C 1
ATOM 2770 O O . ASP A 1 351 ? -20.172 -3.77 -29.188 1 93.62 351 ASP A O 1
ATOM 2774 N N . LEU A 1 352 ? -20.219 -4.844 -31.141 1 93.38 352 LEU A N 1
ATOM 2775 C CA . LEU A 1 352 ? -19 -4.164 -31.562 1 93.38 352 LEU A CA 1
ATOM 2776 C C . LEU A 1 352 ? -19.234 -2.666 -31.719 1 93.38 352 LEU A C 1
ATOM 2778 O O . LEU A 1 352 ? -20.109 -2.242 -32.469 1 93.38 352 LEU A O 1
ATOM 2782 N N . PRO A 1 353 ? -18.484 -1.92 -31.031 1 95.94 353 PRO A N 1
ATOM 2783 C CA . PRO A 1 353 ? -18.656 -0.47 -31.156 1 95.94 353 PRO A CA 1
ATOM 2784 C C . PRO A 1 353 ? -18.203 0.054 -32.531 1 95.94 353 PRO A C 1
ATOM 2786 O O . PRO A 1 353 ? -17.406 -0.593 -33.219 1 95.94 353 PRO A O 1
ATOM 2789 N N . SER A 1 354 ? -18.672 1.245 -32.812 1 95.38 354 SER A N 1
ATOM 2790 C CA . SER A 1 354 ? -18.469 1.816 -34.156 1 95.38 354 SER A CA 1
ATOM 2791 C C . SER A 1 354 ? -16.984 2.031 -34.438 1 95.38 354 SER A C 1
ATOM 2793 O O . SER A 1 354 ? -16.516 1.831 -35.562 1 95.38 354 SER A O 1
ATOM 2795 N N . ASN A 1 355 ? -16.312 2.396 -33.469 1 95.5 355 ASN A N 1
ATOM 2796 C CA . ASN A 1 355 ? -14.891 2.646 -33.688 1 95.5 355 ASN A CA 1
ATOM 2797 C C . ASN A 1 355 ? -14.148 1.366 -34.031 1 95.5 355 ASN A C 1
ATOM 2799 O O . ASN A 1 355 ? -13.219 1.394 -34.844 1 95.5 355 ASN A O 1
ATOM 2803 N N . LEU A 1 356 ? -14.484 0.262 -33.5 1 94.69 356 LEU A N 1
ATOM 2804 C CA . LEU A 1 356 ? -13.812 -0.997 -33.812 1 94.69 356 LEU A CA 1
ATOM 2805 C C . LEU A 1 356 ? -14.219 -1.499 -35.188 1 94.69 356 LEU A C 1
ATOM 2807 O O . LEU A 1 356 ? -13.406 -2.115 -35.875 1 94.69 356 LEU A O 1
ATOM 2811 N N . HIS A 1 357 ? -15.438 -1.25 -35.562 1 94.81 357 HIS A N 1
ATOM 2812 C CA . HIS A 1 357 ? -15.836 -1.545 -36.938 1 94.81 357 HIS A CA 1
ATOM 2813 C C . HIS A 1 357 ? -14.961 -0.793 -37.938 1 94.81 357 HIS A C 1
ATOM 2815 O O . HIS A 1 357 ? -14.516 -1.367 -38.938 1 94.81 357 HIS A O 1
ATOM 2821 N N . GLU A 1 358 ? -14.828 0.439 -37.594 1 96.69 358 GLU A N 1
ATOM 2822 C CA . GLU A 1 358 ? -14.016 1.286 -38.469 1 96.69 358 GLU A CA 1
ATOM 2823 C C . GLU A 1 358 ? -12.57 0.8 -38.531 1 96.69 358 GLU A C 1
ATOM 2825 O O . GLU A 1 358 ? -11.961 0.785 -39.594 1 96.69 358 GLU A O 1
ATOM 2830 N N . GLN A 1 359 ? -12.062 0.45 -37.438 1 96.44 359 GLN A N 1
ATOM 2831 C CA . GLN A 1 359 ? -10.688 -0.033 -37.375 1 96.44 359 GLN A CA 1
ATOM 2832 C C . GLN A 1 359 ? -10.516 -1.325 -38.156 1 96.44 359 GLN A C 1
ATOM 2834 O O . GLN A 1 359 ? -9.516 -1.512 -38.844 1 96.44 359 GLN A O 1
ATOM 2839 N N . GLU A 1 360 ? -11.438 -2.207 -38.031 1 94.25 360 GLU A N 1
ATOM 2840 C CA . GLU A 1 360 ? -11.375 -3.461 -38.781 1 94.25 360 GLU A CA 1
ATOM 2841 C C . GLU A 1 360 ? -11.398 -3.209 -40.281 1 94.25 360 GLU A C 1
ATOM 2843 O O . GLU A 1 360 ? -10.633 -3.818 -41.031 1 94.25 360 GLU A O 1
ATOM 2848 N N . LYS A 1 361 ? -12.266 -2.383 -40.656 1 95.19 361 LYS A N 1
ATOM 2849 C CA . LYS A 1 361 ? -12.359 -2.033 -42.062 1 95.19 361 LYS A CA 1
ATOM 2850 C C . LYS A 1 361 ? -11.055 -1.442 -42.594 1 95.19 361 LYS A C 1
ATOM 2852 O O . LYS A 1 361 ? -10.57 -1.818 -43.656 1 95.19 361 LYS A O 1
ATOM 2857 N N . SER A 1 362 ? -10.602 -0.538 -41.812 1 96.81 362 SER A N 1
ATOM 2858 C CA . SER A 1 362 ? -9.344 0.099 -42.188 1 96.81 362 SER A CA 1
ATOM 2859 C C . SER A 1 362 ? -8.219 -0.925 -42.281 1 96.81 362 SER A C 1
ATOM 2861 O O . SER A 1 362 ? -7.387 -0.847 -43.188 1 96.81 362 SER A O 1
ATOM 2863 N N . LEU A 1 363 ? -8.188 -1.818 -41.375 1 94.69 363 LEU A N 1
ATOM 2864 C CA . LEU A 1 363 ? -7.148 -2.844 -41.375 1 94.69 363 LEU A CA 1
ATOM 2865 C C . LEU A 1 363 ? -7.277 -3.74 -42.594 1 94.69 363 LEU A C 1
ATOM 2867 O O . LEU A 1 363 ? -6.277 -4.051 -43.25 1 94.69 363 LEU A O 1
ATOM 2871 N N . ARG A 1 364 ? -8.422 -4.172 -42.969 1 94.12 364 ARG A N 1
ATOM 2872 C CA . ARG A 1 364 ? -8.656 -5.027 -44.125 1 94.12 364 ARG A CA 1
ATOM 2873 C C . ARG A 1 364 ? -8.25 -4.324 -45.406 1 94.12 364 ARG A C 1
ATOM 2875 O O . ARG A 1 364 ? -7.684 -4.945 -46.312 1 94.12 364 ARG A O 1
ATOM 2882 N N . GLU A 1 365 ? -8.578 -3.105 -45.406 1 96.19 365 GLU A N 1
ATOM 2883 C CA . GLU A 1 365 ? -8.195 -2.316 -46.594 1 96.19 365 GLU A CA 1
ATOM 2884 C C . GLU A 1 365 ? -6.676 -2.211 -46.688 1 96.19 365 GLU A C 1
ATOM 2886 O O . GLU A 1 365 ? -6.129 -2.293 -47.812 1 96.19 365 GLU A O 1
ATOM 2891 N N . THR A 1 366 ? -6.098 -1.955 -45.594 1 96.06 366 THR A N 1
ATOM 2892 C CA . THR A 1 366 ? -4.645 -1.854 -45.594 1 96.06 366 THR A CA 1
ATOM 2893 C C . THR A 1 366 ? -4.008 -3.164 -46.031 1 96.06 366 THR A C 1
ATOM 2895 O O . THR A 1 366 ? -3.033 -3.16 -46.812 1 96.06 366 THR A O 1
ATOM 2898 N N . ILE A 1 367 ? -4.555 -4.301 -45.594 1 94.5 367 ILE A N 1
ATOM 2899 C CA . ILE A 1 367 ? -4.035 -5.613 -45.969 1 94.5 367 ILE A CA 1
ATOM 2900 C C . ILE A 1 367 ? -4.195 -5.836 -47.469 1 94.5 367 ILE A C 1
ATOM 2902 O O . ILE A 1 367 ? -3.305 -6.391 -48.125 1 94.5 367 ILE A O 1
ATOM 2906 N N . LYS A 1 368 ? -5.246 -5.352 -48.031 1 93.62 368 LYS A N 1
ATOM 2907 C CA . LYS A 1 368 ? -5.488 -5.477 -49.469 1 93.62 368 LYS A CA 1
ATOM 2908 C C . LYS A 1 368 ? -4.484 -4.656 -50.25 1 93.62 368 LYS A C 1
ATOM 2910 O O . LYS A 1 368 ? -4.016 -5.094 -51.312 1 93.62 368 LYS A O 1
ATOM 2915 N N . ARG A 1 369 ? -4.207 -3.492 -49.688 1 93.81 369 ARG A N 1
ATOM 2916 C CA . ARG A 1 369 ? -3.299 -2.586 -50.375 1 93.81 369 ARG A CA 1
ATOM 2917 C C . ARG A 1 369 ? -1.854 -3.055 -50.25 1 93.81 369 ARG A C 1
ATOM 2919 O O . ARG A 1 369 ? -1.033 -2.803 -51.156 1 93.81 369 ARG A O 1
ATOM 2926 N N . HIS A 1 370 ? -1.591 -3.715 -49.156 1 94.38 370 HIS A N 1
ATOM 2927 C CA . HIS A 1 370 ? -0.231 -4.164 -48.875 1 94.38 370 HIS A CA 1
ATOM 2928 C C . HIS A 1 370 ? -0.2 -5.648 -48.531 1 94.38 370 HIS A C 1
ATOM 2930 O O . HIS A 1 370 ? 0.346 -6.039 -47.5 1 94.38 370 HIS A O 1
ATOM 2936 N N . ARG A 1 371 ? -0.64 -6.453 -49.406 1 90.5 371 ARG A N 1
ATOM 2937 C CA . ARG A 1 371 ? -0.823 -7.883 -49.188 1 90.5 371 ARG A CA 1
ATOM 2938 C C . ARG A 1 371 ? 0.511 -8.57 -48.906 1 90.5 371 ARG A C 1
ATOM 2940 O O . ARG A 1 371 ? 0.583 -9.508 -48.094 1 90.5 371 ARG A O 1
ATOM 2947 N N . GLN A 1 372 ? 1.578 -8.109 -49.469 1 92.31 372 GLN A N 1
ATOM 2948 C CA . GLN A 1 372 ? 2.893 -8.734 -49.344 1 92.31 372 GLN A CA 1
ATOM 2949 C C . GLN A 1 372 ? 3.473 -8.523 -47.938 1 92.31 372 GLN A C 1
ATOM 2951 O O . GLN A 1 372 ? 4.348 -9.273 -47.5 1 92.31 372 GLN A O 1
ATOM 2956 N N . ASP A 1 373 ? 2.99 -7.523 -47.281 1 92.44 373 ASP A N 1
ATOM 2957 C CA . ASP A 1 373 ? 3.514 -7.195 -45.969 1 92.44 373 ASP A CA 1
ATOM 2958 C C . ASP A 1 373 ? 2.732 -7.922 -44.875 1 92.44 373 ASP A C 1
ATOM 2960 O O . ASP A 1 373 ? 3.098 -7.859 -43.688 1 92.44 373 ASP A O 1
ATOM 2964 N N . TYR A 1 374 ? 1.713 -8.594 -45.219 1 91 374 TYR A N 1
ATOM 2965 C CA . TYR A 1 374 ? 0.897 -9.336 -44.25 1 91 374 TYR A CA 1
ATOM 2966 C C . TYR A 1 374 ? 1.382 -10.781 -44.125 1 91 374 TYR A C 1
ATOM 2968 O O . TYR A 1 374 ? 1.715 -11.422 -45.125 1 91 374 TYR A O 1
ATOM 2976 N N . PRO A 1 375 ? 1.491 -11.211 -42.844 1 87.38 375 PRO A N 1
ATOM 2977 C CA . PRO A 1 375 ? 1.961 -12.586 -42.656 1 87.38 375 PRO A CA 1
ATOM 2978 C C . PRO A 1 375 ? 1.088 -13.609 -43.406 1 87.38 375 PRO A C 1
ATOM 2980 O O . PRO A 1 375 ? -0.142 -13.531 -43.344 1 87.38 375 PRO A O 1
ATOM 2983 N N . THR A 1 376 ? 1.66 -14.57 -44.031 1 84.56 376 THR A N 1
ATOM 2984 C CA . THR A 1 376 ? 0.954 -15.531 -44.875 1 84.56 376 THR A CA 1
ATOM 2985 C C . THR A 1 376 ? 0.274 -16.594 -44 1 84.56 376 THR A C 1
ATOM 2987 O O . THR A 1 376 ? -0.643 -17.281 -44.469 1 84.56 376 THR A O 1
ATOM 2990 N N . ASP A 1 377 ? 0.696 -16.672 -42.781 1 84.5 377 ASP A N 1
ATOM 2991 C CA . ASP A 1 377 ? 0.195 -17.766 -41.969 1 84.5 377 ASP A CA 1
ATOM 2992 C C . ASP A 1 377 ? -0.972 -17.312 -41.094 1 84.5 377 ASP A C 1
ATOM 2994 O O . ASP A 1 377 ? -1.42 -18.047 -40.219 1 84.5 377 ASP A O 1
ATOM 2998 N N . VAL A 1 378 ? -1.451 -16.141 -41.281 1 88.38 378 VAL A N 1
ATOM 2999 C CA . VAL A 1 378 ? -2.619 -15.641 -40.562 1 88.38 378 VAL A CA 1
ATOM 3000 C C . VAL A 1 378 ? -3.787 -15.469 -41.562 1 88.38 378 VAL A C 1
ATOM 3002 O O . VAL A 1 378 ? -3.73 -14.641 -42.469 1 88.38 378 VAL A O 1
ATOM 3005 N N . PRO A 1 379 ? -4.809 -16.203 -41.281 1 88.44 379 PRO A N 1
ATOM 3006 C CA . PRO A 1 379 ? -5.949 -16.078 -42.188 1 88.44 379 PRO A CA 1
ATOM 3007 C C . PRO A 1 379 ? -6.652 -14.727 -42.062 1 88.44 379 PRO A C 1
ATOM 3009 O O . PRO A 1 379 ? -6.805 -14.195 -40.969 1 88.44 379 PRO A O 1
ATOM 3012 N N . VAL A 1 380 ? -7.074 -14.227 -43.281 1 88 380 VAL A N 1
ATOM 3013 C CA . VAL A 1 380 ? -7.773 -12.945 -43.312 1 88 380 VAL A CA 1
ATOM 3014 C C . VAL A 1 380 ? -9.281 -13.18 -43.312 1 88 380 VAL A C 1
ATOM 3016 O O . VAL A 1 380 ? -9.773 -14.125 -43.938 1 88 380 VAL A O 1
ATOM 3019 N N . MET B 1 1 ? 2.297 -26.188 13.125 1 93.12 1 MET B N 1
ATOM 3020 C CA . MET B 1 1 ? 1.748 -25.156 12.234 1 93.12 1 MET B CA 1
ATOM 3021 C C . MET B 1 1 ? 1.117 -24.031 13.039 1 93.12 1 MET B C 1
ATOM 3023 O O . MET B 1 1 ? 0.143 -24.234 13.758 1 93.12 1 MET B O 1
ATOM 3027 N N . LYS B 1 2 ? 1.69 -22.891 12.977 1 91.69 2 LYS B N 1
ATOM 3028 C CA . LYS B 1 2 ? 1.185 -21.766 13.758 1 91.69 2 LYS B CA 1
ATOM 3029 C C . LYS B 1 2 ? 0.915 -20.547 12.875 1 91.69 2 LYS B C 1
ATOM 3031 O O . LYS B 1 2 ? 1.833 -20.016 12.25 1 91.69 2 LYS B O 1
ATOM 3036 N N . PHE B 1 3 ? -0.354 -20.156 12.805 1 96.19 3 PHE B N 1
ATOM 3037 C CA . PHE B 1 3 ? -0.741 -18.922 12.133 1 96.19 3 PHE B CA 1
ATOM 3038 C C . PHE B 1 3 ? -0.578 -17.719 13.062 1 96.19 3 PHE B C 1
ATOM 3040 O O . PHE B 1 3 ? -0.889 -17.797 14.25 1 96.19 3 PHE B O 1
ATOM 3047 N N . ILE B 1 4 ? -0.022 -16.688 12.508 1 94.31 4 ILE B N 1
ATOM 3048 C CA . ILE B 1 4 ? -0 -15.414 13.211 1 94.31 4 ILE B CA 1
ATOM 3049 C C . ILE B 1 4 ? -1.404 -14.812 13.234 1 94.31 4 ILE B C 1
ATOM 3051 O O . ILE B 1 4 ? -2.061 -14.719 12.195 1 94.31 4 ILE B O 1
ATOM 3055 N N . SER B 1 5 ? -1.824 -14.406 14.414 1 93.25 5 SER B N 1
ATOM 3056 C CA . SER B 1 5 ? -3.164 -13.844 14.547 1 93.25 5 SER B CA 1
ATOM 3057 C C . SER B 1 5 ? -3.287 -12.523 13.797 1 93.25 5 SER B C 1
ATOM 3059 O O . SER B 1 5 ? -2.289 -11.836 13.57 1 93.25 5 SER B O 1
ATOM 3061 N N . GLU B 1 6 ? -4.477 -12.219 13.398 1 91.62 6 GLU B N 1
ATOM 3062 C CA . GLU B 1 6 ? -4.758 -10.977 12.688 1 91.62 6 GLU B CA 1
ATOM 3063 C C . GLU B 1 6 ? -4.539 -9.766 13.586 1 91.62 6 GLU B C 1
ATOM 3065 O O . GLU B 1 6 ? -4.32 -8.656 13.102 1 91.62 6 GLU B O 1
ATOM 3070 N N . ALA B 1 7 ? -4.703 -9.945 14.852 1 87.19 7 ALA B N 1
ATOM 3071 C CA . ALA B 1 7 ? -4.457 -8.891 15.828 1 87.19 7 ALA B CA 1
ATOM 3072 C C . ALA B 1 7 ? -3.727 -9.438 17.047 1 87.19 7 ALA B C 1
ATOM 3074 O O . ALA B 1 7 ? -3.854 -10.625 17.375 1 87.19 7 ALA B O 1
ATOM 3075 N N . ALA B 1 8 ? -2.959 -8.578 17.672 1 84.69 8 ALA B N 1
ATOM 3076 C CA . ALA B 1 8 ? -2.334 -8.961 18.938 1 84.69 8 ALA B CA 1
ATOM 3077 C C . ALA B 1 8 ? -3.377 -9.125 20.031 1 84.69 8 ALA B C 1
ATOM 3079 O O . ALA B 1 8 ? -4.488 -8.602 19.938 1 84.69 8 ALA B O 1
ATOM 3080 N N . ASP B 1 9 ? -3.059 -9.922 20.953 1 86.06 9 ASP B N 1
ATOM 3081 C CA . ASP B 1 9 ? -3.967 -10.156 22.062 1 86.06 9 ASP B CA 1
ATOM 3082 C C . ASP B 1 9 ? -4.336 -8.844 22.766 1 86.06 9 ASP B C 1
ATOM 3084 O O . ASP B 1 9 ? -5.488 -8.648 23.156 1 86.06 9 ASP B O 1
ATOM 3088 N N . LYS B 1 10 ? -3.281 -8.023 22.844 1 91.06 10 LYS B N 1
ATOM 3089 C CA . LYS B 1 10 ? -3.494 -6.699 23.422 1 91.06 10 LYS B CA 1
ATOM 3090 C C . LYS B 1 10 ? -3.242 -5.605 22.406 1 91.06 10 LYS B C 1
ATOM 3092 O O . LYS B 1 10 ? -2.307 -5.695 21.594 1 91.06 10 LYS B O 1
ATOM 3097 N N . ARG B 1 11 ? -4.102 -4.605 22.484 1 93 11 ARG B N 1
ATOM 3098 C CA . ARG B 1 11 ? -3.92 -3.457 21.609 1 93 11 ARG B CA 1
ATOM 3099 C C . ARG B 1 11 ? -2.637 -2.705 21.938 1 93 11 ARG B C 1
ATOM 3101 O O . ARG B 1 11 ? -2.191 -2.717 23.094 1 93 11 ARG B O 1
ATOM 3108 N N . ILE B 1 12 ? -2.072 -2.111 20.969 1 94.69 12 ILE B N 1
ATOM 3109 C CA . ILE B 1 12 ? -0.888 -1.29 21.203 1 94.69 12 ILE B CA 1
ATOM 3110 C C . ILE B 1 12 ? -1.235 -0.134 22.125 1 94.69 12 ILE B C 1
ATOM 3112 O O . ILE B 1 12 ? -2.215 0.581 21.906 1 94.69 12 ILE B O 1
ATOM 3116 N N . PRO B 1 13 ? -0.456 0.053 23.172 1 94.94 13 PRO B N 1
ATOM 3117 C CA . PRO B 1 13 ? -0.764 1.124 24.125 1 94.94 13 PRO B CA 1
ATOM 3118 C C . PRO B 1 13 ? -0.596 2.516 23.516 1 94.94 13 PRO B C 1
ATOM 3120 O O . PRO B 1 13 ? 0.171 2.691 22.562 1 94.94 13 PRO B O 1
ATOM 3123 N N . CYS B 1 14 ? -1.307 3.426 24.062 1 96.25 14 CYS B N 1
ATOM 3124 C CA . CYS B 1 14 ? -1.266 4.832 23.672 1 96.25 14 CYS B CA 1
ATOM 3125 C C . CYS B 1 14 ? -0.518 5.66 24.719 1 96.25 14 CYS B C 1
ATOM 3127 O O . CYS B 1 14 ? -0.916 5.715 25.875 1 96.25 14 CYS B O 1
ATOM 3129 N N . TYR B 1 15 ? 0.59 6.305 24.328 1 97.19 15 TYR B N 1
ATOM 3130 C CA . TYR B 1 15 ? 1.384 7.117 25.25 1 97.19 15 TYR B CA 1
ATOM 3131 C C . TYR B 1 15 ? 0.634 8.383 25.641 1 97.19 15 TYR B C 1
ATOM 3133 O O . TYR B 1 15 ? 0.088 9.086 24.797 1 97.19 15 TYR B O 1
ATOM 3141 N N . ARG B 1 16 ? 0.562 8.648 26.906 1 96.56 16 ARG B N 1
ATOM 3142 C CA . ARG B 1 16 ? -0.099 9.805 27.5 1 96.56 16 ARG B CA 1
ATOM 3143 C C . ARG B 1 16 ? 0.72 10.383 28.641 1 96.56 16 ARG B C 1
ATOM 3145 O O . ARG B 1 16 ? 1.444 9.648 29.328 1 96.56 16 ARG B O 1
ATOM 3152 N N . VAL B 1 17 ? 0.607 11.664 28.812 1 96.94 17 VAL B N 1
ATOM 3153 C CA . VAL B 1 17 ? 1.33 12.336 29.891 1 96.94 17 VAL B CA 1
ATOM 3154 C C . VAL B 1 17 ? 0.341 13.023 30.828 1 96.94 17 VAL B C 1
ATOM 3156 O O . VAL B 1 17 ? 0.504 12.984 32.031 1 96.94 17 VAL B O 1
ATOM 3159 N N . LEU B 1 18 ? -0.72 13.594 30.25 1 96.69 18 LEU B N 1
ATOM 3160 C CA . LEU B 1 18 ? -1.695 14.344 31.031 1 96.69 18 LEU B CA 1
ATOM 3161 C C . LEU B 1 18 ? -3.02 13.586 31.109 1 96.69 18 LEU B C 1
ATOM 3163 O O . LEU B 1 18 ? -3.445 12.961 30.141 1 96.69 18 LEU B O 1
ATOM 3167 N N . SER B 1 19 ? -3.617 13.656 32.281 1 94.81 19 SER B N 1
ATOM 3168 C CA . SER B 1 19 ? -5.016 13.258 32.375 1 94.81 19 SER B CA 1
ATOM 3169 C C . SER B 1 19 ? -5.934 14.266 31.688 1 94.81 19 SER B C 1
ATOM 3171 O O . SER B 1 19 ? -5.492 15.352 31.312 1 94.81 19 SER B O 1
ATOM 3173 N N . ASP B 1 20 ? -7.207 13.93 31.609 1 92.12 20 ASP B N 1
ATOM 3174 C CA . ASP B 1 20 ? -8.164 14.82 30.969 1 92.12 20 ASP B CA 1
ATOM 3175 C C . ASP B 1 20 ? -8.352 16.094 31.781 1 92.12 20 ASP B C 1
ATOM 3177 O O . ASP B 1 20 ? -8.766 17.125 31.234 1 92.12 20 ASP B O 1
ATOM 3181 N N . ASP B 1 21 ? -7.934 16.016 33 1 93.12 21 ASP B N 1
ATOM 3182 C CA . ASP B 1 21 ? -8.094 17.188 33.875 1 93.12 21 ASP B CA 1
ATOM 3183 C C . ASP B 1 21 ? -6.801 17.984 33.969 1 93.12 21 ASP B C 1
ATOM 3185 O O . ASP B 1 21 ? -6.707 18.938 34.75 1 93.12 21 ASP B O 1
ATOM 3189 N N . GLY B 1 22 ? -5.84 17.594 33.156 1 93.25 22 GLY B N 1
ATOM 3190 C CA . GLY B 1 22 ? -4.633 18.391 33.031 1 93.25 22 GLY B CA 1
ATOM 3191 C C . GLY B 1 22 ? -3.584 18.047 34.094 1 93.25 22 GLY B C 1
ATOM 3192 O O . GLY B 1 22 ? -2.652 18.812 34.312 1 93.25 22 GLY B O 1
ATOM 3193 N N . TYR B 1 23 ? -3.734 16.891 34.75 1 94 23 TYR B N 1
ATOM 3194 C CA . TYR B 1 23 ? -2.727 16.438 35.719 1 94 23 TYR B CA 1
ATOM 3195 C C . TYR B 1 23 ? -1.794 15.414 35.062 1 94 23 TYR B C 1
ATOM 3197 O O . TYR B 1 23 ? -2.234 14.57 34.281 1 94 23 TYR B O 1
ATOM 3205 N N . PRO B 1 24 ? -0.537 15.555 35.406 1 93.06 24 PRO B N 1
ATOM 3206 C CA . PRO B 1 24 ? 0.35 14.477 34.969 1 93.06 24 PRO B CA 1
ATOM 3207 C C . PRO B 1 24 ? -0.057 13.109 35.5 1 93.06 24 PRO B C 1
ATOM 3209 O O . PRO B 1 24 ? -0.378 12.969 36.688 1 93.06 24 PRO B O 1
ATOM 3212 N N . ILE B 1 25 ? -0.135 12.188 34.594 1 93.25 25 ILE B N 1
ATOM 3213 C CA . ILE B 1 25 ? -0.476 10.828 35 1 93.25 25 ILE B CA 1
ATOM 3214 C C . ILE B 1 25 ? 0.685 10.203 35.781 1 93.25 25 ILE B C 1
ATOM 3216 O O . ILE B 1 25 ? 1.843 10.32 35.375 1 93.25 25 ILE B O 1
ATOM 3220 N N . ALA B 1 26 ? 0.337 9.492 36.844 1 85.75 26 ALA B N 1
ATOM 3221 C CA . ALA B 1 26 ? 1.353 8.883 37.688 1 85.75 26 ALA B CA 1
ATOM 3222 C C . ALA B 1 26 ? 2.17 7.848 36.906 1 85.75 26 ALA B C 1
ATOM 3224 O O . ALA B 1 26 ? 1.61 7.02 36.188 1 85.75 26 ALA B O 1
ATOM 3225 N N . GLY B 1 27 ? 3.482 8.016 36.969 1 82.25 27 GLY B N 1
ATOM 3226 C CA . GLY B 1 27 ? 4.352 7.035 36.344 1 82.25 27 GLY B CA 1
ATOM 3227 C C . GLY B 1 27 ? 4.742 7.402 34.938 1 82.25 27 GLY B C 1
ATOM 3228 O O . GLY B 1 27 ? 5.574 6.73 34.312 1 82.25 27 GLY B O 1
ATOM 3229 N N . SER B 1 28 ? 4.086 8.539 34.469 1 80.81 28 SER B N 1
ATOM 3230 C CA . SER B 1 28 ? 4.445 8.922 33.125 1 80.81 28 SER B CA 1
ATOM 3231 C C . SER B 1 28 ? 5.824 9.57 33.062 1 80.81 28 SER B C 1
ATOM 3233 O O . SER B 1 28 ? 6.141 10.43 33.906 1 80.81 28 SER B O 1
ATOM 3235 N N . ARG B 1 29 ? 6.734 9.016 32.438 1 78.56 29 ARG B N 1
ATOM 3236 C CA . ARG B 1 29 ? 8.07 9.57 32.219 1 78.56 29 ARG B CA 1
ATOM 3237 C C . ARG B 1 29 ? 8.086 10.492 31 1 78.56 29 ARG B C 1
ATOM 3239 O O . ARG B 1 29 ? 7.703 10.094 29.906 1 78.56 29 ARG B O 1
ATOM 3246 N N . PHE B 1 30 ? 8.281 11.781 31.219 1 82.75 30 PHE B N 1
ATOM 3247 C CA . PHE B 1 30 ? 8.367 12.727 30.125 1 82.75 30 PHE B CA 1
ATOM 3248 C C . PHE B 1 30 ? 9.32 13.859 30.453 1 82.75 30 PHE B C 1
ATOM 3250 O O . PHE B 1 30 ? 9.68 14.062 31.609 1 82.75 30 PHE B O 1
ATOM 3257 N N . GLU B 1 31 ? 9.805 14.414 29.422 1 84.94 31 GLU B N 1
ATOM 3258 C CA . GLU B 1 31 ? 10.641 15.602 29.594 1 84.94 31 GLU B CA 1
ATOM 3259 C C . GLU B 1 31 ? 9.781 16.844 29.844 1 84.94 31 GLU B C 1
ATOM 3261 O O . GLU B 1 31 ? 8.859 17.125 29.078 1 84.94 31 GLU B O 1
ATOM 3266 N N . GLN B 1 32 ? 10.242 17.484 30.875 1 86.38 32 GLN B N 1
ATOM 3267 C CA . GLN B 1 32 ? 9.484 18.688 31.234 1 86.38 32 GLN B CA 1
ATOM 3268 C C . GLN B 1 32 ? 9.711 19.797 30.219 1 86.38 32 GLN B C 1
ATOM 3270 O O . GLN B 1 32 ? 10.828 20 29.75 1 86.38 32 GLN B O 1
ATOM 3275 N N . VAL B 1 33 ? 8.617 20.406 29.859 1 92.94 33 VAL B N 1
ATOM 3276 C CA . VAL B 1 33 ? 8.664 21.578 29 1 92.94 33 VAL B CA 1
ATOM 3277 C C . VAL B 1 33 ? 8.75 22.844 29.875 1 92.94 33 VAL B C 1
ATOM 3279 O O . VAL B 1 33 ? 8.078 22.938 30.891 1 92.94 33 VAL B O 1
ATOM 3282 N N . ASP B 1 34 ? 9.68 23.734 29.547 1 95.19 34 ASP B N 1
ATOM 3283 C CA . ASP B 1 34 ? 9.828 24.938 30.344 1 95.19 34 ASP B CA 1
ATOM 3284 C C . ASP B 1 34 ? 8.625 25.859 30.172 1 95.19 34 ASP B C 1
ATOM 3286 O O . ASP B 1 34 ? 7.84 25.703 29.234 1 95.19 34 ASP B O 1
ATOM 3290 N N . LYS B 1 35 ? 8.523 26.766 31.078 1 97.19 35 LYS B N 1
ATOM 3291 C CA . LYS B 1 35 ? 7.383 27.672 31.125 1 97.19 35 LYS B CA 1
ATOM 3292 C C . LYS B 1 35 ? 7.238 28.438 29.828 1 97.19 35 LYS B C 1
ATOM 3294 O O . LYS B 1 35 ? 6.137 28.562 29.281 1 97.19 35 LYS B O 1
ATOM 3299 N N . GLU B 1 36 ? 8.273 28.953 29.344 1 98 36 GLU B N 1
ATOM 3300 C CA . GLU B 1 36 ? 8.242 29.781 28.141 1 98 36 GLU B CA 1
ATOM 3301 C C . GLU B 1 36 ? 7.684 29 26.953 1 98 36 GLU B C 1
ATOM 3303 O O . GLU B 1 36 ? 6.805 29.484 26.234 1 98 36 GLU B O 1
ATOM 3308 N N . THR B 1 37 ? 8.203 27.859 26.781 1 97.88 37 THR B N 1
ATOM 3309 C CA . THR B 1 37 ? 7.758 27 25.672 1 97.88 37 THR B CA 1
ATOM 3310 C C . THR B 1 37 ? 6.301 26.594 25.875 1 97.88 37 THR B C 1
ATOM 3312 O O . THR B 1 37 ? 5.512 26.625 24.922 1 97.88 37 THR B O 1
ATOM 3315 N N . ALA B 1 38 ? 5.961 26.203 27.047 1 98.12 38 ALA B N 1
ATOM 3316 C CA . ALA B 1 38 ? 4.602 25.766 27.344 1 98.12 38 ALA B CA 1
ATOM 3317 C C . ALA B 1 38 ? 3.59 26.875 27.078 1 98.12 38 ALA B C 1
ATOM 3319 O O . ALA B 1 38 ? 2.541 26.641 26.469 1 98.12 38 ALA B O 1
ATOM 3320 N N . VAL B 1 39 ? 3.9 28.031 27.531 1 98.56 39 VAL B N 1
ATOM 3321 C CA . VAL B 1 39 ? 3 29.156 27.375 1 98.56 39 VAL B CA 1
ATOM 3322 C C . VAL B 1 39 ? 2.895 29.531 25.891 1 98.56 39 VAL B C 1
ATOM 3324 O O . VAL B 1 39 ? 1.808 29.844 25.406 1 98.56 39 VAL B O 1
ATOM 3327 N N . LYS B 1 40 ? 4 29.516 25.234 1 98.69 40 LYS B N 1
ATOM 3328 C CA . LYS B 1 40 ? 3.971 29.781 23.797 1 98.69 40 LYS B CA 1
ATOM 3329 C C . LYS B 1 40 ? 3.107 28.75 23.062 1 98.69 40 LYS B C 1
ATOM 3331 O O . LYS B 1 40 ? 2.367 29.094 22.141 1 98.69 40 LYS B O 1
ATOM 3336 N N . MET B 1 41 ? 3.264 27.531 23.438 1 98.75 41 MET B N 1
ATOM 3337 C CA . MET B 1 41 ? 2.432 26.484 22.844 1 98.75 41 MET B CA 1
ATOM 3338 C C . MET B 1 41 ? 0.952 26.781 23.062 1 98.75 41 MET B C 1
ATOM 3340 O O . MET B 1 41 ? 0.154 26.688 22.125 1 98.75 41 MET B O 1
ATOM 3344 N N . TYR B 1 42 ? 0.623 27.109 24.281 1 98.75 42 TYR B N 1
ATOM 3345 C CA . TYR B 1 42 ? -0.779 27.375 24.578 1 98.75 42 TYR B CA 1
ATOM 3346 C C . TYR B 1 42 ? -1.299 28.547 23.766 1 98.75 42 TYR B C 1
ATOM 3348 O O . TYR B 1 42 ? -2.375 28.484 23.172 1 98.75 42 TYR B O 1
ATOM 3356 N N . LYS B 1 43 ? -0.547 29.625 23.781 1 98.81 43 LYS B N 1
ATOM 3357 C CA . LYS B 1 43 ? -0.939 30.797 23.016 1 98.81 43 LYS B CA 1
ATOM 3358 C C . LYS B 1 43 ? -1.141 30.469 21.547 1 98.81 43 LYS B C 1
ATOM 3360 O O . LYS B 1 43 ? -2.082 30.953 20.906 1 98.81 43 LYS B O 1
ATOM 3365 N N . SER B 1 44 ? -0.293 29.672 21.031 1 98.88 44 SER B N 1
ATOM 3366 C CA . SER B 1 44 ? -0.379 29.281 19.625 1 98.88 44 SER B CA 1
ATOM 3367 C C . SER B 1 44 ? -1.599 28.406 19.375 1 98.88 44 SER B C 1
ATOM 3369 O O . SER B 1 44 ? -2.236 28.5 18.328 1 98.88 44 SER B O 1
ATOM 3371 N N . MET B 1 45 ? -1.879 27.5 20.266 1 98.81 45 MET B N 1
ATOM 3372 C CA . MET B 1 45 ? -3.07 26.672 20.125 1 98.81 45 MET B CA 1
ATOM 3373 C C . MET B 1 45 ? -4.332 27.531 20.125 1 98.81 45 MET B C 1
ATOM 3375 O O . MET B 1 45 ? -5.242 27.281 19.328 1 98.81 45 MET B O 1
ATOM 3379 N N . VAL B 1 46 ? -4.387 28.484 21.016 1 98.69 46 VAL B N 1
ATOM 3380 C CA . VAL B 1 46 ? -5.52 29.406 21.062 1 98.69 46 VAL B CA 1
ATOM 3381 C C . VAL B 1 46 ? -5.621 30.188 19.766 1 98.69 46 VAL B C 1
ATOM 3383 O O . VAL B 1 46 ? -6.711 30.328 19.203 1 98.69 46 VAL B O 1
ATOM 3386 N N . THR B 1 47 ? -4.5 30.672 19.344 1 98.88 47 THR B N 1
ATOM 3387 C CA . THR B 1 47 ? -4.461 31.438 18.094 1 98.88 47 THR B CA 1
ATOM 3388 C C . THR B 1 47 ? -4.988 30.594 16.938 1 98.88 47 THR B C 1
ATOM 3390 O O . THR B 1 47 ? -5.77 31.078 16.125 1 98.88 47 THR B O 1
ATOM 3393 N N . LEU B 1 48 ? -4.539 29.391 16.875 1 98.62 48 LEU B N 1
ATOM 3394 C CA . LEU B 1 48 ? -4.98 28.469 15.836 1 98.62 48 LEU B CA 1
ATOM 3395 C C . LEU B 1 48 ? -6.492 28.281 15.883 1 98.62 48 LEU B C 1
ATOM 3397 O O . LEU B 1 48 ? -7.156 28.266 14.844 1 98.62 48 LEU B O 1
ATOM 3401 N N . GLN B 1 49 ? -7.043 28.062 17.031 1 98.06 49 GLN B N 1
ATOM 3402 C CA . GLN B 1 49 ? -8.477 27.875 17.188 1 98.06 49 GLN B CA 1
ATOM 3403 C C . GLN B 1 49 ? -9.258 29.094 16.719 1 98.06 49 GLN B C 1
ATOM 3405 O O . GLN B 1 49 ? -10.266 28.969 16.016 1 98.06 49 GLN B O 1
ATOM 3410 N N . ILE B 1 50 ? -8.836 30.266 17.125 1 98.44 50 ILE B N 1
ATOM 3411 C CA . ILE B 1 50 ? -9.516 31.5 16.766 1 98.44 50 ILE B CA 1
ATOM 3412 C C . ILE B 1 50 ? -9.414 31.703 15.25 1 98.44 50 ILE B C 1
ATOM 3414 O O . ILE B 1 50 ? -10.398 32.094 14.609 1 98.44 50 ILE B O 1
ATOM 3418 N N . MET B 1 51 ? -8.242 31.484 14.742 1 98.5 51 MET B N 1
ATOM 3419 C CA . MET B 1 51 ? -8.023 31.609 13.297 1 98.5 51 MET B CA 1
ATOM 3420 C C . MET B 1 51 ? -8.992 30.719 12.523 1 98.5 51 MET B C 1
ATOM 3422 O O . MET B 1 51 ? -9.625 31.156 11.57 1 98.5 51 MET B O 1
ATOM 3426 N N . ASP B 1 52 ? -9.102 29.484 12.938 1 97.5 52 ASP B N 1
ATOM 3427 C CA . ASP B 1 52 ? -10 28.531 12.297 1 97.5 52 ASP B CA 1
ATOM 3428 C C . ASP B 1 52 ? -11.445 29.016 12.328 1 97.5 52 ASP B C 1
ATOM 3430 O O . ASP B 1 52 ? -12.148 28.969 11.32 1 97.5 52 ASP B O 1
ATOM 3434 N N . ASN B 1 53 ? -11.844 29.469 13.445 1 97 53 ASN B N 1
ATOM 3435 C CA . ASN B 1 53 ? -13.219 29.938 13.602 1 97 53 ASN B CA 1
ATOM 3436 C C . ASN B 1 53 ? -13.508 31.125 12.695 1 97 53 ASN B C 1
ATOM 3438 O O . ASN B 1 53 ? -14.555 31.172 12.039 1 97 53 ASN B O 1
ATOM 3442 N N . ILE B 1 54 ? -12.633 32.031 12.688 1 98 54 ILE B N 1
ATOM 3443 C CA . ILE B 1 54 ? -12.852 33.25 11.961 1 98 54 ILE B CA 1
ATOM 3444 C C . ILE B 1 54 ? -12.82 33 10.461 1 98 54 ILE B C 1
ATOM 3446 O O . ILE B 1 54 ? -13.68 33.469 9.719 1 98 54 ILE B O 1
ATOM 3450 N N . PHE B 1 55 ? -11.852 32.25 9.969 1 97.94 55 PHE B N 1
ATOM 3451 C CA . PHE B 1 55 ? -11.789 31.953 8.547 1 97.94 55 PHE B CA 1
ATOM 3452 C C . PHE B 1 55 ? -12.961 31.078 8.125 1 97.94 55 PHE B C 1
ATOM 3454 O O . PHE B 1 55 ? -13.469 31.188 7.012 1 97.94 55 PHE B O 1
ATOM 3461 N N . TYR B 1 56 ? -13.344 30.156 8.992 1 96.88 56 TYR B N 1
ATOM 3462 C CA . TYR B 1 56 ? -14.531 29.359 8.727 1 96.88 56 TYR B CA 1
ATOM 3463 C C . TYR B 1 56 ? -15.75 30.25 8.5 1 96.88 56 TYR B C 1
ATOM 3465 O O . TYR B 1 56 ? -16.5 30.062 7.551 1 96.88 56 TYR B O 1
ATOM 3473 N N . GLU B 1 57 ? -15.938 31.203 9.352 1 96.31 57 GLU B N 1
ATOM 3474 C CA . GLU B 1 57 ? -17.047 32.156 9.234 1 96.31 57 GLU B CA 1
ATOM 3475 C C . GLU B 1 57 ? -16.922 32.969 7.965 1 96.31 57 GLU B C 1
ATOM 3477 O O . GLU B 1 57 ? -17.938 33.281 7.312 1 96.31 57 GLU B O 1
ATOM 3482 N N . ALA B 1 58 ? -15.719 33.406 7.703 1 96.94 58 ALA B N 1
ATOM 3483 C CA . ALA B 1 58 ? -15.492 34.156 6.473 1 96.94 58 ALA B CA 1
ATOM 3484 C C . ALA B 1 58 ? -15.938 33.375 5.25 1 96.94 58 ALA B C 1
ATOM 3486 O O . ALA B 1 58 ? -16.5 33.938 4.305 1 96.94 58 ALA B O 1
ATOM 3487 N N . GLN B 1 59 ? -15.633 32.125 5.211 1 96.88 59 GLN B N 1
ATOM 3488 C CA . GLN B 1 59 ? -16.047 31.25 4.113 1 96.88 59 GLN B CA 1
ATOM 3489 C C . GLN B 1 59 ? -17.562 31.125 4.062 1 96.88 59 GLN B C 1
ATOM 3491 O O . GLN B 1 59 ? -18.172 31.188 2.986 1 96.88 59 GLN B O 1
ATOM 3496 N N . ARG B 1 60 ? -18.234 30.953 5.195 1 95.38 60 ARG B N 1
ATOM 3497 C CA . ARG B 1 60 ? -19.688 30.844 5.266 1 95.38 60 ARG B CA 1
ATOM 3498 C C . ARG B 1 60 ? -20.359 32.094 4.754 1 95.38 60 ARG B C 1
ATOM 3500 O O . ARG B 1 60 ? -21.453 32.062 4.191 1 95.38 60 ARG B O 1
ATOM 3507 N N . GLN B 1 61 ? -19.672 33.188 4.848 1 95.81 61 GLN B N 1
ATOM 3508 C CA . GLN B 1 61 ? -20.172 34.469 4.375 1 95.81 61 GLN B CA 1
ATOM 3509 C C . GLN B 1 61 ? -19.859 34.688 2.895 1 95.81 61 GLN B C 1
ATOM 3511 O O . GLN B 1 61 ? -20.25 35.688 2.307 1 95.81 61 GLN B O 1
ATOM 3516 N N . GLY B 1 62 ? -19.156 33.781 2.32 1 95.19 62 GLY B N 1
ATOM 3517 C CA . GLY B 1 62 ? -18.859 33.812 0.896 1 95.19 62 GLY B CA 1
ATOM 3518 C C . GLY B 1 62 ? -17.656 34.688 0.56 1 95.19 62 GLY B C 1
ATOM 3519 O O . GLY B 1 62 ? -17.438 35.031 -0.604 1 95.19 62 GLY B O 1
ATOM 3520 N N . ARG B 1 63 ? -16.875 35 1.607 1 94.81 63 ARG B N 1
ATOM 3521 C CA . ARG B 1 63 ? -15.734 35.875 1.388 1 94.81 63 ARG B CA 1
ATOM 3522 C C . ARG B 1 63 ? -14.539 35.094 0.849 1 94.81 63 ARG B C 1
ATOM 3524 O O . ARG B 1 63 ? -13.703 35.656 0.131 1 94.81 63 ARG B O 1
ATOM 3531 N N . ILE B 1 64 ? -14.383 33.906 1.268 1 95.44 64 ILE B N 1
ATOM 3532 C CA . ILE B 1 64 ? -13.391 33 0.696 1 95.44 64 ILE B CA 1
ATOM 3533 C C . ILE B 1 64 ? -14.078 31.734 0.207 1 95.44 64 ILE B C 1
ATOM 3535 O O . ILE B 1 64 ? -15.195 31.422 0.626 1 95.44 64 ILE B O 1
ATOM 3539 N N . SER B 1 65 ? -13.445 31.016 -0.676 1 93.75 65 SER B N 1
ATOM 3540 C CA . SER B 1 65 ? -14.125 29.984 -1.444 1 93.75 65 SER B CA 1
ATOM 3541 C C . SER B 1 65 ? -14.117 28.641 -0.703 1 93.75 65 SER B C 1
ATOM 3543 O O . SER B 1 65 ? -14.977 27.797 -0.936 1 93.75 65 SER B O 1
ATOM 3545 N N . PHE B 1 66 ? -13.18 28.484 0.166 1 94.81 66 PHE B N 1
ATOM 3546 C CA . PHE B 1 66 ? -12.969 27.172 0.77 1 94.81 66 PHE B CA 1
ATOM 3547 C C . PHE B 1 66 ? -12.195 27.297 2.08 1 94.81 66 PHE B C 1
ATOM 3549 O O . PHE B 1 66 ? -11.391 28.219 2.246 1 94.81 66 PHE B O 1
ATOM 3556 N N . TYR B 1 67 ? -12.516 26.406 3.023 1 96.19 67 TYR B N 1
ATOM 3557 C CA . TYR B 1 67 ? -11.719 26.375 4.246 1 96.19 67 TYR B CA 1
ATOM 3558 C C . TYR B 1 67 ? -11.875 25.031 4.957 1 96.19 67 TYR B C 1
ATOM 3560 O O . TYR B 1 67 ? -12.891 24.344 4.789 1 96.19 67 TYR B O 1
ATOM 3568 N N . LEU B 1 68 ? -10.859 24.578 5.621 1 95.38 68 LEU B N 1
ATOM 3569 C CA . LEU B 1 68 ? -10.836 23.406 6.504 1 95.38 68 LEU B CA 1
ATOM 3570 C C . LEU B 1 68 ? -10.305 23.781 7.883 1 95.38 68 LEU B C 1
ATOM 3572 O O . LEU B 1 68 ? -9.312 24.5 8 1 95.38 68 LEU B O 1
ATOM 3576 N N . THR B 1 69 ? -11 23.328 8.891 1 95.06 69 THR B N 1
ATOM 3577 C CA . THR B 1 69 ? -10.562 23.656 10.242 1 95.06 69 THR B CA 1
ATOM 3578 C C . THR B 1 69 ? -9.695 22.531 10.812 1 95.06 69 THR B C 1
ATOM 3580 O O . THR B 1 69 ? -9.758 21.391 10.344 1 95.06 69 THR B O 1
ATOM 3583 N N . SER B 1 70 ? -8.891 22.859 11.742 1 96.25 70 SER B N 1
ATOM 3584 C CA . SER B 1 70 ? -8.117 21.891 12.523 1 96.25 70 SER B CA 1
ATOM 3585 C C . SER B 1 70 ? -8.672 21.766 13.938 1 96.25 70 SER B C 1
ATOM 3587 O O . SER B 1 70 ? -7.945 21.391 14.859 1 96.25 70 SER B O 1
ATOM 3589 N N . THR B 1 71 ? -9.953 22.094 14.07 1 95.38 71 THR B N 1
ATOM 3590 C CA . THR B 1 71 ? -10.578 22.109 15.398 1 95.38 71 THR B CA 1
ATOM 3591 C C . THR B 1 71 ? -10.516 20.719 16.031 1 95.38 71 THR B C 1
ATOM 3593 O O . THR B 1 71 ? -10.922 19.734 15.414 1 95.38 71 THR B O 1
ATOM 3596 N N . GLY B 1 72 ? -10.016 20.641 17.219 1 95.88 72 GLY B N 1
ATOM 3597 C CA . GLY B 1 72 ? -9.875 19.391 17.938 1 95.88 72 GLY B CA 1
ATOM 3598 C C . GLY B 1 72 ? -8.5 18.766 17.781 1 95.88 72 GLY B C 1
ATOM 3599 O O . GLY B 1 72 ? -8.18 17.781 18.469 1 95.88 72 GLY B O 1
ATOM 3600 N N . GLU B 1 73 ? -7.672 19.328 16.938 1 97.81 73 GLU B N 1
ATOM 3601 C CA . GLU B 1 73 ? -6.375 18.734 16.625 1 97.81 73 GLU B CA 1
ATOM 3602 C C . GLU B 1 73 ? -5.242 19.734 16.859 1 97.81 73 GLU B C 1
ATOM 3604 O O . GLU B 1 73 ? -4.164 19.594 16.266 1 97.81 73 GLU B O 1
ATOM 3609 N N . GLU B 1 74 ? -5.477 20.766 17.672 1 98.44 74 GLU B N 1
ATOM 3610 C CA . GLU B 1 74 ? -4.523 21.844 17.891 1 98.44 74 GLU B CA 1
ATOM 3611 C C . GLU B 1 74 ? -3.236 21.328 18.531 1 98.44 74 GLU B C 1
ATOM 3613 O O . GLU B 1 74 ? -2.145 21.797 18.219 1 98.44 74 GLU B O 1
ATOM 3618 N N . ALA B 1 75 ? -3.379 20.344 19.391 1 98.62 75 ALA B N 1
ATOM 3619 C CA . ALA B 1 75 ? -2.219 19.828 20.094 1 98.62 75 ALA B CA 1
ATOM 3620 C C . ALA B 1 75 ? -1.233 19.156 19.141 1 98.62 75 ALA B C 1
ATOM 3622 O O . ALA B 1 75 ? -0.02 19.344 19.266 1 98.62 75 ALA B O 1
ATOM 3623 N N . ILE B 1 76 ? -1.725 18.375 18.203 1 98.75 76 ILE B N 1
ATOM 3624 C CA . ILE B 1 76 ? -0.854 17.719 17.234 1 98.75 76 ILE B CA 1
ATOM 3625 C C . ILE B 1 76 ? -0.082 18.766 16.438 1 98.75 76 ILE B C 1
ATOM 3627 O O . ILE B 1 76 ? 1.127 18.641 16.234 1 98.75 76 ILE B O 1
ATOM 3631 N N . ASN B 1 77 ? -0.747 19.812 16 1 98.62 77 ASN B N 1
ATOM 3632 C CA . ASN B 1 77 ? -0.144 20.891 15.219 1 98.62 77 ASN B CA 1
ATOM 3633 C C . ASN B 1 77 ? 0.981 21.578 15.984 1 98.62 77 ASN B C 1
ATOM 3635 O O . ASN B 1 77 ? 2.141 21.531 15.57 1 98.62 77 ASN B O 1
ATOM 3639 N N . ILE B 1 78 ? 0.626 22.094 17.094 1 98.81 78 ILE B N 1
ATOM 3640 C CA . ILE B 1 78 ? 1.507 23.047 17.781 1 98.81 78 ILE B CA 1
ATOM 3641 C C . ILE B 1 78 ? 2.6 22.281 18.531 1 98.81 78 ILE B C 1
ATOM 3643 O O . ILE B 1 78 ? 3.768 22.672 18.5 1 98.81 78 ILE B O 1
ATOM 3647 N N . ALA B 1 79 ? 2.25 21.203 19.219 1 98.81 79 ALA B N 1
ATOM 3648 C CA . ALA B 1 79 ? 3.242 20.453 19.984 1 98.81 79 ALA B CA 1
ATOM 3649 C C . ALA B 1 79 ? 4.285 19.812 19.062 1 98.81 79 ALA B C 1
ATOM 3651 O O . ALA B 1 79 ? 5.461 19.734 19.422 1 98.81 79 ALA B O 1
ATOM 3652 N N . THR B 1 80 ? 3.832 19.328 17.875 1 98.88 80 THR B N 1
ATOM 3653 C CA . THR B 1 80 ? 4.789 18.812 16.906 1 98.88 80 THR B CA 1
ATOM 3654 C C . THR B 1 80 ? 5.773 19.891 16.484 1 98.88 80 THR B C 1
ATOM 3656 O O . THR B 1 80 ? 6.988 19.672 16.484 1 98.88 80 THR B O 1
ATOM 3659 N N . ALA B 1 81 ? 5.258 21.031 16.141 1 98.75 81 ALA B N 1
ATOM 3660 C CA . ALA B 1 81 ? 6.098 22.141 15.695 1 98.75 81 ALA B CA 1
ATOM 3661 C C . ALA B 1 81 ? 7.09 22.547 16.781 1 98.75 81 ALA B C 1
ATOM 3663 O O . ALA B 1 81 ? 8.25 22.828 16.484 1 98.75 81 ALA B O 1
ATOM 3664 N N . ALA B 1 82 ? 6.609 22.609 18 1 98.56 82 ALA B N 1
ATOM 3665 C CA . ALA B 1 82 ? 7.434 23.031 19.125 1 98.56 82 ALA B CA 1
ATOM 3666 C C . ALA B 1 82 ? 8.594 22.062 19.344 1 98.56 82 ALA B C 1
ATOM 3668 O O . ALA B 1 82 ? 9.648 22.453 19.859 1 98.56 82 ALA B O 1
ATOM 3669 N N . ALA B 1 83 ? 8.398 20.828 18.984 1 98.44 83 ALA B N 1
ATOM 3670 C CA . ALA B 1 83 ? 9.398 19.797 19.234 1 98.44 83 ALA B CA 1
ATOM 3671 C C . ALA B 1 83 ? 10.414 19.734 18.094 1 98.44 83 ALA B C 1
ATOM 3673 O O . ALA B 1 83 ? 11.43 19.047 18.203 1 98.44 83 ALA B O 1
ATOM 3674 N N . LEU B 1 84 ? 10.188 20.406 17.031 1 98.38 84 LEU B N 1
ATOM 3675 C CA . LEU B 1 84 ? 11.039 20.391 15.844 1 98.38 84 LEU B CA 1
ATOM 3676 C C . LEU B 1 84 ? 11.898 21.656 15.773 1 98.38 84 LEU B C 1
ATOM 3678 O O . LEU B 1 84 ? 11.742 22.562 16.594 1 98.38 84 LEU B O 1
ATOM 3682 N N . THR B 1 85 ? 12.805 21.688 14.867 1 97.69 85 THR B N 1
ATOM 3683 C CA . THR B 1 85 ? 13.594 22.891 14.578 1 97.69 85 THR B CA 1
ATOM 3684 C C . THR B 1 85 ? 13.195 23.484 13.234 1 97.69 85 THR B C 1
ATOM 3686 O O . THR B 1 85 ? 12.516 22.844 12.438 1 97.69 85 THR B O 1
ATOM 3689 N N . SER B 1 86 ? 13.625 24.703 13.008 1 96.88 86 SER B N 1
ATOM 3690 C CA . SER B 1 86 ? 13.289 25.391 11.766 1 96.88 86 SER B CA 1
ATOM 3691 C C . SER B 1 86 ? 14 24.766 10.57 1 96.88 86 SER B C 1
ATOM 3693 O O . SER B 1 86 ? 13.648 25.031 9.422 1 96.88 86 SER B O 1
ATOM 3695 N N . ASP B 1 87 ? 14.961 23.906 10.852 1 96.88 87 ASP B N 1
ATOM 3696 C CA . ASP B 1 87 ? 15.711 23.266 9.789 1 96.88 87 ASP B CA 1
ATOM 3697 C C . ASP B 1 87 ? 14.977 22.031 9.266 1 96.88 87 ASP B C 1
ATOM 3699 O O . ASP B 1 87 ? 15.281 21.531 8.172 1 96.88 87 ASP B O 1
ATOM 3703 N N . ASP B 1 88 ? 14.148 21.5 10.07 1 98.69 88 ASP B N 1
ATOM 3704 C CA . ASP B 1 88 ? 13.375 20.359 9.625 1 98.69 88 ASP B CA 1
ATOM 3705 C C . ASP B 1 88 ? 12.398 20.75 8.516 1 98.69 88 ASP B C 1
ATOM 3707 O O . ASP B 1 88 ? 11.844 21.844 8.531 1 98.69 88 ASP B O 1
ATOM 3711 N N . VAL B 1 89 ? 12.25 19.875 7.551 1 98.81 89 VAL B N 1
ATOM 3712 C CA . VAL B 1 89 ? 11.398 20.156 6.402 1 98.81 89 VAL B CA 1
ATOM 3713 C C . VAL B 1 89 ? 10.023 19.531 6.605 1 98.81 89 VAL B C 1
ATOM 3715 O O . VAL B 1 89 ? 9.922 18.344 6.953 1 98.81 89 VAL B O 1
ATOM 3718 N N . ILE B 1 90 ? 9.023 20.328 6.355 1 98.81 90 ILE B N 1
ATOM 3719 C CA . ILE B 1 90 ? 7.664 19.891 6.637 1 98.81 90 ILE B CA 1
ATOM 3720 C C . ILE B 1 90 ? 6.93 19.625 5.324 1 98.81 90 ILE B C 1
ATOM 3722 O O . ILE B 1 90 ? 6.867 20.5 4.453 1 98.81 90 ILE B O 1
ATOM 3726 N N . LEU B 1 91 ? 6.449 18.453 5.125 1 98.75 91 LEU B N 1
ATOM 3727 C CA . LEU B 1 91 ? 5.484 18.109 4.082 1 98.75 91 LEU B CA 1
ATOM 3728 C C . LEU B 1 91 ? 4.109 17.844 4.684 1 98.75 91 LEU B C 1
ATOM 3730 O O . LEU B 1 91 ? 3.779 16.688 5.008 1 98.75 91 LEU B O 1
ATOM 3734 N N . PRO B 1 92 ? 3.324 18.859 4.754 1 97.94 92 PRO B N 1
ATOM 3735 C CA . PRO B 1 92 ? 2.055 18.797 5.484 1 97.94 92 PRO B CA 1
ATOM 3736 C C . PRO B 1 92 ? 0.915 18.25 4.633 1 97.94 92 PRO B C 1
ATOM 3738 O O . PRO B 1 92 ? 1.089 18.016 3.434 1 97.94 92 PRO B O 1
ATOM 3741 N N . GLN B 1 93 ? -0.114 17.922 5.332 1 96.12 93 GLN B N 1
ATOM 3742 C CA . GLN B 1 93 ? -1.444 17.859 4.734 1 96.12 93 GLN B CA 1
ATOM 3743 C C . GLN B 1 93 ? -2.244 19.125 5.031 1 96.12 93 GLN B C 1
ATOM 3745 O O . GLN B 1 93 ? -1.747 20.047 5.688 1 96.12 93 GLN B O 1
ATOM 3750 N N . TYR B 1 94 ? -3.465 19.281 4.617 1 94.88 94 TYR B N 1
ATOM 3751 C CA . TYR B 1 94 ? -4.219 20.531 4.637 1 94.88 94 TYR B CA 1
ATOM 3752 C C . TYR B 1 94 ? -4.762 20.828 6.031 1 94.88 94 TYR B C 1
ATOM 3754 O O . TYR B 1 94 ? -5.531 21.766 6.219 1 94.88 94 TYR B O 1
ATOM 3762 N N . ARG B 1 95 ? -4.324 20.094 7.047 1 96.31 95 ARG B N 1
ATOM 3763 C CA . ARG B 1 95 ? -4.844 20.344 8.383 1 96.31 95 ARG B CA 1
ATOM 3764 C C . ARG B 1 95 ? -3.721 20.719 9.344 1 96.31 95 ARG B C 1
ATOM 3766 O O . ARG B 1 95 ? -3.891 20.656 10.562 1 96.31 95 ARG B O 1
ATOM 3773 N N . GLU B 1 96 ? -2.584 21.109 8.82 1 97.62 96 GLU B N 1
ATOM 3774 C CA . GLU B 1 96 ? -1.47 21.406 9.711 1 97.62 96 GLU B CA 1
ATOM 3775 C C . GLU B 1 96 ? -1.022 22.859 9.578 1 97.62 96 GLU B C 1
ATOM 3777 O O . GLU B 1 96 ? 0.176 23.156 9.555 1 97.62 96 GLU B O 1
ATOM 3782 N N . PRO B 1 97 ? -1.947 23.828 9.562 1 98.12 97 PRO B N 1
ATOM 3783 C CA . PRO B 1 97 ? -1.504 25.219 9.508 1 98.12 97 PRO B CA 1
ATOM 3784 C C . PRO B 1 97 ? -0.754 25.656 10.766 1 98.12 97 PRO B C 1
ATOM 3786 O O . PRO B 1 97 ? 0.015 26.625 10.727 1 98.12 97 PRO B O 1
ATOM 3789 N N . GLY B 1 98 ? -1.005 24.953 11.906 1 98.62 98 GLY B N 1
ATOM 3790 C CA . GLY B 1 98 ? -0.387 25.312 13.18 1 98.62 98 GLY B CA 1
ATOM 3791 C C . GLY B 1 98 ? 1.128 25.234 13.141 1 98.62 98 GLY B C 1
ATOM 3792 O O . GLY B 1 98 ? 1.805 25.984 13.859 1 98.62 98 GLY B O 1
ATOM 3793 N N . ILE B 1 99 ? 1.661 24.375 12.336 1 98.56 99 ILE B N 1
ATOM 3794 C CA . ILE B 1 99 ? 3.111 24.266 12.219 1 98.56 99 ILE B CA 1
ATOM 3795 C C . ILE B 1 99 ? 3.68 25.547 11.602 1 98.56 99 ILE B C 1
ATOM 3797 O O . ILE B 1 99 ? 4.684 26.078 12.086 1 98.56 99 ILE B O 1
ATOM 3801 N N . LEU B 1 100 ? 3.01 25.984 10.602 1 97.94 100 LEU B N 1
ATOM 3802 C CA . LEU B 1 100 ? 3.408 27.234 9.953 1 97.94 100 LEU B CA 1
ATOM 3803 C C . LEU B 1 100 ? 3.264 28.406 10.914 1 97.94 100 LEU B C 1
ATOM 3805 O O . LEU B 1 100 ? 4.125 29.297 10.953 1 97.94 100 LEU B O 1
ATOM 3809 N N . LEU B 1 101 ? 2.152 28.406 11.617 1 98.62 101 LEU B N 1
ATOM 3810 C CA . LEU B 1 101 ? 1.914 29.453 12.625 1 98.62 101 LEU B CA 1
ATOM 3811 C C . LEU B 1 101 ? 3.051 29.5 13.641 1 98.62 101 LEU B C 1
ATOM 3813 O O . LEU B 1 101 ? 3.58 30.562 13.938 1 98.62 101 LEU B O 1
ATOM 3817 N N . TRP B 1 102 ? 3.441 28.406 14.109 1 98.69 102 TRP B N 1
ATOM 3818 C CA . TRP B 1 102 ? 4.508 28.281 15.094 1 98.69 102 TRP B CA 1
ATOM 3819 C C . TRP B 1 102 ? 5.828 28.812 14.539 1 98.69 102 TRP B C 1
ATOM 3821 O O . TRP B 1 102 ? 6.617 29.406 15.266 1 98.69 102 TRP B O 1
ATOM 3831 N N . ARG B 1 103 ? 6.008 28.625 13.242 1 98.31 103 ARG B N 1
ATOM 3832 C CA . ARG B 1 103 ? 7.277 28.969 12.617 1 98.31 103 ARG B CA 1
ATOM 3833 C C . ARG B 1 103 ? 7.301 30.438 12.195 1 98.31 103 ARG B C 1
ATOM 3835 O O . ARG B 1 103 ? 8.258 30.891 11.57 1 98.31 103 ARG B O 1
ATOM 3842 N N . GLY B 1 104 ? 6.195 31.125 12.414 1 98.06 104 GLY B N 1
ATOM 3843 C CA . GLY B 1 104 ? 6.25 32.562 12.266 1 98.06 104 GLY B CA 1
ATOM 3844 C C . GLY B 1 104 ? 5.449 33.062 11.078 1 98.06 104 GLY B C 1
ATOM 3845 O O . GLY B 1 104 ? 5.461 34.281 10.773 1 98.06 104 GLY B O 1
ATOM 3846 N N . PHE B 1 105 ? 4.816 32.188 10.375 1 98.38 105 PHE B N 1
ATOM 3847 C CA . PHE B 1 105 ? 3.877 32.625 9.352 1 98.38 105 PHE B CA 1
ATOM 3848 C C . PHE B 1 105 ? 2.789 33.5 9.961 1 98.38 105 PHE B C 1
ATOM 3850 O O . PHE B 1 105 ? 2.107 33.094 10.906 1 98.38 105 PHE B O 1
ATOM 3857 N N . THR B 1 106 ? 2.635 34.688 9.508 1 98.31 106 THR B N 1
ATOM 3858 C CA . THR B 1 106 ? 1.799 35.656 10.18 1 98.31 106 THR B CA 1
ATOM 3859 C C . THR B 1 106 ? 0.329 35.469 9.828 1 98.31 106 THR B C 1
ATOM 3861 O O . THR B 1 106 ? 0.011 34.844 8.812 1 98.31 106 THR B O 1
ATOM 3864 N N . LEU B 1 107 ? -0.522 36 10.656 1 98.69 107 LEU B N 1
ATOM 3865 C CA . LEU B 1 107 ? -1.956 35.969 10.398 1 98.69 107 LEU B CA 1
ATOM 3866 C C . LEU B 1 107 ? -2.285 36.656 9.07 1 98.69 107 LEU B C 1
ATOM 3868 O O . LEU B 1 107 ? -3.182 36.219 8.344 1 98.69 107 LEU B O 1
ATOM 3872 N N . GLN B 1 108 ? -1.545 37.688 8.75 1 98.62 108 GLN B N 1
ATOM 3873 C CA . GLN B 1 108 ? -1.737 38.375 7.48 1 98.62 108 GLN B CA 1
ATOM 3874 C C . GLN B 1 108 ? -1.391 37.469 6.301 1 98.62 108 GLN B C 1
ATOM 3876 O O . GLN B 1 108 ? -2.086 37.469 5.281 1 98.62 108 GLN B O 1
ATOM 3881 N N . GLU B 1 109 ? -0.341 36.75 6.426 1 98.5 109 GLU B N 1
ATOM 3882 C CA . GLU B 1 109 ? 0.055 35.812 5.363 1 98.5 109 GLU B CA 1
ATOM 3883 C C . GLU B 1 109 ? -0.991 34.75 5.164 1 98.5 109 GLU B C 1
ATOM 3885 O O . GLU B 1 109 ? -1.305 34.375 4.031 1 98.5 109 GLU B O 1
ATOM 3890 N N . PHE B 1 110 ? -1.528 34.188 6.273 1 98.69 110 PHE B N 1
ATOM 3891 C CA . PHE B 1 110 ? -2.621 33.25 6.16 1 98.69 110 PHE B CA 1
ATOM 3892 C C . PHE B 1 110 ? -3.801 33.844 5.41 1 98.69 110 PHE B C 1
ATOM 3894 O O . PHE B 1 110 ? -4.363 33.219 4.516 1 98.69 110 PHE B O 1
ATOM 3901 N N . ALA B 1 111 ? -4.168 35.062 5.816 1 98.69 111 ALA B N 1
ATOM 3902 C CA . ALA B 1 111 ? -5.297 35.719 5.184 1 98.69 111 ALA B CA 1
ATOM 3903 C C . ALA B 1 111 ? -5.043 35.969 3.697 1 98.69 111 ALA B C 1
ATOM 3905 O O . ALA B 1 111 ? -5.926 35.719 2.867 1 98.69 111 ALA B O 1
ATOM 3906 N N . ASN B 1 112 ? -3.848 36.438 3.383 1 98.44 112 ASN B N 1
ATOM 3907 C CA . ASN B 1 112 ? -3.502 36.656 1.984 1 98.44 112 ASN B CA 1
ATOM 3908 C C . ASN B 1 112 ? -3.693 35.375 1.15 1 98.44 112 ASN B C 1
ATOM 3910 O O . ASN B 1 112 ? -4.215 35.438 0.036 1 98.44 112 ASN B O 1
ATOM 3914 N N . GLN B 1 113 ? -3.23 34.281 1.595 1 98.25 113 GLN B N 1
ATOM 3915 C CA . GLN B 1 113 ? -3.355 33.031 0.874 1 98.25 113 GLN B CA 1
ATOM 3916 C C . GLN B 1 113 ? -4.82 32.625 0.716 1 98.25 113 GLN B C 1
ATOM 3918 O O . GLN B 1 113 ? -5.234 32.188 -0.358 1 98.25 113 GLN B O 1
ATOM 3923 N N . CYS B 1 114 ? -5.605 32.719 1.773 1 98.06 114 CYS B N 1
ATOM 3924 C CA . CYS B 1 114 ? -7.008 32.344 1.728 1 98.06 114 CYS B CA 1
ATOM 3925 C C . CYS B 1 114 ? -7.781 33.188 0.729 1 98.06 114 CYS B C 1
ATOM 3927 O O . CYS B 1 114 ? -8.703 32.719 0.076 1 98.06 114 CYS B O 1
ATOM 3929 N N . PHE B 1 115 ? -7.383 34.438 0.59 1 97.12 115 PHE B N 1
ATOM 3930 C CA . PHE B 1 115 ? -8.07 35.375 -0.313 1 97.12 115 PHE B CA 1
ATOM 3931 C C . PHE B 1 115 ? -7.461 35.312 -1.709 1 97.12 115 PHE B C 1
ATOM 3933 O O . PHE B 1 115 ? -8 35.906 -2.65 1 97.12 115 PHE B O 1
ATOM 3940 N N . GLY B 1 116 ? -6.32 34.656 -1.895 1 95.81 116 GLY B N 1
ATOM 3941 C CA . GLY B 1 116 ? -5.668 34.531 -3.188 1 95.81 116 GLY B CA 1
ATOM 3942 C C . GLY B 1 116 ? -5.266 35.844 -3.791 1 95.81 116 GLY B C 1
ATOM 3943 O O . GLY B 1 116 ? -5.473 36.094 -4.984 1 95.81 116 GLY B O 1
ATOM 3944 N N . ASN B 1 117 ? -4.84 36.75 -2.949 1 96.25 117 ASN B N 1
ATOM 3945 C CA . ASN B 1 117 ? -4.516 38.094 -3.439 1 96.25 117 ASN B CA 1
ATOM 3946 C C . ASN B 1 117 ? -3.059 38.188 -3.883 1 96.25 117 ASN B C 1
ATOM 3948 O O . ASN B 1 117 ? -2.359 37.188 -3.955 1 96.25 117 ASN B O 1
ATOM 3952 N N . SER B 1 118 ? -2.559 39.375 -4.238 1 95.31 118 SER B N 1
ATOM 3953 C CA . SER B 1 118 ? -1.254 39.562 -4.863 1 95.31 118 SER B CA 1
ATOM 3954 C C . SER B 1 118 ? -0.124 39.344 -3.863 1 95.31 118 SER B C 1
ATOM 3956 O O . SER B 1 118 ? 1.031 39.156 -4.254 1 95.31 118 SER B O 1
ATOM 3958 N N . ALA B 1 119 ? -0.449 39.281 -2.559 1 96.38 119 ALA B N 1
ATOM 3959 C CA . ALA B 1 119 ? 0.567 39.062 -1.535 1 96.38 119 ALA B CA 1
ATOM 3960 C C . ALA B 1 119 ? 0.659 37.562 -1.176 1 96.38 119 ALA B C 1
ATOM 3962 O O . ALA B 1 119 ? 1.523 37.156 -0.395 1 96.38 119 ALA B O 1
ATOM 3963 N N . ASP B 1 120 ? -0.204 36.781 -1.737 1 96.44 120 ASP B N 1
ATOM 3964 C CA . ASP B 1 120 ? -0.151 35.344 -1.575 1 96.44 120 ASP B CA 1
ATOM 3965 C C . ASP B 1 120 ? 1.107 34.781 -2.217 1 96.44 120 ASP B C 1
ATOM 3967 O O . ASP B 1 120 ? 1.393 35.031 -3.387 1 96.44 120 ASP B O 1
ATOM 3971 N N . TYR B 1 121 ? 1.81 33.938 -1.488 1 94.69 121 TYR B N 1
ATOM 3972 C CA . TYR B 1 121 ? 3.037 33.344 -2.01 1 94.69 121 TYR B CA 1
ATOM 3973 C C . TYR B 1 121 ? 2.75 32.469 -3.238 1 94.69 121 TYR B C 1
ATOM 3975 O O . TYR B 1 121 ? 3.6 32.344 -4.125 1 94.69 121 TYR B O 1
ATOM 3983 N N . GLY B 1 122 ? 1.561 31.922 -3.326 1 92.81 122 GLY B N 1
ATOM 3984 C CA . GLY B 1 122 ? 1.148 31.109 -4.461 1 92.81 122 GLY B CA 1
ATOM 3985 C C . GLY B 1 122 ? 0.507 31.922 -5.57 1 92.81 122 GLY B C 1
ATOM 3986 O O . GLY B 1 122 ? 0.129 31.375 -6.609 1 92.81 122 GLY B O 1
ATOM 3987 N N . LYS B 1 123 ? 0.352 33.188 -5.375 1 93 123 LYS B N 1
ATOM 3988 C CA . LYS B 1 123 ? -0.163 34.125 -6.367 1 93 123 LYS B CA 1
ATOM 3989 C C . LYS B 1 123 ? -1.562 33.719 -6.824 1 93 123 LYS B C 1
ATOM 3991 O O . LYS B 1 123 ? -1.874 33.781 -8.016 1 93 123 LYS B O 1
ATOM 3996 N N . GLY B 1 124 ? -2.275 33.156 -5.961 1 91.25 124 GLY B N 1
ATOM 3997 C CA . GLY B 1 124 ? -3.672 32.844 -6.227 1 91.25 124 GLY B CA 1
ATOM 3998 C C . GLY B 1 124 ? -3.859 31.562 -7.027 1 91.25 124 GLY B C 1
ATOM 3999 O O . GLY B 1 124 ? -4.977 31.25 -7.438 1 91.25 124 GLY B O 1
ATOM 4000 N N . LYS B 1 125 ? -2.855 30.797 -7.223 1 91.56 125 LYS B N 1
ATOM 4001 C CA . LYS B 1 125 ? -2.92 29.625 -8.086 1 91.56 125 LYS B CA 1
ATOM 4002 C C . LYS B 1 125 ? -3.373 28.391 -7.305 1 91.56 125 LYS B C 1
ATOM 4004 O O . LYS B 1 125 ? -3.666 27.359 -7.895 1 91.56 125 LYS B O 1
ATOM 4009 N N . GLN B 1 126 ? -3.418 28.5 -5.965 1 92.19 126 GLN B N 1
ATOM 4010 C CA . GLN B 1 126 ? -3.811 27.391 -5.105 1 92.19 126 GLN B CA 1
ATOM 4011 C C . GLN B 1 126 ? -5.129 27.688 -4.395 1 92.19 126 GLN B C 1
ATOM 4013 O O . GLN B 1 126 ? -5.469 28.844 -4.16 1 92.19 126 GLN B O 1
ATOM 4018 N N . MET B 1 127 ? -5.77 26.609 -4.074 1 93.44 127 MET B N 1
ATOM 4019 C CA . MET B 1 127 ? -6.98 26.75 -3.273 1 93.44 127 MET B CA 1
ATOM 4020 C C . MET B 1 127 ? -6.648 27.281 -1.881 1 93.44 127 MET B C 1
ATOM 4022 O O . MET B 1 127 ? -5.555 27.047 -1.368 1 93.44 127 MET B O 1
ATOM 4026 N N . PRO B 1 128 ? -7.66 28 -1.282 1 95.31 128 PRO B N 1
ATOM 4027 C CA . PRO B 1 128 ? -7.438 28.391 0.108 1 95.31 128 PRO B CA 1
ATOM 4028 C C . PRO B 1 128 ? -6.965 27.25 0.989 1 95.31 128 PRO B C 1
ATOM 4030 O O . PRO B 1 128 ? -7.41 26.109 0.818 1 95.31 128 PRO B O 1
ATOM 4033 N N . ILE B 1 129 ? -6.023 27.562 1.922 1 96.5 129 ILE B N 1
ATOM 4034 C CA . ILE B 1 129 ? -5.488 26.703 2.973 1 96.5 129 ILE B CA 1
ATOM 4035 C C . ILE B 1 129 ? -4.328 25.875 2.422 1 96.5 129 ILE B C 1
ATOM 4037 O O . ILE B 1 129 ? -3.65 25.172 3.172 1 96.5 129 ILE B O 1
ATOM 4041 N N . HIS B 1 130 ? -4.145 25.812 1.122 1 97 130 HIS B N 1
ATOM 4042 C CA . HIS B 1 130 ? -2.994 25.125 0.552 1 97 130 HIS B CA 1
ATOM 4043 C C . HIS B 1 130 ? -1.729 25.969 0.668 1 97 130 HIS B C 1
ATOM 4045 O O . HIS B 1 130 ? -1.141 26.359 -0.344 1 97 130 HIS B O 1
ATOM 4051 N N . TYR B 1 131 ? -1.308 26.156 1.808 1 97.62 131 TYR B N 1
ATOM 4052 C CA . TYR B 1 131 ? -0.188 27.016 2.172 1 97.62 131 TYR B CA 1
ATOM 4053 C C . TYR B 1 131 ? 1.132 26.438 1.686 1 97.62 131 TYR B C 1
ATOM 4055 O O . TYR B 1 131 ? 1.229 25.234 1.434 1 97.62 131 TYR B O 1
ATOM 4063 N N . GLY B 1 132 ? 2.115 27.234 1.533 1 96.75 132 GLY B N 1
ATOM 4064 C CA . GLY B 1 132 ? 3.51 26.906 1.271 1 96.75 132 GLY B CA 1
ATOM 4065 C C . GLY B 1 132 ? 4.453 28.062 1.589 1 96.75 132 GLY B C 1
ATOM 4066 O O . GLY B 1 132 ? 4.09 29.219 1.437 1 96.75 132 GLY B O 1
ATOM 4067 N N . SER B 1 133 ? 5.605 27.734 2.084 1 97.75 133 SER B N 1
ATOM 4068 C CA . SER B 1 133 ? 6.574 28.766 2.418 1 97.75 133 SER B CA 1
ATOM 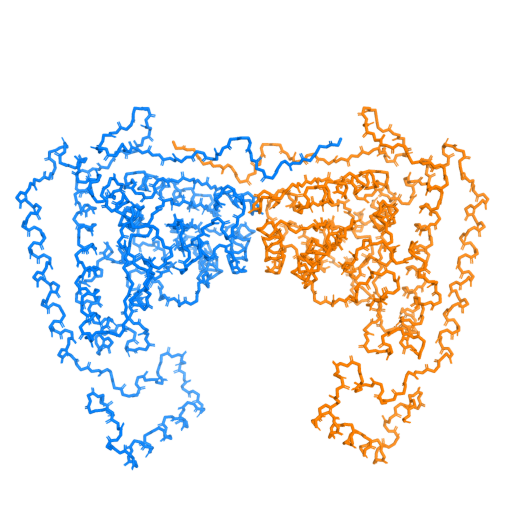4069 C C . SER B 1 133 ? 7.996 28.219 2.416 1 97.75 133 SER B C 1
ATOM 4071 O O . SER B 1 133 ? 8.352 27.406 3.271 1 97.75 133 SER B O 1
ATOM 4073 N N . ASN B 1 134 ? 8.797 28.688 1.489 1 96.25 134 ASN B N 1
ATOM 4074 C CA . ASN B 1 134 ? 10.211 28.312 1.456 1 96.25 134 ASN B CA 1
ATOM 4075 C C . ASN B 1 134 ? 10.945 28.781 2.707 1 96.25 134 ASN B C 1
ATOM 4077 O O . ASN B 1 134 ? 11.758 28.047 3.27 1 96.25 134 ASN B O 1
ATOM 4081 N N . LYS B 1 135 ? 10.57 29.953 3.115 1 96.88 135 LYS B N 1
ATOM 4082 C CA . LYS B 1 135 ? 11.203 30.578 4.273 1 96.88 135 LYS B CA 1
ATOM 4083 C C . LYS B 1 135 ? 11.039 29.703 5.52 1 96.88 135 LYS B C 1
ATOM 4085 O O . LYS B 1 135 ? 11.93 29.672 6.375 1 96.88 135 LYS B O 1
ATOM 4090 N N . HIS B 1 136 ? 9.992 28.984 5.625 1 98.19 136 HIS B N 1
ATOM 4091 C CA . HIS B 1 136 ? 9.664 28.25 6.836 1 98.19 136 HIS B CA 1
ATOM 4092 C C . HIS B 1 136 ? 9.844 26.75 6.629 1 98.19 136 HIS B C 1
ATOM 4094 O O . HIS B 1 136 ? 9.359 25.938 7.43 1 98.19 136 HIS B O 1
ATOM 4100 N N . ASN B 1 137 ? 10.461 26.281 5.465 1 98.19 137 ASN B N 1
ATOM 4101 C CA . ASN B 1 137 ? 10.664 24.875 5.125 1 98.19 137 ASN B CA 1
ATOM 4102 C C . ASN B 1 137 ? 9.359 24.094 5.199 1 98.19 137 ASN B C 1
ATOM 4104 O O . ASN B 1 137 ? 9.305 23.031 5.828 1 98.19 137 ASN B O 1
ATOM 4108 N N . PHE B 1 138 ? 8.414 24.672 4.566 1 98.5 138 PHE B N 1
ATOM 4109 C CA . PHE B 1 138 ? 7.059 24.141 4.52 1 98.5 138 PHE B CA 1
ATOM 4110 C C . PHE B 1 138 ? 6.594 23.969 3.08 1 98.5 138 PHE B C 1
ATOM 4112 O O . PHE B 1 138 ? 6.281 24.938 2.398 1 98.5 138 PHE B O 1
ATOM 4119 N N . PHE B 1 139 ? 6.543 22.734 2.635 1 97.81 139 PHE B N 1
ATOM 4120 C CA . PHE B 1 139 ? 6.168 22.438 1.255 1 97.81 139 PHE B CA 1
ATOM 4121 C C . PHE B 1 139 ? 4.711 22.812 1.001 1 97.81 139 PHE B C 1
ATOM 4123 O O . PHE B 1 139 ? 3.875 22.719 1.902 1 97.81 139 PHE B O 1
ATOM 4130 N N . THR B 1 140 ? 4.477 23.203 -0.218 1 96.81 140 THR B N 1
ATOM 4131 C CA . THR B 1 140 ? 3.107 23.547 -0.59 1 96.81 140 THR B CA 1
ATOM 4132 C C . THR B 1 140 ? 2.201 22.312 -0.519 1 96.81 140 THR B C 1
ATOM 4134 O O . THR B 1 140 ? 2.57 21.234 -0.99 1 96.81 140 THR B O 1
ATOM 4137 N N . ILE B 1 141 ? 1.072 22.516 0.028 1 96.56 141 ILE B N 1
ATOM 4138 C CA . ILE B 1 141 ? 0.111 21.438 0.27 1 96.56 141 ILE B CA 1
ATOM 4139 C C . ILE B 1 141 ? -0.498 20.984 -1.055 1 96.56 141 ILE B C 1
ATOM 4141 O O . ILE B 1 141 ? -0.815 21.812 -1.915 1 96.56 141 ILE B O 1
ATOM 4145 N N . SER B 1 142 ? -0.521 19.688 -1.193 1 93.12 142 SER B N 1
ATOM 4146 C CA . SER B 1 142 ? -1.266 19.062 -2.285 1 93.12 142 SER B CA 1
ATOM 4147 C C . SER B 1 142 ? -2.613 18.531 -1.806 1 93.12 142 SER B C 1
ATOM 4149 O O . SER B 1 142 ? -2.713 17.984 -0.71 1 93.12 142 SER B O 1
ATOM 4151 N N . SER B 1 143 ? -3.605 18.703 -2.676 1 90.31 143 SER B N 1
ATOM 4152 C CA . SER B 1 143 ? -4.957 18.312 -2.281 1 90.31 143 SER B CA 1
ATOM 4153 C C . SER B 1 143 ? -5.09 16.797 -2.199 1 90.31 143 SER B C 1
ATOM 4155 O O . SER B 1 143 ? -5.727 16.281 -1.282 1 90.31 143 SER B O 1
ATOM 4157 N N . PRO B 1 144 ? -4.602 16.125 -3.242 1 91.69 144 PRO B N 1
ATOM 4158 C CA . PRO B 1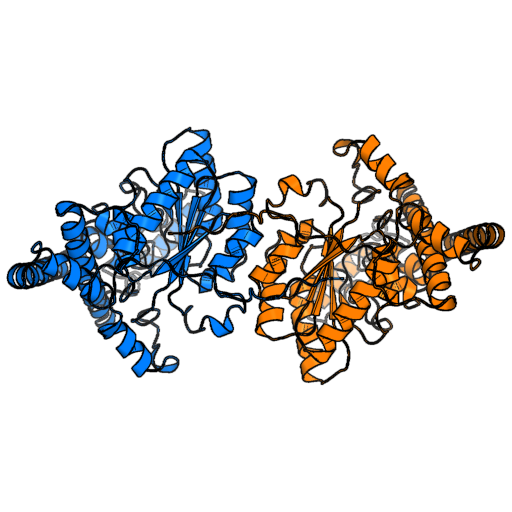 144 ? -4.719 14.672 -3.154 1 91.69 144 PRO B CA 1
ATOM 4159 C C . PRO B 1 144 ? -3.975 14.094 -1.955 1 91.69 144 PRO B C 1
ATOM 4161 O O . PRO B 1 144 ? -2.84 14.484 -1.68 1 91.69 144 PRO B O 1
ATOM 4164 N N . ILE B 1 145 ? -4.629 13.188 -1.318 1 91.94 145 ILE B N 1
ATOM 4165 C CA . ILE B 1 145 ? -4.098 12.703 -0.048 1 91.94 145 ILE B CA 1
ATOM 4166 C C . ILE B 1 145 ? -2.939 11.742 -0.304 1 91.94 145 ILE B C 1
ATOM 4168 O O . ILE B 1 145 ? -2.938 11.016 -1.3 1 91.94 145 ILE B O 1
ATOM 4172 N N . ALA B 1 146 ? -1.95 11.734 0.55 1 95.12 146 ALA B N 1
ATOM 4173 C CA . ALA B 1 146 ? -0.814 10.828 0.665 1 95.12 146 ALA B CA 1
ATOM 4174 C C . ALA B 1 146 ? 0.26 11.156 -0.368 1 95.12 146 ALA B C 1
ATOM 4176 O O . ALA B 1 146 ? 1.365 10.609 -0.317 1 95.12 146 ALA B O 1
ATOM 4177 N N . THR B 1 147 ? 0.034 12.102 -1.287 1 95.38 147 THR B N 1
ATOM 4178 C CA . THR B 1 147 ? 0.981 12.43 -2.348 1 95.38 147 THR B CA 1
ATOM 4179 C C . THR B 1 147 ? 2.316 12.883 -1.762 1 95.38 147 THR B C 1
ATOM 4181 O O . THR B 1 147 ? 3.371 12.648 -2.354 1 95.38 147 THR B O 1
ATOM 4184 N N . GLN B 1 148 ? 2.299 13.523 -0.653 1 97.31 148 GLN B N 1
ATOM 4185 C CA . GLN B 1 148 ? 3.494 14.117 -0.058 1 97.31 148 GLN B CA 1
ATOM 4186 C C . GLN B 1 148 ? 4.387 13.039 0.56 1 97.31 148 GLN B C 1
ATOM 4188 O O . GLN B 1 148 ? 5.551 13.297 0.868 1 97.31 148 GLN B O 1
ATOM 4193 N N . LEU B 1 149 ? 3.898 11.82 0.74 1 98.12 149 LEU B N 1
ATOM 4194 C CA . LEU B 1 149 ? 4.633 10.812 1.495 1 98.12 149 LEU B CA 1
ATOM 4195 C C . LEU B 1 149 ? 5.812 10.281 0.688 1 98.12 149 LEU B C 1
ATOM 4197 O O . LEU B 1 149 ? 6.941 10.234 1.187 1 98.12 149 LEU B O 1
ATOM 4201 N N . PRO B 1 150 ? 5.602 9.82 -0.594 1 97.56 150 PRO B N 1
ATOM 4202 C CA . PRO B 1 150 ? 6.789 9.461 -1.372 1 97.56 150 PRO B CA 1
ATOM 4203 C C . PRO B 1 150 ? 7.75 10.633 -1.567 1 97.56 150 PRO B C 1
ATOM 4205 O O . PRO B 1 150 ? 8.969 10.43 -1.615 1 97.56 150 PRO B O 1
ATOM 4208 N N . GLN B 1 151 ? 7.246 11.867 -1.736 1 98.19 151 GLN B N 1
ATOM 4209 C CA . GLN B 1 151 ? 8.086 13.055 -1.842 1 98.19 151 GLN B CA 1
ATOM 4210 C C . GLN B 1 151 ? 8.969 13.211 -0.605 1 98.19 151 GLN B C 1
ATOM 4212 O O . GLN B 1 151 ? 10.148 13.562 -0.715 1 98.19 151 GLN B O 1
ATOM 4217 N N . ALA B 1 152 ? 8.336 12.984 0.539 1 98.69 152 ALA B N 1
ATOM 4218 C CA . ALA B 1 152 ? 9.062 13.102 1.8 1 98.69 152 ALA B CA 1
ATOM 4219 C C . ALA B 1 152 ? 10.273 12.18 1.826 1 98.69 152 ALA B C 1
ATOM 4221 O O . ALA B 1 152 ? 11.344 12.555 2.299 1 98.69 152 ALA B O 1
ATOM 4222 N N . ALA B 1 153 ? 10.078 10.938 1.384 1 98.06 153 ALA B N 1
ATOM 4223 C CA . ALA B 1 153 ? 11.188 9.984 1.319 1 98.06 153 ALA B CA 1
ATOM 4224 C C . ALA B 1 153 ? 12.32 10.531 0.452 1 98.06 153 ALA B C 1
ATOM 4226 O O . ALA B 1 153 ? 13.492 10.406 0.806 1 98.06 153 ALA B O 1
ATOM 4227 N N . GLY B 1 154 ? 11.945 11.117 -0.708 1 98 154 GLY B N 1
ATOM 4228 C CA . GLY B 1 154 ? 12.953 11.703 -1.582 1 98 154 GLY B CA 1
ATOM 4229 C C . GLY B 1 154 ? 13.688 12.875 -0.949 1 98 154 GLY B C 1
ATOM 4230 O O . GLY B 1 154 ? 14.914 12.961 -1.028 1 98 154 GLY B O 1
ATOM 4231 N N . VAL B 1 155 ? 12.922 13.789 -0.336 1 98.44 155 VAL B N 1
ATOM 4232 C CA . VAL B 1 155 ? 13.5 14.953 0.317 1 98.44 155 VAL B CA 1
ATOM 4233 C C . VAL B 1 155 ? 14.43 14.508 1.442 1 98.44 155 VAL B C 1
ATOM 4235 O O . VAL B 1 155 ? 15.539 15.031 1.587 1 98.44 155 VAL B O 1
ATOM 4238 N N . ALA B 1 156 ? 13.977 13.57 2.213 1 98.44 156 ALA B N 1
ATOM 4239 C CA . ALA B 1 156 ? 14.766 13.07 3.334 1 98.44 156 ALA B CA 1
ATOM 4240 C C . ALA B 1 156 ? 16.062 12.43 2.846 1 98.44 156 ALA B C 1
ATOM 4242 O O . ALA B 1 156 ? 17.109 12.578 3.479 1 98.44 156 ALA B O 1
ATOM 4243 N N . TYR B 1 157 ? 15.945 11.688 1.799 1 97.25 157 TYR B N 1
ATOM 4244 C CA . TYR B 1 157 ? 17.141 11.078 1.224 1 97.25 157 TYR B CA 1
ATOM 4245 C C . TYR B 1 157 ? 18.141 12.133 0.803 1 97.25 157 TYR B C 1
ATOM 4247 O O . TYR B 1 157 ? 19.359 11.945 0.957 1 97.25 157 TYR B O 1
ATOM 4255 N N . SER B 1 158 ? 17.656 13.25 0.26 1 97.12 158 SER B N 1
ATOM 4256 C CA . SER B 1 158 ? 18.531 14.367 -0.1 1 97.12 158 SER B CA 1
ATOM 4257 C C . SER B 1 158 ? 19.219 14.953 1.129 1 97.12 158 SER B C 1
ATOM 4259 O O . SER B 1 158 ? 20.406 15.25 1.094 1 97.12 158 SER B O 1
ATOM 4261 N N . LEU B 1 159 ? 18.453 15.18 2.23 1 97 159 LEU B N 1
ATOM 4262 C CA . LEU B 1 159 ? 19.031 15.68 3.473 1 97 159 LEU B CA 1
ATOM 4263 C C . LEU B 1 159 ? 20.156 14.766 3.957 1 97 159 LEU B C 1
ATOM 4265 O O . LEU B 1 159 ? 21.203 15.234 4.406 1 97 159 LEU B O 1
ATOM 4269 N N . LYS B 1 160 ? 19.922 13.477 3.867 1 96.31 160 LYS B N 1
ATOM 4270 C CA . LYS B 1 160 ? 20.906 12.477 4.258 1 96.31 160 LYS B CA 1
ATOM 4271 C C . LYS B 1 160 ? 22.172 12.594 3.416 1 96.31 160 LYS B C 1
ATOM 4273 O O . LYS B 1 160 ? 23.281 12.586 3.949 1 96.31 160 LYS B O 1
ATOM 4278 N N . MET B 1 161 ? 21.984 12.695 2.158 1 96.75 161 MET B N 1
ATOM 4279 C CA . MET B 1 161 ? 23.125 12.812 1.25 1 96.75 161 MET B CA 1
ATOM 4280 C C . MET B 1 161 ? 23.938 14.062 1.555 1 96.75 161 MET B C 1
ATOM 4282 O O . MET B 1 161 ? 25.156 14.055 1.442 1 96.75 161 MET B O 1
ATOM 4286 N N . ASP B 1 162 ? 23.297 15.109 2.01 1 96.88 162 ASP B N 1
ATOM 4287 C CA . ASP B 1 162 ? 23.938 16.391 2.318 1 96.88 162 ASP B CA 1
ATOM 4288 C C . ASP B 1 162 ? 24.438 16.406 3.76 1 96.88 162 ASP B C 1
ATOM 4290 O O . ASP B 1 162 ? 24.984 17.422 4.211 1 96.88 162 ASP B O 1
ATOM 4294 N N . LYS B 1 163 ? 24.203 15.352 4.535 1 95.88 163 LYS B N 1
ATOM 4295 C CA . LYS B 1 163 ? 24.641 15.195 5.914 1 95.88 163 LYS B CA 1
ATOM 4296 C C . LYS B 1 163 ? 24.109 16.312 6.801 1 95.88 163 LYS B C 1
ATOM 4298 O O . LYS B 1 163 ? 24.844 16.891 7.605 1 95.88 163 LYS B O 1
ATOM 4303 N N . LYS B 1 164 ? 22.875 16.719 6.5 1 95.06 164 LYS B N 1
ATOM 4304 C CA . LYS B 1 164 ? 22.234 17.719 7.332 1 95.06 164 LYS B CA 1
ATOM 4305 C C . LYS B 1 164 ? 21.719 17.109 8.633 1 95.06 164 LYS B C 1
ATOM 4307 O O . LYS B 1 164 ? 21.219 15.977 8.641 1 95.06 164 LYS B O 1
ATOM 4312 N N . GLU B 1 165 ? 21.781 17.859 9.664 1 95.31 165 GLU B N 1
ATOM 4313 C CA . GLU B 1 165 ? 21.203 17.453 10.938 1 95.31 165 GLU B CA 1
ATOM 4314 C C . GLU B 1 165 ? 19.75 17.891 11.055 1 95.31 165 GLU B C 1
ATOM 4316 O O . GLU B 1 165 ? 19.391 18.656 11.953 1 95.31 165 GLU B O 1
ATOM 4321 N N . ALA B 1 166 ? 18.984 17.453 10.156 1 97.44 166 ALA B N 1
ATOM 4322 C CA . ALA B 1 166 ? 17.547 17.75 10.062 1 97.44 166 ALA B CA 1
ATOM 4323 C C . ALA B 1 166 ? 16.766 16.547 9.531 1 97.44 166 ALA B C 1
ATOM 4325 O O . ALA B 1 166 ? 17.359 15.633 8.945 1 97.44 166 ALA B O 1
ATOM 4326 N N . CYS B 1 167 ? 15.539 16.516 9.797 1 98 167 CYS B N 1
ATOM 4327 C CA . CYS B 1 167 ? 14.68 15.453 9.281 1 98 167 CYS B CA 1
ATOM 4328 C C . CYS B 1 167 ? 13.508 16.031 8.5 1 98 167 CYS B C 1
ATOM 4330 O O . CYS B 1 167 ? 13.336 17.25 8.43 1 98 167 CYS B O 1
ATOM 4332 N N . VAL B 1 168 ? 12.891 15.164 7.789 1 98.81 168 VAL B N 1
ATOM 4333 C CA . VAL B 1 168 ? 11.656 15.492 7.09 1 98.81 168 VAL B CA 1
ATOM 4334 C C . VAL B 1 168 ? 10.453 14.992 7.887 1 98.81 168 VAL B C 1
ATOM 4336 O O . VAL B 1 168 ? 10.461 13.867 8.391 1 98.81 168 VAL B O 1
ATOM 4339 N N . VAL B 1 169 ? 9.469 15.828 8.07 1 98.88 169 VAL B N 1
ATOM 4340 C CA . VAL B 1 169 ? 8.227 15.469 8.75 1 98.88 169 VAL B CA 1
ATOM 4341 C C . VAL B 1 169 ? 7.066 15.477 7.762 1 98.88 169 VAL B C 1
ATOM 4343 O O . VAL B 1 169 ? 6.766 16.516 7.16 1 98.88 169 VAL B O 1
ATOM 4346 N N . ALA B 1 170 ? 6.496 14.344 7.574 1 98.81 170 ALA B N 1
ATOM 4347 C CA . ALA B 1 170 ? 5.371 14.219 6.652 1 98.81 170 ALA B CA 1
ATOM 4348 C C . ALA B 1 170 ? 4.086 13.867 7.398 1 98.81 170 ALA B C 1
ATOM 4350 O O . ALA B 1 170 ? 4.078 12.969 8.242 1 98.81 170 ALA B O 1
ATOM 4351 N N . PHE B 1 171 ? 3.057 14.578 7.094 1 98.56 171 PHE B N 1
ATOM 4352 C CA . PHE B 1 171 ? 1.771 14.367 7.746 1 98.56 171 PHE B CA 1
ATOM 4353 C C . PHE B 1 171 ? 0.797 13.664 6.809 1 98.56 171 PHE B C 1
ATOM 4355 O O . PHE B 1 171 ? 0.801 13.906 5.602 1 98.56 171 PHE B O 1
ATOM 4362 N N . THR B 1 172 ? -0.012 12.812 7.371 1 98 172 THR B N 1
ATOM 4363 C CA . THR B 1 172 ? -1.125 12.195 6.652 1 98 172 THR B CA 1
ATOM 4364 C C . THR B 1 172 ? -2.283 11.906 7.602 1 98 172 THR B C 1
ATOM 4366 O O . THR B 1 172 ? -2.088 11.797 8.812 1 98 172 THR B O 1
ATOM 4369 N N . GLY B 1 173 ? -3.461 11.969 7.109 1 97.38 173 GLY B N 1
ATOM 4370 C CA . GLY B 1 173 ? -4.605 11.508 7.871 1 97.38 173 GLY B CA 1
ATOM 4371 C C . GLY B 1 173 ? -4.812 10.008 7.785 1 97.38 173 GLY B C 1
ATOM 4372 O O . GLY B 1 173 ? -4.152 9.328 6.996 1 97.38 173 GLY B O 1
ATOM 4373 N N . ASP B 1 174 ? -5.73 9.492 8.672 1 97.12 174 ASP B N 1
ATOM 4374 C CA . ASP B 1 174 ? -6.043 8.07 8.641 1 97.12 174 ASP B CA 1
ATOM 4375 C C . ASP B 1 174 ? -6.531 7.641 7.258 1 97.12 174 ASP B C 1
ATOM 4377 O O . ASP B 1 174 ? -6.203 6.547 6.789 1 97.12 174 ASP B O 1
ATOM 4381 N N . GLY B 1 175 ? -7.328 8.477 6.609 1 95.75 175 GLY B N 1
ATOM 4382 C CA . GLY B 1 175 ? -7.789 8.141 5.273 1 95.75 175 GLY B CA 1
ATOM 4383 C C . GLY B 1 175 ? -6.66 7.926 4.285 1 95.75 175 GLY B C 1
ATOM 4384 O O . GLY B 1 175 ? -6.754 7.066 3.406 1 95.75 175 GLY B O 1
ATOM 4385 N N . GLY B 1 176 ? -5.633 8.719 4.398 1 96.19 176 GLY B N 1
ATOM 4386 C CA . GLY B 1 176 ? -4.492 8.625 3.5 1 96.19 176 GLY B CA 1
ATOM 4387 C C . GLY B 1 176 ? -3.723 7.32 3.643 1 96.19 176 GLY B C 1
ATOM 4388 O O . GLY B 1 176 ? -2.955 6.949 2.756 1 96.19 176 GLY B O 1
ATOM 4389 N N . THR B 1 177 ? -3.889 6.578 4.719 1 96.19 177 THR B N 1
ATOM 4390 C CA . THR B 1 177 ? -3.145 5.352 4.98 1 96.19 177 THR B CA 1
ATOM 4391 C C . THR B 1 177 ? -3.691 4.199 4.145 1 96.19 177 THR B C 1
ATOM 4393 O O . THR B 1 177 ? -3.09 3.123 4.09 1 96.19 177 THR B O 1
ATOM 4396 N N . SER B 1 178 ? -4.801 4.414 3.479 1 92.94 178 SER B N 1
ATOM 4397 C CA . SER B 1 178 ? -5.391 3.404 2.605 1 92.94 178 SER B CA 1
ATOM 4398 C C . SER B 1 178 ? -5.016 3.648 1.146 1 92.94 178 SER B C 1
ATOM 4400 O O . SER B 1 178 ? -5.43 2.898 0.26 1 92.94 178 SER B O 1
ATOM 4402 N N . GLU B 1 179 ? -4.254 4.688 0.935 1 93 179 GLU B N 1
ATOM 4403 C CA . GLU B 1 179 ? -3.822 5.008 -0.421 1 93 179 GLU B CA 1
ATOM 4404 C C . GLU B 1 179 ? -2.506 4.316 -0.762 1 93 179 GLU B C 1
ATOM 4406 O O . GLU B 1 179 ? -1.68 4.074 0.12 1 93 179 GLU B O 1
ATOM 4411 N N . GLY B 1 180 ? -2.266 4.023 -2.045 1 93.5 180 GLY B N 1
ATOM 4412 C CA . GLY B 1 180 ? -1.048 3.375 -2.508 1 93.5 180 GLY B CA 1
ATOM 4413 C C . GLY B 1 180 ? 0.209 4.152 -2.168 1 93.5 180 GLY B C 1
ATOM 4414 O O . GLY B 1 180 ? 1.238 3.566 -1.832 1 93.5 180 GLY B O 1
ATOM 4415 N N . ASP B 1 181 ? 0.152 5.445 -2.221 1 95.56 181 ASP B N 1
ATOM 4416 C CA . ASP B 1 181 ? 1.316 6.297 -1.995 1 95.56 181 ASP B CA 1
ATOM 4417 C C . ASP B 1 181 ? 1.807 6.188 -0.553 1 95.56 181 ASP B C 1
ATOM 4419 O O . ASP B 1 181 ? 2.996 6.359 -0.281 1 95.56 181 ASP B O 1
ATOM 4423 N N . PHE B 1 182 ? 0.842 5.934 0.326 1 97.88 182 PHE B N 1
ATOM 4424 C CA . PHE B 1 182 ? 1.237 5.711 1.711 1 97.88 182 PHE B CA 1
ATOM 4425 C C . PHE B 1 182 ? 2.219 4.547 1.812 1 97.88 182 PHE B C 1
ATOM 4427 O O . PHE B 1 182 ? 3.289 4.684 2.41 1 97.88 182 PHE B O 1
ATOM 4434 N N . HIS B 1 183 ? 1.919 3.537 1.192 1 96.31 183 HIS B N 1
ATOM 4435 C CA . HIS B 1 183 ? 2.715 2.316 1.24 1 96.31 183 HIS B CA 1
ATOM 4436 C C . HIS B 1 183 ? 4.035 2.49 0.5 1 96.31 183 HIS B C 1
ATOM 4438 O O . HIS B 1 183 ? 5.09 2.076 0.992 1 96.31 183 HIS B O 1
ATOM 4444 N N . ALA B 1 184 ? 3.959 3.059 -0.633 1 96.12 184 ALA B N 1
ATOM 4445 C CA . ALA B 1 184 ? 5.172 3.301 -1.41 1 96.12 184 ALA B CA 1
ATOM 4446 C C . ALA B 1 184 ? 6.137 4.211 -0.652 1 96.12 184 ALA B C 1
ATOM 4448 O O . ALA B 1 184 ? 7.34 3.945 -0.601 1 96.12 184 ALA B O 1
ATOM 4449 N N . GLY B 1 185 ? 5.602 5.312 -0.097 1 97.81 185 GLY B N 1
ATOM 4450 C CA . GLY B 1 185 ? 6.426 6.262 0.636 1 97.81 185 GLY B CA 1
ATOM 4451 C C . GLY B 1 185 ? 7.137 5.637 1.823 1 97.81 185 GLY B C 1
ATOM 4452 O O . GLY B 1 185 ? 8.352 5.801 1.981 1 97.81 185 GLY B O 1
ATOM 4453 N N . LEU B 1 186 ? 6.383 4.918 2.676 1 98.19 186 LEU B N 1
ATOM 4454 C CA . LEU B 1 186 ? 6.969 4.297 3.861 1 98.19 186 LEU B CA 1
ATOM 4455 C C . LEU B 1 186 ? 7.98 3.227 3.471 1 98.19 186 LEU B C 1
ATOM 4457 O O . LEU B 1 186 ? 9.07 3.154 4.051 1 98.19 186 LEU B O 1
ATOM 4461 N N . ASN B 1 187 ? 7.648 2.408 2.494 1 97.25 187 ASN B N 1
ATOM 4462 C CA . ASN B 1 187 ? 8.555 1.35 2.053 1 97.25 187 ASN B CA 1
ATOM 4463 C C . ASN B 1 187 ? 9.867 1.917 1.52 1 97.25 187 ASN B C 1
ATOM 4465 O O . ASN B 1 187 ? 10.938 1.413 1.846 1 97.25 187 ASN B O 1
ATOM 4469 N N . PHE B 1 188 ? 9.766 2.916 0.697 1 96.88 188 PHE B N 1
ATOM 4470 C CA . PHE B 1 188 ? 10.961 3.527 0.128 1 96.88 188 PHE B CA 1
ATOM 4471 C C . PHE B 1 188 ? 11.828 4.145 1.22 1 96.88 188 PHE B C 1
ATOM 4473 O O . PHE B 1 188 ? 13.055 4.031 1.188 1 96.88 188 PHE B O 1
ATOM 4480 N N . ALA B 1 189 ? 11.172 4.844 2.129 1 98.25 189 ALA B N 1
ATOM 4481 C CA . ALA B 1 189 ? 11.914 5.445 3.232 1 98.25 189 ALA B CA 1
ATOM 4482 C C . ALA B 1 189 ? 12.648 4.387 4.043 1 98.25 189 ALA B C 1
ATOM 4484 O O . ALA B 1 189 ? 13.805 4.582 4.438 1 98.25 189 ALA B O 1
ATOM 4485 N N . ALA B 1 190 ? 12 3.287 4.316 1 97.81 190 ALA B N 1
ATOM 4486 C CA . ALA B 1 190 ? 12.594 2.201 5.094 1 97.81 190 ALA B CA 1
ATOM 4487 C C . ALA B 1 190 ? 13.797 1.607 4.371 1 97.81 190 ALA B C 1
ATOM 4489 O O . ALA B 1 190 ? 14.867 1.464 4.961 1 97.81 190 ALA B O 1
ATOM 4490 N N . VAL B 1 191 ? 13.664 1.312 3.111 1 96.94 191 VAL B N 1
ATOM 4491 C CA . VAL B 1 191 ? 14.688 0.629 2.328 1 96.94 191 VAL B CA 1
ATOM 4492 C C . VAL B 1 191 ? 15.898 1.545 2.146 1 96.94 191 VAL B C 1
ATOM 4494 O O . VAL B 1 191 ? 17.047 1.087 2.172 1 96.94 191 VAL B O 1
ATOM 4497 N N . MET B 1 192 ? 15.641 2.838 1.99 1 96.56 192 MET B N 1
ATOM 4498 C CA . MET B 1 192 ? 16.719 3.793 1.729 1 96.56 192 MET B CA 1
ATOM 4499 C C . MET B 1 192 ? 17.266 4.371 3.031 1 96.56 192 MET B C 1
ATOM 4501 O O . MET B 1 192 ? 18.141 5.227 3.014 1 96.56 192 MET B O 1
ATOM 4505 N N . ASP B 1 193 ? 16.719 3.883 4.133 1 96.38 193 ASP B N 1
ATOM 4506 C CA . ASP B 1 193 ? 17.109 4.453 5.418 1 96.38 193 ASP B CA 1
ATOM 4507 C C . ASP B 1 193 ? 17.016 5.977 5.391 1 96.38 193 ASP B C 1
ATOM 4509 O O . ASP B 1 193 ? 17.984 6.66 5.73 1 96.38 193 ASP B O 1
ATOM 4513 N N . ALA B 1 194 ? 15.891 6.496 4.984 1 97.38 194 ALA B N 1
ATOM 4514 C CA . ALA B 1 194 ? 15.688 7.938 4.879 1 97.38 194 ALA B CA 1
ATOM 4515 C C . ALA B 1 194 ? 15.164 8.516 6.188 1 97.38 194 ALA B C 1
ATOM 4517 O O . ALA B 1 194 ? 14.312 7.91 6.848 1 97.38 194 ALA B O 1
ATOM 4518 N N . PRO B 1 195 ? 15.672 9.648 6.602 1 98.31 195 PRO B N 1
ATOM 4519 C CA . PRO B 1 195 ? 15.273 10.25 7.879 1 98.31 195 PRO B CA 1
ATOM 4520 C C . PRO B 1 195 ? 13.93 10.961 7.805 1 98.31 195 PRO B C 1
ATOM 4522 O O . PRO B 1 195 ? 13.867 12.195 7.898 1 98.31 195 PRO B O 1
ATOM 4525 N N . VAL B 1 196 ? 12.93 10.25 7.762 1 98.81 196 VAL B N 1
ATOM 4526 C CA . VAL B 1 196 ? 11.57 10.781 7.695 1 98.81 196 VAL B CA 1
ATOM 4527 C C . VAL B 1 196 ? 10.828 10.469 8.992 1 98.81 196 VAL B C 1
ATOM 4529 O O . VAL B 1 196 ? 10.906 9.352 9.508 1 98.81 196 VAL B O 1
ATOM 4532 N N . LEU B 1 197 ? 10.234 11.414 9.531 1 98.88 197 LEU B N 1
ATOM 4533 C CA . LEU B 1 197 ? 9.234 11.258 10.578 1 98.88 197 LEU B CA 1
ATOM 4534 C C . LEU B 1 197 ? 7.82 11.312 10 1 98.88 197 LEU B C 1
ATOM 4536 O O . LEU B 1 197 ? 7.332 12.398 9.664 1 98.88 197 LEU B O 1
ATOM 4540 N N . PHE B 1 198 ? 7.219 10.117 9.875 1 98.88 198 PHE B N 1
ATOM 4541 C CA . PHE B 1 198 ? 5.836 10.062 9.414 1 98.88 198 PHE B CA 1
ATOM 4542 C C . PHE B 1 198 ? 4.867 10.258 10.57 1 98.88 198 PHE B C 1
ATOM 4544 O O . PHE B 1 198 ? 4.941 9.547 11.57 1 98.88 198 PHE B O 1
ATOM 4551 N N . ILE B 1 199 ? 3.963 11.164 10.438 1 98.88 199 ILE B N 1
ATOM 4552 C CA . ILE B 1 199 ? 2.949 11.398 11.461 1 98.88 199 ILE B CA 1
ATOM 4553 C C . ILE B 1 199 ? 1.559 11.188 10.859 1 98.88 199 ILE B C 1
ATOM 4555 O O . ILE B 1 199 ? 1.152 11.914 9.953 1 98.88 199 ILE B O 1
ATOM 4559 N N . CYS B 1 200 ? 0.899 10.203 11.336 1 98.75 200 CYS B N 1
ATOM 4560 C CA . CYS B 1 200 ? -0.494 9.977 10.969 1 98.75 200 CYS B CA 1
ATOM 4561 C C . CYS B 1 200 ? -1.436 10.617 11.984 1 98.75 200 CYS B C 1
ATOM 4563 O O . CYS B 1 200 ? -1.509 10.172 13.125 1 98.75 200 CYS B O 1
ATOM 4565 N N . ARG B 1 201 ? -2.074 11.648 11.578 1 98.25 201 ARG B N 1
ATOM 4566 C CA . ARG B 1 201 ? -3.172 12.203 12.359 1 98.25 201 ARG B CA 1
ATOM 4567 C C . ARG B 1 201 ? -4.426 11.344 12.227 1 98.25 201 ARG B C 1
ATOM 4569 O O . ARG B 1 201 ? -5.191 11.508 11.273 1 98.25 201 ARG B O 1
ATOM 4576 N N . ASN B 1 202 ? -4.605 10.445 13.141 1 98.12 202 ASN B N 1
ATOM 4577 C CA . ASN B 1 202 ? -5.785 9.586 13.148 1 98.12 202 ASN B CA 1
ATOM 4578 C C . ASN B 1 202 ? -6.934 10.227 13.93 1 98.12 202 ASN B C 1
ATOM 4580 O O . ASN B 1 202 ? -7.109 9.953 15.117 1 98.12 202 ASN B O 1
ATOM 4584 N N . ASN B 1 203 ? -7.715 10.992 13.188 1 96.88 203 ASN B N 1
ATOM 4585 C CA . ASN B 1 203 ? -8.812 11.695 13.852 1 96.88 203 ASN B CA 1
ATOM 4586 C C . ASN B 1 203 ? -10.125 10.938 13.703 1 96.88 203 ASN B C 1
ATOM 4588 O O . ASN B 1 203 ? -11.195 11.492 13.953 1 96.88 203 ASN B O 1
ATOM 4592 N N . GLY B 1 204 ? -10.031 9.727 13.203 1 95.56 204 GLY B N 1
ATOM 4593 C CA . GLY B 1 204 ? -11.156 8.805 13.219 1 95.56 204 GLY B CA 1
ATOM 4594 C C . GLY B 1 204 ? -11.953 8.82 11.93 1 95.56 204 GLY B C 1
ATOM 4595 O O . GLY B 1 204 ? -12.797 7.949 11.711 1 95.56 204 GLY B O 1
ATOM 4596 N N . TRP B 1 205 ? -11.641 9.844 11.062 1 93.62 205 TRP B N 1
ATOM 4597 C CA . TRP B 1 205 ? -12.5 10 9.898 1 93.62 205 TRP B CA 1
ATOM 4598 C C . TRP B 1 205 ? -11.695 10.445 8.68 1 93.62 205 TRP B C 1
ATOM 4600 O O . TRP B 1 205 ? -10.93 11.406 8.75 1 93.62 205 TRP B O 1
ATOM 4610 N N . ALA B 1 206 ? -11.93 9.703 7.531 1 92.75 206 ALA B N 1
ATOM 4611 C CA . ALA B 1 206 ? -11.594 10.359 6.27 1 92.75 206 ALA B CA 1
ATOM 4612 C C . ALA B 1 206 ? -12.578 11.484 5.949 1 92.75 206 ALA B C 1
ATOM 4614 O O . ALA B 1 206 ? -12.922 12.281 6.824 1 92.75 206 ALA B O 1
ATOM 4615 N N . ILE B 1 207 ? -13.047 11.625 4.73 1 89.88 207 ILE B N 1
ATOM 4616 C CA . ILE B 1 207 ? -14.078 12.625 4.492 1 89.88 207 ILE B CA 1
ATOM 4617 C C . ILE B 1 207 ? -15.352 12.242 5.234 1 89.88 207 ILE B C 1
ATOM 4619 O O . ILE B 1 207 ? -15.758 12.914 6.184 1 89.88 207 ILE B O 1
ATOM 4623 N N . SER B 1 208 ? -15.906 11.094 4.969 1 91.38 208 SER B N 1
ATOM 4624 C CA . SER B 1 208 ? -17.141 10.617 5.562 1 91.38 208 SER B CA 1
ATOM 4625 C C . SER B 1 208 ? -17.031 9.156 5.98 1 91.38 208 SER B C 1
ATOM 4627 O O . SER B 1 208 ? -18.016 8.547 6.402 1 91.38 208 SER B O 1
ATOM 4629 N N . THR B 1 209 ? -15.906 8.562 5.863 1 92.69 209 THR B N 1
ATOM 4630 C CA . THR B 1 209 ? -15.688 7.152 6.156 1 92.69 209 THR B CA 1
ATOM 4631 C C . THR B 1 209 ? -14.992 6.98 7.504 1 92.69 209 THR B C 1
ATOM 4633 O O . THR B 1 209 ? -13.867 7.445 7.691 1 92.69 209 THR B O 1
ATOM 4636 N N . PRO B 1 210 ? -15.656 6.328 8.43 1 94.19 210 PRO B N 1
ATOM 4637 C CA . PRO B 1 210 ? -15.008 6.078 9.719 1 94.19 210 PRO B CA 1
ATOM 4638 C C . PRO B 1 210 ? -13.875 5.059 9.625 1 94.19 210 PRO B C 1
ATOM 4640 O O . PRO B 1 210 ? -13.836 4.266 8.68 1 94.19 210 PRO B O 1
ATOM 4643 N N . ILE B 1 211 ? -12.977 5.004 10.539 1 93.5 211 ILE B N 1
ATOM 4644 C CA . ILE B 1 211 ? -11.812 4.129 10.508 1 93.5 211 ILE B CA 1
ATOM 4645 C C . ILE B 1 211 ? -12.266 2.67 10.508 1 93.5 211 ILE B C 1
ATOM 4647 O O . ILE B 1 211 ? -11.586 1.809 9.938 1 93.5 211 ILE B O 1
ATOM 4651 N N . SER B 1 212 ? -13.414 2.35 11.109 1 91.69 212 SER B N 1
ATOM 4652 C CA . SER B 1 212 ? -13.914 0.979 11.156 1 91.69 212 SER B CA 1
ATOM 4653 C C . SER B 1 212 ? -14.227 0.45 9.766 1 91.69 212 SER B C 1
ATOM 4655 O O . SER B 1 212 ? -14.289 -0.763 9.555 1 91.69 212 SER B O 1
ATOM 4657 N N . GLU B 1 213 ? -14.414 1.357 8.875 1 94.25 213 GLU B N 1
ATOM 4658 C CA . GLU B 1 213 ? -14.703 0.981 7.492 1 94.25 213 GLU B CA 1
ATOM 4659 C C . GLU B 1 213 ? -13.477 1.179 6.605 1 94.25 213 GLU B C 1
ATOM 4661 O O . GLU B 1 213 ? -13.531 0.944 5.398 1 94.25 213 GLU B O 1
ATOM 4666 N N . GLN B 1 214 ? -12.406 1.574 7.207 1 94.19 214 GLN B N 1
ATOM 4667 C CA . GLN B 1 214 ? -11.195 1.854 6.441 1 94.19 214 GLN B CA 1
ATOM 4668 C C . GLN B 1 214 ? -10.203 0.698 6.535 1 94.19 214 GLN B C 1
ATOM 4670 O O . GLN B 1 214 ? -9.555 0.349 5.551 1 94.19 214 GLN B O 1
ATOM 4675 N N . PHE B 1 215 ? -9.984 0.137 7.641 1 94.75 215 PHE B N 1
ATOM 4676 C CA . PHE B 1 215 ? -9.039 -0.952 7.863 1 94.75 215 PHE B CA 1
ATOM 4677 C C . PHE B 1 215 ? -9.438 -1.772 9.086 1 94.75 215 PHE B C 1
ATOM 4679 O O . PHE B 1 215 ? -10.219 -1.312 9.922 1 94.75 215 PHE B O 1
ATOM 4686 N N . ARG B 1 216 ? -8.922 -2.959 9.234 1 95.31 216 ARG B N 1
ATOM 4687 C CA . ARG B 1 216 ? -9.234 -3.867 10.336 1 95.31 216 ARG B CA 1
ATOM 4688 C C . ARG B 1 216 ? -8.07 -3.959 11.32 1 95.31 216 ARG B C 1
ATOM 4690 O O . ARG B 1 216 ? -8.203 -4.551 12.391 1 95.31 216 ARG B O 1
ATOM 4697 N N . SER B 1 217 ? -6.957 -3.396 11 1 94.44 217 SER B N 1
ATOM 4698 C CA . SER B 1 217 ? -5.766 -3.465 11.836 1 94.44 217 SER B CA 1
ATOM 4699 C C . SER B 1 217 ? -5.938 -2.648 13.117 1 94.44 217 SER B C 1
ATOM 4701 O O . SER B 1 217 ? -6.855 -1.829 13.211 1 94.44 217 SER B O 1
ATOM 4703 N N . ASP B 1 218 ? -5.145 -2.912 14.094 1 95.19 218 ASP B N 1
ATOM 4704 C CA . ASP B 1 218 ? -5.094 -2.109 15.312 1 95.19 218 ASP B CA 1
ATOM 4705 C C . ASP B 1 218 ? -4.5 -0.729 15.031 1 95.19 218 ASP B C 1
ATOM 4707 O O . ASP B 1 218 ? -3.414 -0.405 15.523 1 95.19 218 ASP B O 1
ATOM 4711 N N . GLY B 1 219 ? -5.312 0.046 14.258 1 95.31 219 GLY B N 1
ATOM 4712 C CA . GLY B 1 219 ? -4.863 1.373 13.875 1 95.31 219 GLY B CA 1
ATOM 4713 C C . GLY B 1 219 ? -3.77 1.35 12.82 1 95.31 219 GLY B C 1
ATOM 4714 O O . GLY B 1 219 ? -3.703 0.425 12.016 1 95.31 219 GLY B O 1
ATOM 4715 N N . VAL B 1 220 ? -3.064 2.48 12.805 1 97.38 220 VAL B N 1
ATOM 4716 C CA . VAL B 1 220 ? -2.045 2.68 11.781 1 97.38 220 VAL B CA 1
ATOM 4717 C C . VAL B 1 220 ? -0.676 2.283 12.328 1 97.38 220 VAL B C 1
ATOM 4719 O O . VAL B 1 220 ? 0.215 1.895 11.57 1 97.38 220 VAL B O 1
ATOM 4722 N N . VAL B 1 221 ? -0.535 2.293 13.625 1 97.69 221 VAL B N 1
ATOM 4723 C CA . VAL B 1 221 ? 0.751 2.121 14.297 1 97.69 221 VAL B CA 1
ATOM 4724 C C . VAL B 1 221 ? 1.337 0.755 13.945 1 97.69 221 VAL B C 1
ATOM 4726 O O . VAL B 1 221 ? 2.551 0.618 13.773 1 97.69 221 VAL B O 1
ATOM 4729 N N . VAL B 1 222 ? 0.534 -0.26 13.758 1 95.44 222 VAL B N 1
ATOM 4730 C CA . VAL B 1 222 ? 1.003 -1.626 13.555 1 95.44 222 VAL B CA 1
ATOM 4731 C C . VAL B 1 222 ? 1.512 -1.789 12.125 1 95.44 222 V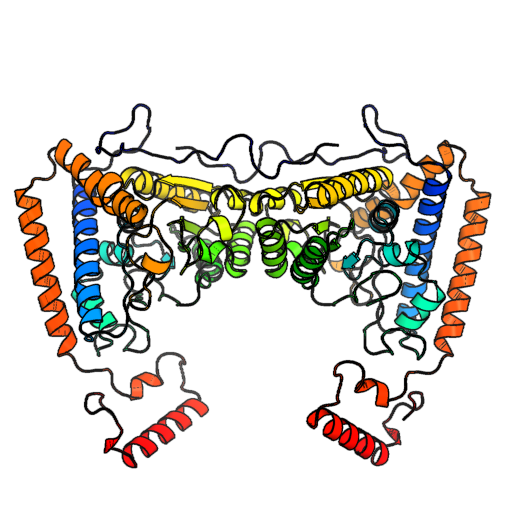AL B C 1
ATOM 4733 O O . VAL B 1 222 ? 2.182 -2.775 11.805 1 95.44 222 VAL B O 1
ATOM 4736 N N . LYS B 1 223 ? 1.166 -0.844 11.281 1 96.25 223 LYS B N 1
ATOM 4737 C CA . LYS B 1 223 ? 1.642 -0.899 9.906 1 96.25 223 LYS B CA 1
ATOM 4738 C C . LYS B 1 223 ? 3.148 -0.664 9.836 1 96.25 223 LYS B C 1
ATOM 4740 O O . LYS B 1 223 ? 3.793 -1.027 8.852 1 96.25 223 LYS B O 1
ATOM 4745 N N . GLY B 1 224 ? 3.715 -0.004 10.844 1 96.88 224 GLY B N 1
ATOM 4746 C CA . GLY B 1 224 ? 5.148 0.244 10.867 1 96.88 224 GLY B CA 1
ATOM 4747 C C . GLY B 1 224 ? 5.973 -1.014 10.68 1 96.88 224 GLY B C 1
ATOM 4748 O O . GLY B 1 224 ? 6.898 -1.039 9.867 1 96.88 224 GLY B O 1
ATOM 4749 N N . GLN B 1 225 ? 5.621 -2.07 11.344 1 94 225 GLN B N 1
ATOM 4750 C CA . GLN B 1 225 ? 6.367 -3.322 11.273 1 94 225 GLN B CA 1
ATOM 4751 C C . GLN B 1 225 ? 6.297 -3.928 9.875 1 94 225 GLN B C 1
ATOM 4753 O O . GLN B 1 225 ? 7.227 -4.617 9.445 1 94 225 GLN B O 1
ATOM 4758 N N . ALA B 1 226 ? 5.227 -3.676 9.242 1 95.38 226 ALA B N 1
ATOM 4759 C CA . ALA B 1 226 ? 5.062 -4.18 7.879 1 95.38 226 ALA B CA 1
ATOM 4760 C C . ALA B 1 226 ? 6.102 -3.576 6.938 1 95.38 226 ALA B C 1
ATOM 4762 O O . ALA B 1 226 ? 6.324 -4.086 5.84 1 95.38 226 ALA B O 1
ATOM 4763 N N . TYR B 1 227 ? 6.758 -2.498 7.383 1 96.62 227 TYR B N 1
ATOM 4764 C CA . TYR B 1 227 ? 7.766 -1.83 6.566 1 96.62 227 TYR B CA 1
ATOM 4765 C C . TYR B 1 227 ? 9.117 -1.814 7.266 1 96.62 227 TYR B C 1
ATOM 4767 O O . TYR B 1 227 ? 10.086 -1.248 6.754 1 96.62 227 TYR B O 1
ATOM 4775 N N . GLY B 1 228 ? 9.172 -2.387 8.438 1 96.69 228 GLY B N 1
ATOM 4776 C CA . GLY B 1 228 ? 10.398 -2.297 9.211 1 96.69 228 GLY B CA 1
ATOM 4777 C C . GLY B 1 228 ? 10.648 -0.91 9.773 1 96.69 228 GLY B C 1
ATOM 4778 O O . GLY B 1 228 ? 11.781 -0.43 9.773 1 96.69 228 GLY B O 1
ATOM 4779 N N . ILE B 1 229 ? 9.641 -0.286 10.203 1 98.19 229 ILE B N 1
ATOM 4780 C CA . ILE B 1 229 ? 9.734 1.077 10.719 1 98.19 229 ILE B CA 1
ATOM 4781 C C . ILE B 1 229 ? 9.312 1.107 12.188 1 98.19 229 ILE B C 1
ATOM 4783 O O . ILE B 1 229 ? 8.25 0.592 12.539 1 98.19 229 ILE B O 1
ATOM 4787 N N . ARG B 1 230 ? 10.156 1.662 13.023 1 98.06 230 ARG B N 1
ATOM 4788 C CA . ARG B 1 230 ? 9.805 1.905 14.422 1 98.06 230 ARG B CA 1
ATOM 4789 C C . ARG B 1 230 ? 8.594 2.826 14.523 1 98.06 230 ARG B C 1
ATOM 4791 O O . ARG B 1 230 ? 8.477 3.795 13.766 1 98.06 230 ARG B O 1
ATOM 4798 N N . SER B 1 231 ? 7.66 2.51 15.461 1 98.5 231 SER B N 1
ATOM 4799 C CA . SER B 1 231 ? 6.406 3.254 15.492 1 98.5 231 SER B CA 1
ATOM 4800 C C . SER B 1 231 ? 5.934 3.48 16.922 1 98.5 231 SER B C 1
ATOM 4802 O O . SER B 1 231 ? 6.371 2.789 17.844 1 98.5 231 SER B O 1
ATOM 4804 N N . ILE B 1 232 ? 5.074 4.395 17.125 1 98.69 232 ILE B N 1
ATOM 4805 C CA . ILE B 1 232 ? 4.488 4.668 18.438 1 98.69 232 ILE B CA 1
ATOM 4806 C C . ILE B 1 232 ? 3.088 5.25 18.266 1 98.69 232 ILE B C 1
ATOM 4808 O O . ILE B 1 232 ? 2.814 5.945 17.281 1 98.69 232 ILE B O 1
ATOM 4812 N N . ARG B 1 233 ? 2.199 4.871 19.172 1 98.5 233 ARG B N 1
ATOM 4813 C CA . ARG B 1 233 ? 0.878 5.48 19.297 1 98.5 233 ARG B CA 1
ATOM 4814 C C . ARG B 1 233 ? 0.843 6.488 20.453 1 98.5 233 ARG B C 1
ATOM 4816 O O . ARG B 1 233 ? 1.263 6.176 21.562 1 98.5 233 ARG B O 1
ATOM 4823 N N . VAL B 1 234 ? 0.37 7.676 20.172 1 98.5 234 VAL B N 1
ATOM 4824 C CA . VAL B 1 234 ? 0.352 8.727 21.172 1 98.5 234 VAL B CA 1
ATOM 4825 C C . VAL B 1 234 ? -1.025 9.391 21.203 1 98.5 234 VAL B C 1
ATOM 4827 O O . VAL B 1 234 ? -1.73 9.422 20.203 1 98.5 234 VAL B O 1
ATOM 4830 N N . ASP B 1 235 ? -1.421 9.859 22.344 1 98.31 235 ASP B N 1
ATOM 4831 C CA . ASP B 1 235 ? -2.627 10.672 22.469 1 98.31 235 ASP B CA 1
ATOM 4832 C C . ASP B 1 235 ? -2.426 12.047 21.844 1 98.31 235 ASP B C 1
ATOM 4834 O O . ASP B 1 235 ? -1.808 12.93 22.438 1 98.31 235 ASP B O 1
ATOM 4838 N N . GLY B 1 236 ? -3.037 12.211 20.703 1 98.56 236 GLY B N 1
ATOM 4839 C CA . GLY B 1 236 ? -2.854 13.43 19.938 1 98.56 236 GLY B CA 1
ATOM 4840 C C . GLY B 1 236 ? -3.498 14.641 20.562 1 98.56 236 GLY B C 1
ATOM 4841 O O . GLY B 1 236 ? -3.219 15.781 20.172 1 98.56 236 GLY B O 1
ATOM 4842 N N . ASN B 1 237 ? -4.297 14.438 21.578 1 98.31 237 ASN B N 1
ATOM 4843 C CA . ASN B 1 237 ? -4.938 15.555 22.266 1 98.31 237 ASN B CA 1
ATOM 4844 C C . ASN B 1 237 ? -4.172 15.938 23.531 1 98.31 237 ASN B C 1
ATOM 4846 O O . ASN B 1 237 ? -4.57 16.859 24.25 1 98.31 237 ASN B O 1
ATOM 4850 N N . ASP B 1 238 ? -3.154 15.219 23.844 1 98.25 238 ASP B N 1
ATOM 4851 C CA . ASP B 1 238 ? -2.227 15.523 24.922 1 98.25 238 ASP B CA 1
ATOM 4852 C C . ASP B 1 238 ? -0.976 16.219 24.406 1 98.25 238 ASP B C 1
ATOM 4854 O O . ASP B 1 238 ? -0.027 15.57 23.969 1 98.25 238 ASP B O 1
ATOM 4858 N N . ALA B 1 239 ? -0.957 17.516 24.562 1 98.25 239 ALA B N 1
ATOM 4859 C CA . ALA B 1 239 ? 0.104 18.328 23.984 1 98.25 239 ALA B CA 1
ATOM 4860 C C . ALA B 1 239 ? 1.473 17.906 24.516 1 98.25 239 ALA B C 1
ATOM 4862 O O . ALA B 1 239 ? 2.455 17.891 23.766 1 98.25 239 ALA B O 1
ATOM 4863 N N . LEU B 1 240 ? 1.537 17.578 25.75 1 97.94 240 LEU B N 1
ATOM 4864 C CA . LEU B 1 240 ? 2.816 17.188 26.328 1 97.94 240 LEU B CA 1
ATOM 4865 C C . LEU B 1 240 ? 3.252 15.82 25.797 1 97.94 240 LEU B C 1
ATOM 4867 O O . LEU B 1 240 ? 4.438 15.594 25.547 1 97.94 240 LEU B O 1
ATOM 4871 N N . ALA B 1 241 ? 2.326 14.914 25.656 1 98.12 241 ALA B N 1
ATOM 4872 C CA . ALA B 1 241 ? 2.646 13.609 25.078 1 98.12 241 ALA B CA 1
ATOM 4873 C C . ALA B 1 241 ? 3.156 13.742 23.656 1 98.12 241 ALA B C 1
ATOM 4875 O O . ALA B 1 241 ? 4.133 13.094 23.266 1 98.12 241 ALA B O 1
ATOM 4876 N N . VAL B 1 242 ? 2.434 14.578 22.891 1 98.62 242 VAL B N 1
ATOM 4877 C CA . VAL B 1 242 ? 2.838 14.789 21.5 1 98.62 242 VAL B CA 1
ATOM 4878 C C . VAL B 1 242 ? 4.23 15.406 21.453 1 98.62 242 VAL B C 1
ATOM 4880 O O . VAL B 1 242 ? 5.105 14.938 20.719 1 98.62 242 VAL B O 1
ATOM 4883 N N . TYR B 1 243 ? 4.465 16.406 22.234 1 98.5 243 TYR B N 1
ATOM 4884 C CA . TYR B 1 243 ? 5.754 17.094 22.281 1 98.5 243 TYR B CA 1
ATOM 4885 C C . TYR B 1 243 ? 6.879 16.109 22.594 1 98.5 243 TYR B C 1
ATOM 4887 O O . TYR B 1 243 ? 7.891 16.078 21.875 1 98.5 243 TYR B O 1
ATOM 4895 N N . ASN B 1 244 ? 6.711 15.375 23.594 1 98.19 244 ASN B N 1
ATOM 4896 C CA . ASN B 1 244 ? 7.746 14.438 24.016 1 98.19 244 ASN B CA 1
ATOM 4897 C C . ASN B 1 244 ? 7.965 13.336 22.984 1 98.19 244 ASN B C 1
ATOM 4899 O O . ASN B 1 244 ? 9.102 12.938 22.734 1 98.19 244 ASN B O 1
ATOM 4903 N N . THR B 1 245 ? 6.887 12.836 22.438 1 98.5 245 THR B N 1
ATOM 4904 C CA . THR B 1 245 ? 6.984 11.797 21.422 1 98.5 245 THR B CA 1
ATOM 4905 C C . THR B 1 245 ? 7.762 12.297 20.203 1 98.5 245 THR B C 1
ATOM 4907 O O . THR B 1 245 ? 8.664 11.617 19.719 1 98.5 245 THR B O 1
ATOM 4910 N N . ILE B 1 246 ? 7.422 13.469 19.734 1 98.75 246 ILE B N 1
ATOM 4911 C CA . ILE B 1 246 ? 8.031 14.016 18.531 1 98.75 246 ILE B CA 1
ATOM 4912 C C . ILE B 1 246 ? 9.5 14.352 18.797 1 98.75 246 ILE B C 1
ATOM 4914 O O . ILE B 1 246 ? 10.359 14.133 17.938 1 98.75 246 ILE B O 1
ATOM 4918 N N . ARG B 1 247 ? 9.758 14.891 19.938 1 97.88 247 ARG B N 1
ATOM 4919 C CA . ARG B 1 247 ? 11.148 15.18 20.281 1 97.88 247 ARG B CA 1
ATOM 4920 C C . ARG B 1 247 ? 11.992 13.906 20.25 1 97.88 247 ARG B C 1
ATOM 4922 O O . ARG B 1 247 ? 13.07 13.891 19.656 1 97.88 247 ARG B O 1
ATOM 4929 N N . ALA B 1 248 ? 11.508 12.906 20.891 1 97.94 248 ALA B N 1
ATOM 4930 C CA . ALA B 1 248 ? 12.219 11.633 20.938 1 97.94 248 ALA B CA 1
ATOM 4931 C C . ALA B 1 248 ? 12.344 11.039 19.531 1 97.94 248 ALA B C 1
ATOM 4933 O O . ALA B 1 248 ? 13.414 10.555 19.156 1 97.94 248 ALA B O 1
ATOM 4934 N N . ALA B 1 249 ? 11.266 11.039 18.797 1 98.56 249 ALA B N 1
ATOM 4935 C CA . ALA B 1 249 ? 11.266 10.492 17.438 1 98.56 249 ALA B CA 1
ATOM 4936 C C . ALA B 1 249 ? 12.242 11.242 16.547 1 98.56 249 ALA B C 1
ATOM 4938 O O . ALA B 1 249 ? 12.961 10.625 15.75 1 98.56 249 ALA B O 1
ATOM 4939 N N . ARG B 1 250 ? 12.219 12.555 16.625 1 98.5 250 ARG B N 1
ATOM 4940 C CA . ARG B 1 250 ? 13.156 13.352 15.844 1 98.5 250 ARG B CA 1
ATOM 4941 C C . ARG B 1 250 ? 14.602 12.953 16.141 1 98.5 250 ARG B C 1
ATOM 4943 O O . ARG B 1 250 ? 15.406 12.812 15.211 1 98.5 250 ARG B O 1
ATOM 4950 N N . GLU B 1 251 ? 14.906 12.852 17.406 1 97.56 251 GLU B N 1
ATOM 4951 C CA . GLU B 1 251 ? 16.25 12.445 17.781 1 97.56 251 GLU B CA 1
ATOM 4952 C C . GLU B 1 251 ? 16.625 11.102 17.156 1 97.56 251 GLU B C 1
ATOM 4954 O O . GLU B 1 251 ? 17.734 10.93 16.656 1 97.56 251 GLU B O 1
ATOM 4959 N N . MET B 1 252 ? 15.742 10.211 17.203 1 97.62 252 MET B N 1
ATOM 4960 C CA . MET B 1 252 ? 15.969 8.883 16.641 1 97.62 252 MET B CA 1
ATOM 4961 C C . MET B 1 252 ? 16.219 8.977 15.141 1 97.62 252 MET B C 1
ATOM 4963 O O . MET B 1 252 ? 17.156 8.375 14.625 1 97.62 252 MET B O 1
ATOM 4967 N N . VAL B 1 253 ? 15.359 9.711 14.461 1 98.25 253 VAL B N 1
ATOM 4968 C CA . VAL B 1 253 ? 15.406 9.82 13.008 1 98.25 253 VAL B CA 1
ATOM 4969 C C . VAL B 1 253 ? 16.734 10.453 12.578 1 98.25 253 VAL B C 1
ATOM 4971 O O . VAL B 1 253 ? 17.344 10.016 11.609 1 98.25 253 VAL B O 1
ATOM 4974 N N . ILE B 1 254 ? 17.172 11.438 13.258 1 97.19 254 ILE B N 1
ATOM 4975 C CA . ILE B 1 254 ? 18.391 12.156 12.906 1 97.19 254 ILE B CA 1
ATOM 4976 C C . ILE B 1 254 ? 19.609 11.281 13.203 1 97.19 254 ILE B C 1
ATOM 4978 O O . ILE B 1 254 ? 20.516 11.172 12.383 1 97.19 254 ILE B O 1
ATOM 4982 N N . HIS B 1 255 ? 19.625 10.633 14.352 1 96.56 255 HIS B N 1
ATOM 4983 C CA . HIS B 1 255 ? 20.797 9.875 14.797 1 96.56 255 HIS B CA 1
ATOM 4984 C C . HIS B 1 255 ? 20.922 8.562 14.023 1 96.56 255 HIS B C 1
ATOM 4986 O O . HIS B 1 255 ? 22.031 8.141 13.688 1 96.56 255 HIS B O 1
ATOM 4992 N N . GLU B 1 256 ? 19.797 7.969 13.781 1 96.25 256 GLU B N 1
ATOM 4993 C CA . GLU B 1 256 ? 19.828 6.641 13.18 1 96.25 256 GLU B CA 1
ATOM 4994 C C . GLU B 1 256 ? 19.672 6.719 11.664 1 96.25 256 GLU B C 1
ATOM 4996 O O . GLU B 1 256 ? 19.938 5.75 10.953 1 96.25 256 GLU B O 1
ATOM 5001 N N . GLN B 1 257 ? 19.156 7.812 11.227 1 96.62 257 GLN B N 1
ATOM 5002 C CA . GLN B 1 257 ? 18.922 8.016 9.805 1 96.62 257 GLN B CA 1
ATOM 5003 C C . GLN B 1 257 ? 17.969 6.965 9.25 1 96.62 257 GLN B C 1
ATOM 5005 O O . GLN B 1 257 ? 18.234 6.367 8.203 1 96.62 257 GLN B O 1
ATOM 5010 N N . LYS B 1 258 ? 16.953 6.621 9.984 1 97.19 258 LYS B N 1
ATOM 5011 C CA . LYS B 1 258 ? 15.859 5.715 9.641 1 97.19 258 LYS B CA 1
ATOM 5012 C C . LYS B 1 258 ? 14.5 6.344 9.938 1 97.19 258 LYS B C 1
ATOM 5014 O O . LYS B 1 258 ? 14.391 7.199 10.812 1 97.19 258 LYS B O 1
ATOM 5019 N N . PRO B 1 259 ? 13.539 5.949 9.211 1 98.62 259 PRO B N 1
ATOM 5020 C CA . PRO B 1 259 ? 12.227 6.559 9.445 1 98.62 259 PRO B CA 1
ATOM 5021 C C . PRO B 1 259 ? 11.57 6.086 10.742 1 98.62 259 PRO B C 1
ATOM 5023 O O . PRO B 1 259 ? 11.914 5.012 11.25 1 98.62 259 PRO B O 1
ATOM 5026 N N . VAL B 1 260 ? 10.672 6.859 11.234 1 98.81 260 VAL B N 1
ATOM 5027 C CA . VAL B 1 260 ? 9.812 6.555 12.375 1 98.81 260 VAL B CA 1
ATOM 5028 C C . VAL B 1 260 ? 8.359 6.906 12.039 1 98.81 260 VAL B C 1
ATOM 5030 O O . VAL B 1 260 ? 8.102 7.848 11.289 1 98.81 260 VAL B O 1
ATOM 5033 N N . LEU B 1 261 ? 7.426 6.07 12.5 1 98.88 261 LEU B N 1
ATOM 5034 C CA . LEU B 1 261 ? 6 6.301 12.297 1 98.88 261 LEU B CA 1
ATOM 5035 C C . LEU B 1 261 ? 5.309 6.633 13.617 1 98.88 261 LEU B C 1
ATOM 5037 O O . LEU B 1 261 ? 5.434 5.891 14.594 1 98.88 261 LEU B O 1
ATOM 5041 N N . VAL B 1 262 ? 4.633 7.734 13.656 1 98.94 262 VAL B N 1
ATOM 5042 C CA . VAL B 1 262 ? 3.852 8.156 14.812 1 98.94 262 VAL B CA 1
ATOM 5043 C C . VAL B 1 262 ? 2.367 8.18 14.453 1 98.94 262 VAL B C 1
ATOM 5045 O O . VAL B 1 262 ? 1.965 8.828 13.492 1 98.94 262 VAL B O 1
ATOM 5048 N N . GLU B 1 263 ? 1.606 7.41 15.125 1 98.81 263 GLU B N 1
ATOM 5049 C CA . GLU B 1 263 ? 0.154 7.535 15.055 1 98.81 263 GLU B CA 1
ATOM 5050 C C . GLU B 1 263 ? -0.381 8.391 16.203 1 98.81 263 GLU B C 1
ATOM 5052 O O . GLU B 1 263 ? -0.309 7.992 17.375 1 98.81 263 GLU B O 1
ATOM 5057 N N . ALA B 1 264 ? -0.842 9.539 15.883 1 98.81 264 ALA B N 1
ATOM 5058 C CA . ALA B 1 264 ? -1.453 10.43 16.859 1 98.81 264 ALA B CA 1
ATOM 5059 C C . ALA B 1 264 ? -2.975 10.32 16.844 1 98.81 264 ALA B C 1
ATOM 5061 O O . ALA B 1 264 ? -3.617 10.742 15.875 1 98.81 264 ALA B O 1
ATOM 5062 N N . LEU B 1 265 ? -3.555 9.805 17.922 1 98.31 265 LEU B N 1
ATOM 5063 C CA . LEU B 1 265 ? -5.004 9.641 18 1 98.31 265 LEU B CA 1
ATOM 5064 C C . LEU B 1 265 ? -5.684 10.945 18.406 1 98.31 265 LEU B C 1
ATOM 5066 O O . LEU B 1 265 ? -5.266 11.594 19.359 1 98.31 265 LEU B O 1
ATOM 5070 N N . SER B 1 266 ? -6.59 11.305 17.641 1 97.69 266 SER B N 1
ATOM 5071 C CA . SER B 1 266 ? -7.375 12.508 17.891 1 97.69 266 SER B CA 1
ATOM 5072 C C . SER B 1 266 ? -8.805 12.359 17.375 1 97.69 266 SER B C 1
ATOM 5074 O O . SER B 1 266 ? -9.336 11.25 17.328 1 97.69 266 SER B O 1
ATOM 5076 N N . TYR B 1 267 ? -9.508 13.492 17.266 1 96.75 267 TYR B N 1
ATOM 5077 C CA . TYR B 1 267 ? -10.867 13.508 16.734 1 96.75 267 TYR B CA 1
ATOM 5078 C C . TYR B 1 267 ? -11.125 14.773 15.938 1 96.75 267 TYR B C 1
ATOM 5080 O O . TYR B 1 267 ? -10.758 15.875 16.359 1 96.75 267 TYR B O 1
ATOM 5088 N N . ARG B 1 268 ? -11.695 14.555 14.789 1 94.56 268 ARG B N 1
ATOM 5089 C CA . ARG B 1 268 ? -12.086 15.719 13.992 1 94.56 268 ARG B CA 1
ATOM 5090 C C . ARG B 1 268 ? -13.383 16.328 14.523 1 94.56 268 ARG B C 1
ATOM 5092 O O . ARG B 1 268 ? -14.477 15.875 14.195 1 94.56 268 ARG B O 1
ATOM 5099 N N . VAL B 1 269 ? -13.273 17.375 15.18 1 94.56 269 VAL B N 1
ATOM 5100 C CA . VAL B 1 269 ? -14.453 17.984 15.797 1 94.56 269 VAL B CA 1
ATOM 5101 C C . VAL B 1 269 ? -15.258 18.734 14.734 1 94.56 269 VAL B C 1
ATOM 5103 O O . VAL B 1 269 ? -16.484 18.656 14.711 1 94.56 269 VAL B O 1
ATOM 5106 N N . GLY B 1 270 ? -14.609 19.438 13.891 1 92.12 270 GLY B N 1
ATOM 5107 C CA . GLY B 1 270 ? -15.297 20.156 12.82 1 92.12 270 GLY B CA 1
ATOM 5108 C C . GLY B 1 270 ? -15.703 19.25 11.672 1 92.12 270 GLY B C 1
ATOM 5109 O O . GLY B 1 270 ? -15.43 18.047 11.688 1 92.12 270 GLY B O 1
ATOM 5110 N N . HIS B 1 271 ? -16.344 19.844 10.68 1 91.81 271 HIS B N 1
ATOM 5111 C CA . HIS B 1 271 ? -16.625 19.141 9.43 1 91.81 271 HIS B CA 1
ATOM 5112 C C . HIS B 1 271 ? -15.336 18.828 8.68 1 91.81 271 HIS B C 1
ATOM 5114 O O . HIS B 1 271 ? -14.258 19.297 9.055 1 91.81 271 HIS B O 1
ATOM 5120 N N . HIS B 1 272 ? -15.461 17.922 7.711 1 91.31 272 HIS B N 1
ATOM 5121 C CA . HIS B 1 272 ? -14.289 17.703 6.875 1 91.31 272 HIS B CA 1
ATOM 5122 C C . HIS B 1 272 ? -13.805 19 6.242 1 91.31 272 HIS B C 1
ATOM 5124 O O . HIS B 1 272 ? -12.617 19.328 6.301 1 91.31 272 HIS B O 1
ATOM 5130 N N . SER B 1 273 ? -14.711 19.656 5.594 1 89.44 273 SER B N 1
ATOM 5131 C CA . SER B 1 273 ? -14.508 20.984 5.004 1 89.44 273 SER B CA 1
ATOM 5132 C C . SER B 1 273 ? -15.797 21.797 5.035 1 89.44 273 SER B C 1
ATOM 5134 O O . SER B 1 273 ? -16.828 21.328 5.531 1 89.44 273 SER B O 1
ATOM 5136 N N . THR B 1 274 ? -15.734 23 4.594 1 85.19 274 THR B N 1
ATOM 5137 C CA . THR B 1 274 ? -16.906 23.859 4.504 1 85.19 274 THR B CA 1
ATOM 5138 C C . THR B 1 274 ? -17.891 23.328 3.461 1 85.19 274 THR B C 1
ATOM 5140 O O . THR B 1 274 ? -19.031 23.766 3.393 1 85.19 274 THR B O 1
ATOM 5143 N N . SER B 1 275 ? -17.516 22.328 2.742 1 83.31 275 SER B N 1
ATOM 5144 C CA . SER B 1 275 ? -18.391 21.719 1.741 1 83.31 275 SER B CA 1
ATOM 5145 C C . SER B 1 275 ? -19.062 20.469 2.281 1 83.31 275 SER B C 1
ATOM 5147 O O . SER B 1 275 ? -19.781 19.766 1.553 1 83.31 275 SER B O 1
ATOM 5149 N N . ASP B 1 276 ? -18.781 20.234 3.477 1 84.88 276 ASP B N 1
ATOM 5150 C CA . ASP B 1 276 ? -19.25 19.016 4.121 1 84.88 276 ASP B CA 1
ATOM 5151 C C . ASP B 1 276 ? -20.203 19.344 5.27 1 84.88 276 ASP B C 1
ATOM 5153 O O . ASP B 1 276 ? -20.156 20.438 5.832 1 84.88 276 ASP B O 1
ATOM 5157 N N . ASP B 1 277 ? -21.141 18.422 5.488 1 87.5 277 ASP B N 1
ATOM 5158 C CA . ASP B 1 277 ? -21.969 18.422 6.691 1 87.5 277 ASP B CA 1
ATOM 5159 C C . ASP B 1 277 ? -21.875 17.078 7.414 1 87.5 277 ASP B C 1
ATOM 5161 O O . ASP B 1 277 ? -22.672 16.172 7.16 1 87.5 277 ASP B O 1
ATOM 5165 N N . SER B 1 278 ? -20.969 17.031 8.367 1 88.19 278 SER B N 1
ATOM 5166 C CA . SER B 1 278 ? -20.625 15.766 9.008 1 88.19 278 SER B CA 1
ATOM 5167 C C . SER B 1 278 ? -21.734 15.305 9.953 1 88.19 278 SER B C 1
ATOM 5169 O O . SER B 1 278 ? -21.734 14.148 10.391 1 88.19 278 SER B O 1
ATOM 5171 N N . THR B 1 279 ? -22.672 16.125 10.328 1 86.5 279 THR B N 1
ATOM 5172 C CA . THR B 1 279 ? -23.766 15.742 11.211 1 86.5 279 THR B CA 1
ATOM 5173 C C . THR B 1 279 ? -24.656 14.695 10.539 1 86.5 279 THR B C 1
ATOM 5175 O O . THR B 1 279 ? -25.469 14.047 11.203 1 86.5 279 THR B O 1
ATOM 5178 N N . LYS B 1 280 ? -24.484 14.523 9.297 1 87.75 280 LYS B N 1
ATOM 5179 C CA . LYS B 1 280 ? -25.281 13.555 8.555 1 87.75 280 LYS B CA 1
ATOM 5180 C C . LYS B 1 280 ? -24.766 12.133 8.781 1 87.75 280 LYS B C 1
ATOM 5182 O O . LYS B 1 280 ? -25.5 11.164 8.547 1 87.75 280 LYS B O 1
ATOM 5187 N N . TYR B 1 281 ? -23.484 12.062 9.328 1 90.75 281 TYR B N 1
ATOM 5188 C CA . TYR B 1 281 ? -22.984 10.695 9.414 1 90.75 281 TYR B CA 1
ATOM 5189 C C . TYR B 1 281 ? -22.234 10.477 10.727 1 90.75 281 TYR B C 1
ATOM 5191 O O . TYR B 1 281 ? -21.75 9.375 11 1 90.75 281 TYR B O 1
ATOM 5199 N N . ARG B 1 282 ? -22.109 11.461 11.531 1 92.94 282 ARG B N 1
ATOM 5200 C CA . ARG B 1 282 ? -21.484 11.328 12.844 1 92.94 282 ARG B CA 1
ATOM 5201 C C . ARG B 1 282 ? -22.484 11.641 13.953 1 92.94 282 ARG B C 1
ATOM 5203 O O . ARG B 1 282 ? -23.25 12.602 13.844 1 92.94 282 ARG B O 1
ATOM 5210 N N . PRO B 1 283 ? -22.469 10.93 15.039 1 91.69 283 PRO B N 1
ATOM 5211 C CA . PRO B 1 283 ? -23.359 11.242 16.156 1 91.69 283 PRO B CA 1
ATOM 5212 C C . PRO B 1 283 ? -23.016 12.555 16.844 1 91.69 283 PRO B C 1
ATOM 5214 O O . PRO B 1 283 ? -21.859 12.781 17.203 1 91.69 283 PRO B O 1
ATOM 5217 N N . VAL B 1 284 ? -24 13.305 17.109 1 92.31 284 VAL B N 1
ATOM 5218 C CA . VAL B 1 284 ? -23.828 14.625 17.688 1 92.31 284 VAL B CA 1
ATOM 5219 C C . VAL B 1 284 ? -23.234 14.5 19.094 1 92.31 284 VAL B C 1
ATOM 5221 O O . VAL B 1 284 ? -22.406 15.32 19.484 1 92.31 284 VAL B O 1
ATOM 5224 N N . ASP B 1 285 ? -23.656 13.516 19.781 1 94.38 285 ASP B N 1
ATOM 5225 C CA . ASP B 1 285 ? -23.156 13.312 21.141 1 94.38 285 ASP B CA 1
ATOM 5226 C C . ASP B 1 285 ? -21.672 13.008 21.156 1 94.38 285 ASP B C 1
ATOM 5228 O O . ASP B 1 285 ? -20.953 13.43 22.062 1 94.38 285 ASP B O 1
ATOM 5232 N N . GLU B 1 286 ? -21.234 12.297 20.188 1 93.81 286 GLU B N 1
ATOM 5233 C CA . GLU B 1 286 ? -19.812 12 20.047 1 93.81 286 GLU B CA 1
ATOM 5234 C C . GLU B 1 286 ? -19 13.273 19.781 1 93.81 286 GLU B C 1
ATOM 5236 O O . GLU B 1 286 ? -17.969 13.5 20.406 1 93.81 286 GLU B O 1
ATOM 5241 N N . ILE B 1 287 ? -19.484 14.047 18.891 1 94.31 287 ILE B N 1
ATOM 5242 C CA . ILE B 1 287 ? -18.812 15.305 18.562 1 94.31 287 ILE B CA 1
ATOM 5243 C C . ILE B 1 287 ? -18.719 16.188 19.797 1 94.31 287 ILE B C 1
ATOM 5245 O O . ILE B 1 287 ? -17.672 16.75 20.078 1 94.31 287 ILE B O 1
ATOM 5249 N N . GLU B 1 288 ? -19.797 16.25 20.531 1 94.56 288 GLU B N 1
ATOM 5250 C CA . GLU B 1 288 ? -19.844 17.094 21.719 1 94.56 288 GLU B CA 1
ATOM 5251 C C . GLU B 1 288 ? -18.875 16.594 22.797 1 94.56 288 GLU B C 1
ATOM 5253 O O . GLU B 1 288 ? -18.25 17.391 23.5 1 94.56 288 GLU B O 1
ATOM 5258 N N . HIS B 1 289 ? -18.828 15.32 22.906 1 94.69 289 HIS B N 1
ATOM 5259 C CA . HIS B 1 289 ? -17.906 14.727 23.875 1 94.69 289 HIS B CA 1
ATOM 5260 C C . HIS B 1 289 ? -16.469 15.117 23.594 1 94.69 289 HIS B C 1
ATOM 5262 O O . HIS B 1 289 ? -15.734 15.531 24.5 1 94.69 289 HIS B O 1
ATOM 5268 N N . TRP B 1 290 ? -16.078 15.062 22.375 1 94.62 290 TRP B N 1
ATOM 5269 C CA . TRP B 1 290 ? -14.703 15.367 21.984 1 94.62 290 TRP B CA 1
ATOM 5270 C C . TRP B 1 290 ? -14.453 16.875 22.031 1 94.62 290 TRP B C 1
ATOM 5272 O O . TRP B 1 290 ? -13.336 17.312 22.312 1 94.62 290 TRP B O 1
ATOM 5282 N N . LYS B 1 291 ? -15.461 17.625 21.781 1 94 291 LYS B N 1
ATOM 5283 C CA . LYS B 1 291 ? -15.375 19.078 21.797 1 94 291 LYS B CA 1
ATOM 5284 C C . LYS B 1 291 ? -15.188 19.609 23.219 1 94 291 LYS B C 1
ATOM 5286 O O . LYS B 1 291 ? -14.531 20.625 23.422 1 94 291 LYS B O 1
ATOM 5291 N N . THR B 1 292 ? -15.656 18.859 24.156 1 93.94 292 THR B N 1
ATOM 5292 C CA . THR B 1 292 ? -15.68 19.391 25.516 1 93.94 292 THR B CA 1
ATOM 5293 C C . THR B 1 292 ? -14.758 18.562 26.422 1 93.94 292 THR B C 1
ATOM 5295 O O . THR B 1 292 ? -13.602 18.938 26.641 1 93.94 292 THR B O 1
ATOM 5298 N N . ALA B 1 293 ? -15.047 17.297 26.625 1 92.56 293 ALA B N 1
ATOM 5299 C CA . ALA B 1 293 ? -14.367 16.469 27.609 1 92.56 293 ALA B CA 1
ATOM 5300 C C . ALA B 1 293 ? -12.953 16.109 27.156 1 92.56 293 ALA B C 1
ATOM 5302 O O . ALA B 1 293 ? -12.055 15.922 27.969 1 92.56 293 ALA B O 1
ATOM 5303 N N . ARG B 1 294 ? -12.75 16.047 25.875 1 94.56 294 ARG B N 1
ATOM 5304 C CA . ARG B 1 294 ? -11.469 15.578 25.359 1 94.56 294 ARG B CA 1
ATOM 5305 C C . ARG B 1 294 ? -10.766 16.672 24.578 1 94.56 294 ARG B C 1
ATOM 5307 O O . ARG B 1 294 ? -9.891 16.406 23.75 1 94.56 294 ARG B O 1
ATOM 5314 N N . ASN B 1 295 ? -11.133 17.891 24.875 1 96.69 295 ASN B N 1
ATOM 5315 C CA . ASN B 1 295 ? -10.602 19.062 24.172 1 96.69 295 ASN B CA 1
ATOM 5316 C C . ASN B 1 295 ? -9.125 19.281 24.5 1 96.69 295 ASN B C 1
ATOM 5318 O O . ASN B 1 295 ? -8.766 19.484 25.672 1 96.69 295 ASN B O 1
ATOM 5322 N N . PRO B 1 296 ? -8.297 19.203 23.469 1 98 296 PRO B N 1
ATOM 5323 C CA . PRO B 1 296 ? -6.863 19.344 23.734 1 98 296 PRO B CA 1
ATOM 5324 C C . PRO B 1 296 ? -6.496 20.703 24.312 1 98 296 PRO B C 1
ATOM 5326 O O . PRO B 1 296 ? -5.594 20.812 25.141 1 98 296 PRO B O 1
ATOM 5329 N N . LEU B 1 297 ? -7.137 21.766 23.859 1 97.44 297 LEU B N 1
ATOM 5330 C CA . LEU B 1 297 ? -6.871 23.125 24.359 1 97.44 297 LEU B CA 1
ATOM 5331 C C . LEU B 1 297 ? -7.234 23.234 25.828 1 97.44 297 LEU B C 1
ATOM 5333 O O . LEU B 1 297 ? -6.457 23.781 26.625 1 97.44 297 LEU B O 1
ATOM 5337 N N . ALA B 1 298 ? -8.438 22.781 26.156 1 97.38 298 ALA B N 1
ATOM 5338 C CA . ALA B 1 298 ? -8.891 22.828 27.547 1 97.38 298 ALA B CA 1
ATOM 5339 C C . ALA B 1 298 ? -7.961 22.047 28.453 1 97.38 298 ALA B C 1
ATOM 5341 O O . ALA B 1 298 ? -7.629 22.5 29.562 1 97.38 298 ALA B O 1
ATOM 5342 N N . ARG B 1 299 ? -7.578 20.844 28.031 1 97.62 299 ARG B N 1
ATOM 5343 C CA . ARG B 1 299 ? -6.688 20 28.812 1 97.62 299 ARG B CA 1
ATOM 5344 C C . ARG B 1 299 ? -5.352 20.688 29.062 1 97.62 299 ARG B C 1
ATOM 5346 O O . ARG B 1 299 ? -4.855 20.688 30.188 1 97.62 299 ARG B O 1
ATOM 5353 N N . PHE B 1 300 ? -4.762 21.234 28.062 1 98.19 300 PHE B N 1
ATOM 5354 C CA . PHE B 1 300 ? -3.463 21.891 28.188 1 98.19 300 PHE B CA 1
ATOM 5355 C C . PHE B 1 300 ? -3.57 23.156 29.016 1 98.19 300 PHE B C 1
ATOM 5357 O O . PHE B 1 300 ? -2.66 23.5 29.766 1 98.19 300 PHE B O 1
ATOM 5364 N N . ARG B 1 301 ? -4.648 23.906 28.844 1 98 301 ARG B N 1
ATOM 5365 C CA . ARG B 1 301 ? -4.883 25.109 29.641 1 98 301 ARG B CA 1
ATOM 5366 C C . ARG B 1 301 ? -4.871 24.781 31.125 1 98 301 ARG B C 1
ATOM 5368 O O . ARG B 1 301 ? -4.266 25.516 31.922 1 98 301 ARG B O 1
ATOM 5375 N N . LYS B 1 302 ? -5.59 23.734 31.469 1 97.62 302 LYS B N 1
ATOM 5376 C CA . LYS B 1 302 ? -5.633 23.328 32.875 1 97.62 302 LYS B CA 1
ATOM 5377 C C . LYS B 1 302 ? -4.23 23.094 33.406 1 97.62 302 LYS B C 1
ATOM 5379 O O . LYS B 1 302 ? -3.922 23.484 34.531 1 97.62 302 LYS B O 1
ATOM 5384 N N . TRP B 1 303 ? -3.406 22.469 32.656 1 97.06 303 TRP B N 1
ATOM 5385 C CA . TRP B 1 303 ? -2.051 22.141 33.062 1 97.06 303 TRP B CA 1
ATOM 5386 C C . TRP B 1 303 ? -1.218 23.406 33.25 1 97.06 303 TRP B C 1
ATOM 5388 O O . TRP B 1 303 ? -0.539 23.562 34.281 1 97.06 303 TRP B O 1
ATOM 5398 N N . VAL B 1 304 ? -1.273 24.344 32.25 1 97.5 304 VAL B N 1
ATOM 5399 C CA . VAL B 1 304 ? -0.474 25.562 32.344 1 97.5 304 VAL B CA 1
ATOM 5400 C C . VAL B 1 304 ? -0.982 26.438 33.5 1 97.5 304 VAL B C 1
ATOM 5402 O O . VAL B 1 304 ? -0.203 27.141 34.125 1 97.5 304 VAL B O 1
ATOM 5405 N N . HIS B 1 305 ? -2.283 26.438 33.625 1 97 305 HIS B N 1
ATOM 5406 C CA . HIS B 1 305 ? -2.889 27.188 34.719 1 97 305 HIS B CA 1
ATOM 5407 C C . HIS B 1 305 ? -2.48 26.625 36.062 1 97 305 HIS B C 1
ATOM 5409 O O . HIS B 1 305 ? -2.131 27.391 36.969 1 97 305 HIS B O 1
ATOM 5415 N N . LYS B 1 306 ? -2.529 25.375 36.25 1 95.75 306 LYS B N 1
ATOM 5416 C CA . LYS B 1 306 ? -2.189 24.703 37.5 1 95.75 306 LYS B CA 1
ATOM 5417 C C . LYS B 1 306 ? -0.731 24.953 37.875 1 95.75 306 LYS B C 1
ATOM 5419 O O . LYS B 1 306 ? -0.389 25 39.062 1 95.75 306 LYS B O 1
ATOM 5424 N N . ASN B 1 307 ? 0.079 25.125 36.938 1 96 307 ASN B N 1
ATOM 5425 C CA . ASN B 1 307 ? 1.488 25.422 37.156 1 96 307 ASN B CA 1
ATOM 5426 C C . ASN B 1 307 ? 1.708 26.906 37.469 1 96 307 ASN B C 1
ATOM 5428 O O . ASN B 1 307 ? 2.842 27.344 37.688 1 96 307 ASN B O 1
ATOM 5432 N N . GLY B 1 308 ? 0.631 27.688 37.375 1 97.25 308 GLY B N 1
ATOM 5433 C CA . GLY B 1 308 ? 0.707 29.125 37.656 1 97.25 308 GLY B CA 1
ATOM 5434 C C . GLY B 1 308 ? 1.271 29.922 36.5 1 97.25 308 GLY B C 1
ATOM 5435 O O . GLY B 1 308 ? 1.763 31.031 36.688 1 97.25 308 GLY B O 1
ATOM 5436 N N . TRP B 1 309 ? 1.251 29.375 35.344 1 97.94 309 TRP B N 1
ATOM 5437 C CA . TRP B 1 309 ? 1.924 29.984 34.188 1 97.94 309 TRP B CA 1
ATOM 5438 C C . TRP B 1 309 ? 0.938 30.766 33.344 1 97.94 309 TRP B C 1
ATOM 5440 O O . TRP B 1 309 ? 1.34 31.484 32.438 1 97.94 309 TRP B O 1
ATOM 5450 N N . TRP B 1 310 ? -0.356 30.719 33.594 1 97.56 310 TRP B N 1
ATOM 5451 C CA . TRP B 1 310 ? -1.407 31.297 32.781 1 97.56 310 TRP B CA 1
ATOM 5452 C C . TRP B 1 310 ? -2.623 31.672 33.625 1 97.56 310 TRP B C 1
ATOM 5454 O O . TRP B 1 310 ? -2.996 30.938 34.531 1 97.56 310 TRP B O 1
ATOM 5464 N N . THR B 1 311 ? -3.234 32.781 33.344 1 97.94 311 THR B N 1
ATOM 5465 C CA . THR B 1 311 ? -4.371 33.25 34.125 1 97.94 311 THR B CA 1
ATOM 5466 C C . THR B 1 311 ? -5.57 33.531 33.219 1 97.94 311 THR B C 1
ATOM 5468 O O . THR B 1 311 ? -5.422 33.625 31.984 1 97.94 311 THR B O 1
ATOM 5471 N N . ASP B 1 312 ? -6.664 33.688 33.781 1 97.5 312 ASP B N 1
ATOM 5472 C CA . ASP B 1 312 ? -7.883 34 33.062 1 97.5 312 ASP B CA 1
ATOM 5473 C C . ASP B 1 312 ? -7.789 35.375 32.375 1 97.5 312 ASP B C 1
ATOM 5475 O O . ASP B 1 312 ? -8.336 35.562 31.297 1 97.5 312 ASP B O 1
ATOM 5479 N N . ASP B 1 313 ? -7.199 36.281 33.062 1 97.75 313 ASP B N 1
ATOM 5480 C CA . ASP B 1 313 ? -7.023 37.594 32.469 1 97.75 313 ASP B CA 1
ATOM 5481 C C . ASP B 1 313 ? -6.152 37.562 31.219 1 97.75 313 ASP B C 1
ATOM 5483 O O . ASP B 1 313 ? -6.473 38.188 30.219 1 97.75 313 ASP B O 1
ATOM 5487 N N . GLU B 1 314 ? -5.035 36.844 31.344 1 97.88 314 GLU B N 1
ATOM 5488 C CA . GLU B 1 314 ? -4.168 36.656 30.188 1 97.88 314 GLU B CA 1
ATOM 5489 C C . GLU B 1 314 ? -4.918 36 29.047 1 97.88 314 GLU B C 1
ATOM 5491 O O . GLU B 1 314 ? -4.727 36.344 27.875 1 97.88 314 GLU B O 1
ATOM 5496 N N . GLU B 1 315 ? -5.758 35.031 29.422 1 97.94 315 GLU B N 1
ATOM 5497 C CA . GLU B 1 315 ? -6.582 34.344 28.438 1 97.94 315 GLU B CA 1
ATOM 5498 C C . GLU B 1 315 ? -7.484 35.312 27.688 1 97.94 315 GLU B C 1
ATOM 5500 O O . GLU B 1 315 ? -7.523 35.281 26.453 1 97.94 315 GLU B O 1
ATOM 5505 N N . SER B 1 316 ? -8.234 36.062 28.406 1 97.94 316 SER B N 1
ATOM 5506 C CA . SER B 1 316 ? -9.172 37.031 27.828 1 97.94 316 SER B CA 1
ATOM 5507 C C . SER B 1 316 ? -8.445 38.031 26.953 1 97.94 316 SER B C 1
ATOM 5509 O O . SER B 1 316 ? -8.922 38.375 25.859 1 97.94 316 SER B O 1
ATOM 5511 N N . GLU B 1 317 ? -7.391 38.5 27.422 1 98.31 317 GLU B N 1
ATOM 5512 C CA . GLU B 1 317 ? -6.598 39.469 26.672 1 98.31 317 GLU B CA 1
ATOM 5513 C C . GLU B 1 317 ? -6.074 38.875 25.359 1 98.31 317 GLU B C 1
ATOM 5515 O O . GLU B 1 317 ? -6.125 39.531 24.312 1 98.31 317 GLU B O 1
ATOM 5520 N N . LEU B 1 318 ? -5.52 37.719 25.438 1 98.38 318 LEU B N 1
ATOM 5521 C CA . LEU B 1 318 ? -4.988 37.031 24.25 1 98.38 318 LEU B CA 1
ATOM 5522 C C . LEU B 1 318 ? -6.078 36.844 23.203 1 98.38 318 LEU B C 1
ATOM 5524 O O . LEU B 1 318 ? -5.891 37.188 22.031 1 98.38 318 LEU B O 1
ATOM 5528 N N . ARG B 1 319 ? -7.176 36.281 23.562 1 98.38 319 ARG B N 1
ATOM 5529 C CA . ARG B 1 319 ? -8.266 35.969 22.641 1 98.38 319 ARG B CA 1
ATOM 5530 C C . ARG B 1 319 ? -8.789 37.219 21.969 1 98.38 319 ARG B C 1
ATOM 5532 O O . ARG B 1 319 ? -9.055 37.25 20.766 1 98.38 319 ARG B O 1
ATOM 5539 N N . GLY B 1 320 ? -8.977 38.25 22.828 1 98.25 320 GLY B N 1
ATOM 5540 C CA . GLY B 1 320 ? -9.414 39.531 22.266 1 98.25 320 GLY B CA 1
ATOM 5541 C C . GLY B 1 320 ? -8.422 40.094 21.266 1 98.25 320 GLY B C 1
ATOM 5542 O O . GLY B 1 320 ? -8.812 40.594 20.219 1 98.25 320 GLY B O 1
ATOM 5543 N N . SER B 1 321 ? -7.211 40.094 21.641 1 98.44 321 SER B N 1
ATOM 5544 C CA . SER B 1 321 ? -6.152 40.656 20.781 1 98.44 321 SER B CA 1
ATOM 5545 C C . SER B 1 321 ? -6.066 39.875 19.469 1 98.44 321 SER B C 1
ATOM 5547 O O . SER B 1 321 ? -5.961 40.5 18.406 1 98.44 321 SER B O 1
ATOM 5549 N N . ILE B 1 322 ? -6.07 38.562 19.484 1 98.56 322 ILE B N 1
ATOM 5550 C CA . ILE B 1 322 ? -5.953 37.719 18.297 1 98.56 322 ILE B CA 1
ATOM 5551 C C . ILE B 1 322 ? -7.148 37.969 17.391 1 98.56 322 ILE B C 1
ATOM 5553 O O . ILE B 1 322 ? -6.996 38.062 16.156 1 98.56 322 ILE B O 1
ATOM 5557 N N . ARG B 1 323 ? -8.336 38 17.938 1 98.44 323 ARG B N 1
ATOM 5558 C CA . ARG B 1 323 ? -9.531 38.25 17.141 1 98.44 323 ARG B CA 1
ATOM 5559 C C . ARG B 1 323 ? -9.398 39.562 16.375 1 98.44 323 ARG B C 1
ATOM 5561 O O . ARG B 1 323 ? -9.695 39.625 15.188 1 98.44 323 ARG B O 1
ATOM 5568 N N . LYS B 1 324 ? -8.953 40.562 17.094 1 98.5 324 LYS B N 1
ATOM 5569 C CA . LYS B 1 324 ? -8.773 41.875 16.469 1 98.5 324 LYS B CA 1
ATOM 5570 C C . LYS B 1 324 ? -7.738 41.812 15.336 1 98.5 324 LYS B C 1
ATOM 5572 O O . LYS B 1 324 ? -7.953 42.344 14.258 1 98.5 324 LYS B O 1
ATOM 5577 N N . GLN B 1 325 ? -6.688 41.219 15.602 1 98.56 325 GLN B N 1
ATOM 5578 C CA . GLN B 1 325 ? -5.621 41.094 14.617 1 98.56 325 GLN B CA 1
ATOM 5579 C C . GLN B 1 325 ? -6.117 40.344 13.375 1 98.56 325 GLN B C 1
ATOM 5581 O O . GLN B 1 325 ? -5.805 40.75 12.25 1 98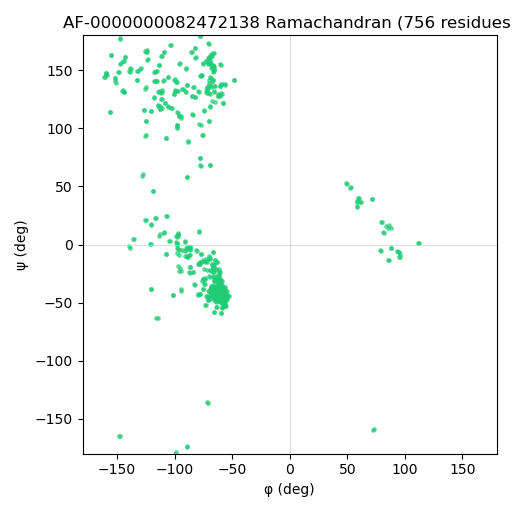.56 325 GLN B O 1
ATOM 5586 N N . LEU B 1 326 ? -6.871 39.312 13.562 1 98.44 326 LEU B N 1
ATOM 5587 C CA . LEU B 1 326 ? -7.355 38.469 12.461 1 98.44 326 LEU B CA 1
ATOM 5588 C C . LEU B 1 326 ? -8.383 39.25 11.633 1 98.44 326 LEU B C 1
ATOM 5590 O O . LEU B 1 326 ? -8.406 39.125 10.406 1 98.44 326 LEU B O 1
ATOM 5594 N N . LEU B 1 327 ? -9.289 39.906 12.281 1 98.12 327 LEU B N 1
ATOM 5595 C CA . LEU B 1 327 ? -10.281 40.719 11.562 1 98.12 327 LEU B CA 1
ATOM 5596 C C . LEU B 1 327 ? -9.609 41.781 10.727 1 98.12 327 LEU B C 1
ATOM 5598 O O . LEU B 1 327 ? -10.008 42.031 9.586 1 98.12 327 LEU B O 1
ATOM 5602 N N . ASN B 1 328 ? -8.602 42.406 11.312 1 98.5 328 ASN B N 1
ATOM 5603 C CA . ASN B 1 328 ? -7.82 43.375 10.562 1 98.5 328 ASN B CA 1
ATOM 5604 C C . ASN B 1 328 ? -7.113 42.719 9.375 1 98.5 328 ASN B C 1
ATOM 5606 O O . ASN B 1 328 ? -7.066 43.281 8.281 1 98.5 328 ASN B O 1
ATOM 5610 N N . ALA B 1 329 ? -6.527 41.594 9.578 1 98.62 329 ALA B N 1
ATOM 5611 C CA . ALA B 1 329 ? -5.836 40.875 8.516 1 98.62 329 ALA B CA 1
ATOM 5612 C C . ALA B 1 329 ? -6.785 40.562 7.363 1 98.62 329 ALA B C 1
ATOM 5614 O O . ALA B 1 329 ? -6.402 40.656 6.195 1 98.62 329 ALA B O 1
ATOM 5615 N N . ILE B 1 330 ? -7.953 40.156 7.664 1 98.19 330 ILE B N 1
ATOM 5616 C CA . ILE B 1 330 ? -8.961 39.844 6.66 1 98.19 330 ILE B CA 1
ATOM 5617 C C . ILE B 1 330 ? -9.328 41.094 5.867 1 98.19 330 ILE B C 1
ATOM 5619 O O . ILE B 1 330 ? -9.422 41.031 4.637 1 98.19 330 ILE B O 1
ATOM 5623 N N . GLN B 1 331 ? -9.547 42.156 6.551 1 97.94 331 GLN B N 1
ATOM 5624 C CA . GLN B 1 331 ? -9.891 43.406 5.891 1 97.94 331 GLN B CA 1
ATOM 5625 C C . GLN B 1 331 ? -8.797 43.844 4.922 1 97.94 331 GLN B C 1
ATOM 5627 O O . GLN B 1 331 ? -9.086 44.281 3.797 1 97.94 331 GLN B O 1
ATOM 5632 N N . VAL B 1 332 ? -7.602 43.781 5.375 1 98.31 332 VAL B N 1
ATOM 5633 C CA . VAL B 1 332 ? -6.461 44.156 4.547 1 98.31 332 VAL B CA 1
ATOM 5634 C C . VAL B 1 332 ? -6.375 43.219 3.338 1 98.31 332 VAL B C 1
ATOM 5636 O O . VAL B 1 332 ? -6.191 43.688 2.207 1 98.31 332 VAL B O 1
ATOM 5639 N N . ALA B 1 333 ? -6.488 41.969 3.564 1 97.94 333 ALA B N 1
ATOM 5640 C CA . ALA B 1 333 ? -6.383 40.969 2.496 1 97.94 333 ALA B CA 1
ATOM 5641 C C . ALA B 1 333 ? -7.484 41.156 1.459 1 97.94 333 ALA B C 1
ATOM 5643 O O . ALA B 1 333 ? -7.25 41 0.259 1 97.94 333 ALA B O 1
ATOM 5644 N N . GLU B 1 334 ? -8.664 41.406 1.907 1 95 334 GLU B N 1
ATOM 5645 C CA . GLU B 1 334 ? -9.828 41.594 1.045 1 95 334 GLU B CA 1
ATOM 5646 C C . GLU B 1 334 ? -9.664 42.781 0.111 1 95 334 GLU B C 1
ATOM 5648 O O . GLU B 1 334 ? -10.164 42.781 -1.015 1 95 334 GLU B O 1
ATOM 5653 N N . LYS B 1 335 ? -8.977 43.781 0.518 1 95.31 335 LYS B N 1
ATOM 5654 C CA . LYS B 1 335 ? -8.805 45 -0.251 1 95.31 335 LYS B CA 1
ATOM 5655 C C . LYS B 1 335 ? -7.625 44.875 -1.215 1 95.31 335 LYS B C 1
ATOM 5657 O O . LYS B 1 335 ? -7.523 45.656 -2.172 1 95.31 335 LYS B O 1
ATOM 5662 N N . MET B 1 336 ? -6.809 43.969 -0.924 1 95.19 336 MET B N 1
ATOM 5663 C CA . MET B 1 336 ? -5.629 43.781 -1.763 1 95.19 336 MET B CA 1
ATOM 5664 C C . MET B 1 336 ? -6.016 43.25 -3.143 1 95.19 336 MET B C 1
ATOM 5666 O O . MET B 1 336 ? -6.902 42.406 -3.264 1 95.19 336 MET B O 1
ATOM 5670 N N . GLU B 1 337 ? -5.309 43.719 -4.129 1 94 337 GLU B N 1
ATOM 5671 C CA . GLU B 1 337 ? -5.602 43.344 -5.508 1 94 337 GLU B CA 1
ATOM 5672 C C . GLU B 1 337 ? -5.285 41.875 -5.746 1 94 337 GLU B C 1
ATOM 5674 O O . GLU B 1 337 ? -4.434 41.312 -5.066 1 94 337 GLU B O 1
ATOM 5679 N N . LYS B 1 338 ? -5.984 41.312 -6.773 1 94.44 338 LYS B N 1
ATOM 5680 C CA . LYS B 1 338 ? -5.652 39.969 -7.246 1 94.44 338 LYS B CA 1
ATOM 5681 C C . LYS B 1 338 ? -4.379 39.969 -8.086 1 94.44 338 LYS B C 1
ATOM 5683 O O . LYS B 1 338 ? -3.965 41.031 -8.578 1 94.44 338 LYS B O 1
ATOM 5688 N N . PRO B 1 339 ? -3.74 38.812 -8.133 1 94.75 339 PRO B N 1
ATOM 5689 C CA . PRO B 1 339 ? -2.58 38.781 -9.031 1 94.75 339 PRO B CA 1
ATOM 5690 C C . PRO B 1 339 ? -2.945 39.062 -10.484 1 94.75 339 PRO B C 1
ATOM 5692 O O . PRO B 1 339 ? -4.078 38.812 -10.898 1 94.75 339 PRO B O 1
ATOM 5695 N N . VAL B 1 340 ? -1.974 39.531 -11.219 1 93.06 340 VAL B N 1
ATOM 5696 C CA . VAL B 1 340 ? -2.195 39.844 -12.633 1 93.06 340 VAL B CA 1
ATOM 5697 C C . VAL B 1 340 ? -2.359 38.531 -13.422 1 93.06 340 VAL B C 1
ATOM 5699 O O . VAL B 1 340 ? -1.81 37.5 -13.047 1 93.06 340 VAL B O 1
ATOM 5702 N N . LEU B 1 341 ? -3.031 38.625 -14.523 1 91.56 341 LEU B N 1
ATOM 5703 C CA . LEU B 1 341 ? -3.365 37.5 -15.375 1 91.56 341 LEU B CA 1
ATOM 5704 C C . LEU B 1 341 ? -2.105 36.75 -15.805 1 91.56 341 LEU B C 1
ATOM 5706 O O . LEU B 1 341 ? -2.105 35.531 -15.891 1 91.56 341 LEU B O 1
ATOM 5710 N N . ALA B 1 342 ? -1.05 37.469 -16.047 1 90.44 342 ALA B N 1
ATOM 5711 C CA . ALA B 1 342 ? 0.191 36.906 -16.562 1 90.44 342 ALA B CA 1
ATOM 5712 C C . ALA B 1 342 ? 0.772 35.875 -15.594 1 90.44 342 ALA B C 1
ATOM 5714 O O . ALA B 1 342 ? 1.49 34.969 -16 1 90.44 342 ALA B O 1
ATOM 5715 N N . GLU B 1 343 ? 0.424 36 -14.344 1 92.31 343 GLU B N 1
ATOM 5716 C CA . GLU B 1 343 ? 0.95 35.125 -13.32 1 92.31 343 GLU B CA 1
ATOM 5717 C C . GLU B 1 343 ? 0.46 33.688 -13.523 1 92.31 343 GLU B C 1
ATOM 5719 O O . GLU B 1 343 ? 1.094 32.719 -13.062 1 92.31 343 GLU B O 1
ATOM 5724 N N . MET B 1 344 ? -0.622 33.531 -14.273 1 92.25 344 MET B N 1
ATOM 5725 C CA . MET B 1 344 ? -1.187 32.219 -14.547 1 92.25 344 MET B CA 1
ATOM 5726 C C . MET B 1 344 ? -0.19 31.344 -15.305 1 92.25 344 MET B C 1
ATOM 5728 O O . MET B 1 344 ? -0.251 30.125 -15.234 1 92.25 344 MET B O 1
ATOM 5732 N N . PHE B 1 345 ? 0.762 31.969 -15.945 1 93.5 345 PHE B N 1
ATOM 5733 C CA . PHE B 1 345 ? 1.613 31.234 -16.875 1 93.5 345 PHE B CA 1
ATOM 5734 C C . PHE B 1 345 ? 3.049 31.172 -16.359 1 93.5 345 PHE B C 1
ATOM 5736 O O . PHE B 1 345 ? 3.918 30.578 -17 1 93.5 345 PHE B O 1
ATOM 5743 N N . SER B 1 346 ? 3.307 31.609 -15.164 1 90.38 346 SER B N 1
ATOM 5744 C CA . SER B 1 346 ? 4.691 31.766 -14.719 1 90.38 346 SER B CA 1
ATOM 5745 C C . SER B 1 346 ? 5.051 30.75 -13.656 1 90.38 346 SER B C 1
ATOM 5747 O O . SER B 1 346 ? 4.18 30.031 -13.156 1 90.38 346 SER B O 1
ATOM 5749 N N . ASP B 1 347 ? 6.305 30.516 -13.406 1 88.75 347 ASP B N 1
ATOM 5750 C CA . ASP B 1 347 ? 6.918 29.891 -12.227 1 88.75 347 ASP B CA 1
ATOM 5751 C C . ASP B 1 347 ? 6.98 28.375 -12.375 1 88.75 347 ASP B C 1
ATOM 5753 O O . ASP B 1 347 ? 7.441 27.688 -11.469 1 88.75 347 ASP B O 1
ATOM 5757 N N . VAL B 1 348 ? 6.445 27.859 -13.453 1 87.44 348 VAL B N 1
ATOM 5758 C CA . VAL B 1 348 ? 6.516 26.406 -13.609 1 87.44 348 VAL B CA 1
ATOM 5759 C C . VAL B 1 348 ? 7.73 26.047 -14.453 1 87.44 348 VAL B C 1
ATOM 5761 O O . VAL B 1 348 ? 8.453 25.094 -14.133 1 87.44 348 VAL B O 1
ATOM 5764 N N . TYR B 1 349 ? 7.949 26.875 -15.422 1 92.56 349 TYR B N 1
ATOM 5765 C CA . TYR B 1 349 ? 9.055 26.609 -16.344 1 92.56 349 TYR B CA 1
ATOM 5766 C C . TYR B 1 349 ? 10.078 27.734 -16.281 1 92.56 349 TYR B C 1
ATOM 5768 O O . TYR B 1 349 ? 9.727 28.891 -16.031 1 92.56 349 TYR B O 1
ATOM 5776 N N . ASP B 1 350 ? 11.289 27.406 -16.484 1 93.19 350 ASP B N 1
ATOM 5777 C CA . ASP B 1 350 ? 12.32 28.438 -16.609 1 93.19 350 ASP B CA 1
ATOM 5778 C C . ASP B 1 350 ? 12.07 29.328 -17.812 1 93.19 350 ASP B C 1
ATOM 5780 O O . ASP B 1 350 ? 12.055 30.547 -17.688 1 93.19 350 ASP B O 1
ATOM 5784 N N . ASP B 1 351 ? 11.953 28.547 -18.891 1 93.5 351 ASP B N 1
ATOM 5785 C CA . ASP B 1 351 ? 11.523 29.219 -20.109 1 93.5 351 ASP B CA 1
ATOM 5786 C C . ASP B 1 351 ? 10.117 28.781 -20.516 1 93.5 351 ASP B C 1
ATOM 5788 O O . ASP B 1 351 ? 9.812 27.594 -20.531 1 93.5 351 ASP B O 1
ATOM 5792 N N . LEU B 1 352 ? 9.359 29.75 -20.781 1 93.25 352 LEU B N 1
ATOM 5793 C CA . LEU B 1 352 ? 7.977 29.453 -21.125 1 93.25 352 LEU B CA 1
ATOM 5794 C C . LEU B 1 352 ? 7.898 28.672 -22.438 1 93.25 352 LEU B C 1
ATOM 5796 O O . LEU B 1 352 ? 8.375 29.125 -23.469 1 93.25 352 LEU B O 1
ATOM 5800 N N . PRO B 1 353 ? 7.309 27.547 -22.359 1 95.81 353 PRO B N 1
ATOM 5801 C CA . PRO B 1 353 ? 7.172 26.766 -23.594 1 95.81 353 PRO B CA 1
ATOM 5802 C C . PRO B 1 353 ? 6.215 27.406 -24.594 1 95.81 353 PRO B C 1
ATOM 5804 O O . PRO B 1 353 ? 5.348 28.203 -24.203 1 95.81 353 PRO B O 1
ATOM 5807 N N . SER B 1 354 ? 6.355 26.969 -25.844 1 95.31 354 SER B N 1
ATOM 5808 C CA . SER B 1 354 ? 5.621 27.578 -26.938 1 95.31 354 SER B CA 1
ATOM 5809 C C . SER B 1 354 ? 4.117 27.422 -26.75 1 95.31 354 SER B C 1
ATOM 5811 O O . SER B 1 354 ? 3.346 28.328 -27.078 1 95.31 354 SER B O 1
ATOM 5813 N N . ASN B 1 355 ? 3.766 26.344 -26.281 1 95.38 355 ASN B N 1
ATOM 5814 C CA . ASN B 1 355 ? 2.334 26.125 -26.109 1 95.38 355 ASN B CA 1
ATOM 5815 C C . ASN B 1 355 ? 1.729 27.078 -25.094 1 95.38 355 ASN B C 1
ATOM 5817 O O . ASN B 1 355 ? 0.593 27.516 -25.25 1 95.38 355 ASN B O 1
ATOM 5821 N N . LEU B 1 356 ? 2.416 27.391 -24.062 1 94.62 356 LEU B N 1
ATOM 5822 C CA . LEU B 1 356 ? 1.897 28.297 -23.047 1 94.62 356 LEU B CA 1
ATOM 5823 C C . LEU B 1 356 ? 1.888 29.734 -23.562 1 94.62 356 LEU B C 1
ATOM 5825 O O . LEU B 1 356 ? 1.005 30.531 -23.203 1 94.62 356 LEU B O 1
ATOM 5829 N N . HIS B 1 357 ? 2.836 30.078 -24.359 1 94.75 357 HIS B N 1
ATOM 5830 C CA . HIS B 1 357 ? 2.791 31.375 -25.031 1 94.75 357 HIS B CA 1
ATOM 5831 C C . HIS B 1 357 ? 1.523 31.531 -25.859 1 94.75 357 HIS B C 1
ATOM 5833 O O . HIS B 1 357 ? 0.871 32.562 -25.828 1 94.75 357 HIS B O 1
ATOM 5839 N N . GLU B 1 358 ? 1.318 30.469 -26.562 1 96.62 358 GLU B N 1
ATOM 5840 C CA . GLU B 1 358 ? 0.137 30.469 -27.422 1 96.62 358 GLU B CA 1
ATOM 5841 C C . GLU B 1 358 ? -1.144 30.578 -26.594 1 96.62 358 GLU B C 1
ATOM 5843 O O . GLU B 1 358 ? -2.07 31.297 -26.969 1 96.62 358 GLU B O 1
ATOM 5848 N N . GLN B 1 359 ? -1.193 29.891 -25.562 1 96.38 359 GLN B N 1
ATOM 5849 C CA . GLN B 1 359 ? -2.367 29.906 -24.703 1 96.38 359 GLN B CA 1
ATOM 5850 C C . GLN B 1 359 ? -2.578 31.297 -24.094 1 96.38 359 GLN B C 1
ATOM 5852 O O . GLN B 1 359 ? -3.713 31.766 -24 1 96.38 359 GLN B O 1
ATOM 5857 N N . GLU B 1 360 ? -1.538 31.906 -23.656 1 94.25 360 GLU B N 1
ATOM 5858 C CA . GLU B 1 360 ? -1.646 33.25 -23.094 1 94.25 360 GLU B CA 1
ATOM 5859 C C . GLU B 1 360 ? -2.166 34.25 -24.125 1 94.25 360 GLU B C 1
ATOM 5861 O O . GLU B 1 360 ? -3.027 35.062 -23.828 1 94.25 360 GLU B O 1
ATOM 5866 N N . LYS B 1 361 ? -1.628 34.156 -25.25 1 95.25 361 LYS B N 1
ATOM 5867 C CA . LYS B 1 361 ? -2.068 35.031 -26.344 1 95.25 361 LYS B CA 1
ATOM 5868 C C . LYS B 1 361 ? -3.553 34.812 -26.641 1 95.25 361 LYS B C 1
ATOM 5870 O O . LYS B 1 361 ? -4.293 35.812 -26.797 1 95.25 361 LYS B O 1
ATOM 5875 N N . SER B 1 362 ? -3.859 33.594 -26.734 1 96.81 362 SER B N 1
ATOM 5876 C CA . SER B 1 362 ? -5.258 33.281 -27 1 96.81 362 SER B CA 1
ATOM 5877 C C . SER B 1 362 ? -6.172 33.812 -25.922 1 96.81 362 SER B C 1
ATOM 5879 O O . SER B 1 362 ? -7.258 34.312 -26.203 1 96.81 362 SER B O 1
ATOM 5881 N N . LEU B 1 363 ? -5.746 33.688 -24.719 1 94.62 363 LEU B N 1
ATOM 5882 C CA . LEU B 1 363 ? -6.543 34.156 -23.594 1 94.62 363 LEU B CA 1
ATOM 5883 C C . LEU B 1 363 ? -6.684 35.688 -23.641 1 94.62 363 LEU B C 1
ATOM 5885 O O . LEU B 1 363 ? -7.777 36.219 -23.438 1 94.62 363 LEU B O 1
ATOM 5889 N N . ARG B 1 364 ? -5.656 36.406 -23.891 1 94.19 364 ARG B N 1
ATOM 5890 C CA . ARG B 1 364 ? -5.688 37.844 -23.969 1 94.19 364 ARG B CA 1
ATOM 5891 C C . ARG B 1 364 ? -6.609 38.312 -25.094 1 94.19 364 ARG B C 1
ATOM 5893 O O . ARG B 1 364 ? -7.332 39.312 -24.938 1 94.19 364 ARG B O 1
ATOM 5900 N N . GLU B 1 365 ? -6.52 37.625 -26.125 1 96.19 365 GLU B N 1
ATOM 5901 C CA . GLU B 1 365 ? -7.395 37.938 -27.25 1 96.19 365 GLU B CA 1
ATOM 5902 C C . GLU B 1 365 ? -8.859 37.719 -26.891 1 96.19 365 GLU B C 1
ATOM 5904 O O . GLU B 1 365 ? -9.719 38.531 -27.25 1 96.19 365 GLU B O 1
ATOM 5909 N N . THR B 1 366 ? -9.062 36.656 -26.281 1 96.12 366 THR B N 1
ATOM 5910 C CA . THR B 1 366 ? -10.43 36.344 -25.859 1 96.12 366 THR B CA 1
ATOM 5911 C C . THR B 1 366 ? -10.953 37.406 -24.906 1 96.12 366 THR B C 1
ATOM 5913 O O . THR B 1 366 ? -12.109 37.812 -25 1 96.12 366 THR B O 1
ATOM 5916 N N . ILE B 1 367 ? -10.094 37.875 -23.984 1 94.5 367 ILE B N 1
ATOM 5917 C CA . ILE B 1 367 ? -10.484 38.906 -23.016 1 94.5 367 ILE B CA 1
ATOM 5918 C C . ILE B 1 367 ? -10.797 40.188 -23.734 1 94.5 367 ILE B C 1
ATOM 5920 O O . ILE B 1 367 ? -11.75 40.906 -23.375 1 94.5 367 ILE B O 1
ATOM 5924 N N . LYS B 1 368 ? -10.086 40.5 -24.766 1 93.62 368 LYS B N 1
ATOM 5925 C CA . LYS B 1 368 ? -10.32 41.688 -25.562 1 93.62 368 LYS B CA 1
ATOM 5926 C C . LYS B 1 368 ? -11.656 41.625 -26.297 1 93.62 368 LYS B C 1
ATOM 5928 O O . LYS B 1 368 ? -12.367 42.625 -26.391 1 93.62 368 LYS B O 1
ATOM 5933 N N . ARG B 1 369 ? -11.914 40.406 -26.75 1 93.94 369 ARG B N 1
ATOM 5934 C CA . ARG B 1 369 ? -13.141 40.219 -27.516 1 93.94 369 ARG B CA 1
ATOM 5935 C C . ARG B 1 369 ? -14.359 40.188 -26.609 1 93.94 369 ARG B C 1
ATOM 5937 O O . ARG B 1 369 ? -15.461 40.562 -27.016 1 93.94 369 ARG B O 1
ATOM 5944 N N . HIS B 1 370 ? -14.117 39.688 -25.406 1 94.31 370 HIS B N 1
ATOM 5945 C CA . HIS B 1 370 ? -15.219 39.562 -24.469 1 94.31 370 HIS B CA 1
ATOM 5946 C C . HIS B 1 370 ? -14.891 40.219 -23.125 1 94.31 370 HIS B C 1
ATOM 5948 O O . HIS B 1 370 ? -14.984 39.594 -22.078 1 94.31 370 HIS B O 1
ATOM 5954 N N . ARG B 1 371 ? -14.641 41.469 -23.156 1 90.88 371 ARG B N 1
ATOM 5955 C CA . ARG B 1 371 ? -14.156 42.219 -22 1 90.88 371 ARG B CA 1
ATOM 5956 C C . ARG B 1 371 ? -15.188 42.219 -20.875 1 90.88 371 ARG B C 1
ATOM 5958 O O . ARG B 1 371 ? -14.836 42.156 -19.703 1 90.88 371 ARG B O 1
ATOM 5965 N N . GLN B 1 372 ? -16.453 42.156 -21.188 1 92.38 372 GLN B N 1
ATOM 5966 C CA . GLN B 1 372 ? -17.516 42.25 -20.203 1 92.38 372 GLN B CA 1
ATOM 5967 C C . GLN B 1 372 ? -17.625 40.938 -19.391 1 92.38 372 GLN B C 1
ATOM 5969 O O . GLN B 1 372 ? -18.172 40.938 -18.297 1 92.38 372 GLN B O 1
ATOM 5974 N N . ASP B 1 373 ? -17.109 39.906 -19.969 1 92.62 373 ASP B N 1
ATOM 5975 C CA . ASP B 1 373 ? -17.203 38.594 -19.312 1 92.62 373 ASP B CA 1
ATOM 5976 C C . ASP B 1 373 ? -16 38.344 -18.406 1 92.62 373 ASP B C 1
ATOM 5978 O O . ASP B 1 373 ? -15.945 37.344 -17.688 1 92.62 373 ASP B O 1
ATOM 5982 N N . TYR B 1 374 ? -15.07 39.219 -18.406 1 91.06 374 TYR B N 1
ATOM 5983 C CA . TYR B 1 374 ? -13.867 39.094 -17.594 1 91.06 374 TYR B CA 1
ATOM 5984 C C . TYR B 1 374 ? -14.039 39.812 -16.266 1 91.06 374 TYR B C 1
ATOM 5986 O O . TYR B 1 374 ? -14.586 40.938 -16.219 1 91.06 374 TYR B O 1
ATOM 5994 N N . PRO B 1 375 ? -13.641 39.094 -15.195 1 87.44 375 PRO B N 1
ATOM 5995 C CA . PRO B 1 375 ? -13.781 39.75 -13.891 1 87.44 375 PRO B CA 1
ATOM 5996 C C . PRO B 1 375 ? -13.055 41.094 -13.812 1 87.44 375 PRO B C 1
ATOM 5998 O O . PRO B 1 375 ? -11.906 41.188 -14.242 1 87.44 375 PRO B O 1
ATOM 6001 N N . THR B 1 376 ? -13.648 42.062 -13.242 1 84.88 376 THR B N 1
ATOM 6002 C CA . THR B 1 376 ? -13.125 43.438 -13.227 1 84.88 376 THR B CA 1
ATOM 6003 C C . THR B 1 376 ? -12.031 43.562 -12.164 1 84.88 376 THR B C 1
ATOM 6005 O O . THR B 1 376 ? -11.227 44.5 -12.219 1 84.88 376 THR B O 1
ATOM 6008 N N . ASP B 1 377 ? -11.992 42.625 -11.289 1 84.75 377 ASP B N 1
ATOM 6009 C CA . ASP B 1 377 ? -11.07 42.781 -10.164 1 84.75 377 ASP B CA 1
ATOM 6010 C C . ASP B 1 377 ? -9.766 42.031 -10.414 1 84.75 377 ASP B C 1
ATOM 6012 O O . ASP B 1 377 ? -8.938 41.906 -9.508 1 84.75 377 ASP B O 1
ATOM 6016 N N . VAL B 1 378 ? -9.57 41.5 -11.57 1 88.44 378 VAL B N 1
ATOM 6017 C CA . VAL B 1 378 ? -8.328 40.844 -11.945 1 88.44 378 VAL B CA 1
ATOM 6018 C C . VAL B 1 378 ? -7.594 41.656 -13 1 88.44 378 VAL B C 1
ATOM 6020 O O . VAL B 1 378 ? -8.094 41.844 -14.117 1 88.44 378 VAL B O 1
ATOM 6023 N N . PRO B 1 379 ? -6.441 42.094 -12.633 1 88.94 379 PRO B N 1
ATOM 6024 C CA . PRO B 1 379 ? -5.695 42.875 -13.609 1 88.94 379 PRO B CA 1
ATOM 6025 C C . PRO B 1 379 ? -5.23 42.062 -14.812 1 88.94 379 PRO B C 1
ATOM 6027 O O . PRO B 1 379 ? -4.809 40.906 -14.648 1 88.94 379 PRO B O 1
ATOM 6030 N N . VAL B 1 380 ? -5.324 42.688 -15.984 1 88.12 380 VAL B N 1
ATOM 6031 C CA . VAL B 1 380 ? -4.906 42.031 -17.219 1 88.12 380 VAL B CA 1
ATOM 6032 C C . VAL B 1 380 ? -3.459 42.406 -17.531 1 88.12 380 VAL B C 1
ATOM 6034 O O . VAL B 1 380 ? -3.047 43.531 -17.328 1 88.12 380 VAL B O 1
#

Solvent-accessible surface area (backbone atoms only — not comparable to full-atom values): 38607 Å² total; per-residue (Å²): 117,73,69,44,62,24,60,68,96,61,77,83,68,65,37,61,33,53,40,72,76,22,42,75,41,89,87,52,70,73,73,83,72,53,66,68,58,49,48,50,42,49,53,48,34,52,46,47,52,52,50,38,51,52,50,46,50,38,28,76,71,64,71,28,90,51,44,59,53,44,47,48,39,42,22,46,24,30,22,39,40,69,42,50,58,79,73,29,34,34,32,47,39,71,62,43,64,38,33,46,44,72,67,61,55,45,67,47,57,54,31,14,34,39,57,25,10,54,78,11,86,65,48,43,76,50,62,38,68,43,53,54,35,79,92,56,32,30,47,63,36,58,85,63,72,30,60,48,35,41,51,34,27,53,53,12,40,50,36,55,75,69,67,50,95,42,38,21,38,27,44,34,45,53,51,25,65,68,38,43,42,32,54,46,11,51,29,52,14,35,56,66,38,9,18,25,40,38,37,32,47,32,30,52,50,36,80,87,46,44,48,83,74,60,41,55,21,82,61,66,37,53,37,22,35,38,25,30,20,31,16,29,36,32,34,18,32,29,36,65,26,32,22,44,50,40,35,53,49,50,53,47,17,54,76,68,32,29,33,37,36,37,27,26,42,45,42,60,51,51,44,62,30,76,89,46,69,47,74,80,80,44,60,66,66,59,42,51,42,44,61,56,70,56,21,19,67,61,21,50,47,41,33,40,33,73,70,68,70,52,50,70,66,59,49,54,50,48,56,54,51,50,51,51,52,46,54,51,22,42,54,53,28,70,70,44,54,39,35,46,54,70,58,79,73,54,86,82,49,94,64,78,50,69,67,56,53,50,49,50,51,52,49,53,50,48,41,69,75,40,52,86,79,46,68,86,70,45,45,121,118,73,68,45,61,24,60,68,96,60,77,82,70,65,35,60,34,53,39,72,78,22,42,72,40,89,87,50,69,73,75,83,74,53,67,70,61,48,48,49,42,50,54,48,33,53,48,46,51,53,50,36,53,51,52,45,51,39,28,76,71,65,70,28,92,50,45,58,54,44,46,50,42,43,22,45,24,31,22,40,40,69,41,52,58,79,73,28,35,35,32,47,40,72,62,42,62,37,36,44,46,72,66,61,54,45,67,48,55,54,30,16,36,40,56,25,10,54,80,10,87,64,47,43,76,49,61,39,67,44,51,56,34,80,90,56,32,29,47,61,39,58,85,64,73,27,60,48,36,41,51,33,26,53,52,13,40,51,35,56,75,67,68,49,96,42,38,21,40,29,43,33,45,53,50,25,65,68,38,43,41,32,55,45,11,51,30,51,14,36,57,66,38,9,18,26,40,38,36,31,46,32,29,53,51,36,81,87,48,44,47,83,73,60,42,55,20,80,61,68,38,53,37,23,36,37,25,32,20,30,15,31,36,32,35,18,33,30,37,66,27,33,22,45,49,41,35,53,49,50,51,46,17,54,75,66,31,30,33,35,36,35,27,28,42,46,42,60,52,51,42,62,30,76,90,46,69,46,76,80,80,43,60,65,67,58,42,50,43,45,61,56,70,55,20,19,65,62,22,50,47,41,32,41,33,74,70,68,72,49,51,69,66,58,48,53,51,48,54,54,52,50,51,52,52,47,54,50,22,43,54,54,28,70,68,43,54,38,35,46,54,70,59,78,74,54,87,80,50,95,64,78,50,68,68,58,54,51,50,51,52,52,49,52,50,47,39,68,75,38,50,87,78,45,67,87,71,46,46,121